Protein AF-A0A7K8YJK3-F1 (afdb_monomer_lite)

Secondary structure (DSSP, 8-state):
-----------------------------------PPP---PPP--TTS---HHHHHHHHHHHHHHHHHGGGSSS------------PPPPPP--------------------HHHHHHHHHHHHHHHHHHHHHHHHHHHHH--SHHHHHHHHHHHHHHHHHHHHHHHHHHHHHHHHHHHHHHHHHHHHHHHHHHHHHHHHHHHHHHHHHHHHHHTTSS------THHHHHHHHHHHHHHHHHHHHHHHHHHHHHHHHHHHHHHHHHHHHHHHHHHHHHHHHHHHHHHHHHHHHHHHHHHHHHHHHHHHHHHHHHHHHHHHHHHHHHHHHHHHHHHHHHHHHHHHHHHHHHHHHHHHHHHHHHHHHHHHHHHHHHHHHHHHHHHHHHHHHHHHHHHHHHHHHHHHHHHHHHHHHHHHHHHHHHHHHHHHHHHHHHHHHHHHHHHHHHHHHHHHHHHHHHTT--

Radius of gyration: 92.57 Å; chains: 1; bounding box: 189×71×300 Å

InterPro domains:
  IPR026183 Taxilin family [PF09728] (131-450)
  IPR026183 Taxilin family [PTHR16127] (32-462)

Foldseek 3Di:
DDDDDDDDDDDDDDDDDDDDDDDDDDDDDDDDDDDDDDDPDDPPPPPPPCPPPVVVVVVVVVVVCCVPVVVVPPDDDDDDDDDDDDDDDDDDDDDDDDDDDDDDDDDDDDDDDDPVVVVVVVVVVVVVVVVVVVVLVVVLVVDDDPVVSVVSVVVVVVVVVVVVVVVVVVVVVVVVVVVVVVVVVVVVVVVVVVVVVVVVVVVVVVVVVVVVVVVVVPDDDDDDDPVVVVVVVVVVVVVVVVVVVVVVVVVVVVVVVVVVVVVVVVVVVVVVVVVVVVVVVVVVVVVVVVVVVVVVVVVVVVVVVVVVVVVVVVVVVVVVVVVVVVVVVVVVVVVVVVVVVVVVVVVVVVVVVVVVVVVVVVVVVVVVVVVVVVVVVVVVVVVVVVVVVVVVVVVVVVVVVVVVVVVVVVVVVVVVVVVVVVVVVVVVVVVVVVVVVVVVVVVVVVVVVVVVVVVVVVVVVVD

Structure (mmCIF, N/CA/C/O backbone):
data_AF-A0A7K8YJK3-F1
#
_entry.id   AF-A0A7K8YJK3-F1
#
loop_
_atom_site.group_PDB
_atom_site.id
_atom_site.type_symbol
_atom_site.label_atom_id
_atom_site.label_alt_id
_atom_site.label_comp_id
_atom_site.label_asym_id
_atom_site.label_entity_id
_atom_site.label_seq_id
_atom_site.pdbx_PDB_ins_code
_atom_site.Cartn_x
_atom_site.Cartn_y
_atom_site.Cartn_z
_atom_site.occupancy
_atom_site.B_iso_or_equiv
_atom_site.auth_seq_id
_atom_site.auth_comp_id
_atom_site.auth_asym_id
_atom_site.auth_atom_id
_atom_site.pdbx_PDB_model_num
ATOM 1 N N . MET A 1 1 ? 12.533 23.533 48.005 1.00 43.47 1 MET A N 1
ATOM 2 C CA . MET A 1 1 ? 12.337 24.433 46.843 1.00 43.47 1 MET A CA 1
ATOM 3 C C . MET A 1 1 ? 10.980 24.064 46.246 1.00 43.47 1 MET A C 1
ATOM 5 O O . MET A 1 1 ? 10.831 22.905 45.908 1.00 43.47 1 MET A O 1
ATOM 9 N N . LYS A 1 2 ? 9.880 24.811 46.432 1.00 43.09 2 LYS A N 1
ATOM 10 C CA . LYS A 1 2 ? 9.502 26.156 45.923 1.00 43.09 2 LYS A CA 1
ATOM 11 C C . LYS A 1 2 ? 9.303 26.233 44.395 1.00 43.09 2 LYS A C 1
ATOM 13 O O . LYS A 1 2 ? 10.265 26.503 43.688 1.00 43.09 2 LYS A O 1
ATOM 18 N N . ASN A 1 3 ? 8.054 26.013 43.956 1.00 42.06 3 ASN A N 1
ATOM 19 C CA . ASN A 1 3 ? 7.187 26.856 43.088 1.00 42.06 3 ASN A CA 1
ATOM 20 C C . ASN A 1 3 ? 6.111 25.945 42.435 1.00 42.06 3 ASN A C 1
ATOM 22 O O . ASN A 1 3 ? 6.454 24.865 41.975 1.00 42.06 3 ASN A O 1
ATOM 26 N N . GLN A 1 4 ? 4.792 26.169 42.596 1.00 44.69 4 GLN A N 1
ATOM 27 C CA . GLN A 1 4 ? 3.936 27.229 41.995 1.00 44.69 4 GLN A CA 1
ATOM 28 C C . GLN A 1 4 ? 4.001 27.201 40.457 1.00 44.69 4 GLN A C 1
ATOM 30 O O . GLN A 1 4 ? 5.101 27.291 39.931 1.00 44.69 4 GLN A O 1
ATOM 35 N N . GLY A 1 5 ? 2.942 27.120 39.645 1.00 39.22 5 GLY A N 1
ATOM 36 C CA . GLY A 1 5 ? 1.465 27.105 39.737 1.00 39.22 5 GLY A CA 1
ATOM 37 C C . GLY A 1 5 ? 0.960 26.554 38.372 1.00 39.22 5 GLY A C 1
ATOM 38 O O . GLY A 1 5 ? 1.772 25.990 37.649 1.00 39.22 5 GLY A O 1
ATOM 39 N N . VAL A 1 6 ? -0.281 26.649 37.881 1.00 48.50 6 VAL A N 1
ATOM 40 C CA . VAL A 1 6 ? -1.381 27.619 38.038 1.00 48.50 6 VAL A CA 1
ATOM 41 C C . VAL A 1 6 ? -2.685 26.942 37.540 1.00 48.50 6 VAL A C 1
ATOM 43 O O . VAL A 1 6 ? -2.663 26.308 36.488 1.00 48.50 6 VAL A O 1
ATOM 46 N N . GLU A 1 7 ? -3.817 27.095 38.242 1.00 45.69 7 GLU A N 1
ATOM 47 C CA . GLU A 1 7 ? -5.170 26.864 37.678 1.00 45.69 7 GLU A CA 1
ATOM 48 C C . GLU A 1 7 ? -5.630 28.086 36.860 1.00 45.69 7 GLU A C 1
ATOM 50 O O . GLU A 1 7 ? -5.232 29.213 37.165 1.00 45.69 7 GLU A O 1
ATOM 55 N N . PRO A 1 8 ? -6.609 27.921 35.956 1.00 58.34 8 PRO A N 1
ATOM 56 C CA . PRO A 1 8 ? -7.752 28.831 36.046 1.00 58.34 8 PRO A CA 1
ATOM 57 C C . PRO A 1 8 ? -9.120 28.136 36.032 1.00 58.34 8 PRO A C 1
ATOM 59 O O . PRO A 1 8 ? -9.303 27.022 35.546 1.00 58.34 8 PRO A O 1
ATOM 62 N N . LYS A 1 9 ? -10.100 28.856 36.582 1.00 45.69 9 LYS A N 1
ATOM 63 C CA . LYS A 1 9 ? -11.448 28.401 36.933 1.00 45.69 9 LYS A CA 1
ATOM 64 C C . LYS A 1 9 ? -12.504 29.312 36.291 1.00 45.69 9 LYS A C 1
ATOM 66 O O . LYS A 1 9 ? -12.259 30.502 36.129 1.00 45.69 9 LYS A O 1
ATOM 71 N N . ALA A 1 10 ? -13.708 28.756 36.124 1.00 37.84 10 ALA A N 1
ATOM 72 C CA . ALA A 1 10 ? -15.010 29.418 35.930 1.00 37.84 10 ALA A CA 1
ATOM 73 C C . ALA A 1 10 ? -15.491 29.745 34.496 1.00 37.84 10 ALA A C 1
ATOM 75 O O . ALA A 1 10 ? -14.761 30.222 33.636 1.00 37.84 10 ALA A O 1
ATOM 76 N N . ALA A 1 11 ? -16.791 29.481 34.302 1.00 39.19 11 ALA A N 1
ATOM 77 C CA . ALA A 1 11 ? -17.613 29.774 33.122 1.00 39.19 11 ALA A CA 1
ATOM 78 C C . ALA A 1 11 ? -18.330 31.145 33.257 1.00 39.19 11 ALA A C 1
ATOM 80 O O . ALA A 1 11 ? -18.098 31.849 34.244 1.00 39.19 11 ALA A O 1
ATOM 81 N N . PRO A 1 12 ? -19.256 31.515 32.342 1.00 55.16 12 PRO A N 1
ATOM 82 C CA . PRO A 1 12 ? -20.661 31.172 32.612 1.00 55.16 12 PRO A CA 1
ATOM 83 C C . PRO A 1 12 ? -21.550 30.839 31.385 1.00 55.16 12 PRO A C 1
ATOM 85 O O . PRO A 1 12 ? -21.145 30.879 30.230 1.00 55.16 12 PRO A O 1
ATOM 88 N N . ARG A 1 13 ? -22.799 30.482 31.716 1.00 37.53 13 ARG A N 1
ATOM 89 C CA . ARG A 1 13 ? -23.933 30.034 30.882 1.00 37.53 13 ARG A CA 1
ATOM 90 C C . ARG A 1 13 ? -24.371 30.984 29.752 1.00 37.53 13 ARG A C 1
ATOM 92 O O . ARG A 1 13 ? -24.358 32.197 29.929 1.00 37.53 13 ARG A O 1
ATOM 99 N N . ALA A 1 14 ? -25.049 30.402 28.759 1.00 36.88 14 ALA A N 1
ATOM 100 C CA . ALA A 1 14 ? -26.249 30.985 28.143 1.00 36.88 14 ALA A CA 1
ATOM 101 C C . ALA A 1 14 ? -27.366 29.920 28.060 1.00 36.88 14 ALA A C 1
ATOM 103 O O . ALA A 1 14 ? -27.079 28.738 27.882 1.00 36.88 14 ALA A O 1
ATOM 104 N N . SER A 1 15 ? -28.627 30.331 28.229 1.00 38.59 15 SER A N 1
ATOM 105 C CA . SER A 1 15 ? -29.809 29.450 28.272 1.00 38.59 15 SER A CA 1
ATOM 106 C C . SER A 1 15 ? -30.722 29.683 27.064 1.00 38.59 15 SER A C 1
ATOM 108 O O . SER A 1 15 ? -30.891 30.827 26.655 1.00 38.59 15 SER A O 1
ATOM 110 N N . GLY A 1 16 ? -31.403 28.641 26.575 1.00 35.47 16 GLY A N 1
ATOM 111 C CA . GLY A 1 16 ? -32.472 28.770 25.574 1.00 35.47 16 GLY A CA 1
ATOM 112 C C . GLY A 1 16 ? -33.320 27.498 25.461 1.00 35.47 16 GLY A C 1
ATOM 113 O O . GLY A 1 16 ? -32.818 26.464 25.039 1.00 35.47 16 GLY A O 1
ATOM 114 N N . ALA A 1 17 ? -34.592 27.562 25.867 1.00 36.94 17 ALA A N 1
ATOM 115 C CA . ALA A 1 17 ? -35.564 26.463 25.754 1.00 36.94 17 ALA A CA 1
ATOM 116 C C . ALA A 1 17 ? -36.291 26.512 24.393 1.00 36.94 17 ALA A C 1
ATOM 118 O O . ALA A 1 17 ? -36.492 27.597 23.852 1.00 36.94 17 ALA A O 1
ATOM 119 N N . SER A 1 18 ? -36.761 25.397 23.822 1.00 36.44 18 SER A N 1
ATOM 120 C CA . SER A 1 18 ? -38.128 24.849 24.013 1.00 36.44 18 SER A CA 1
ATOM 121 C C . SER A 1 18 ? -38.253 23.555 23.170 1.00 36.44 18 SER A C 1
ATOM 123 O O . SER A 1 18 ? -37.693 23.529 22.083 1.00 36.44 18 SER A O 1
ATOM 125 N N . LYS A 1 19 ? -38.805 22.404 23.596 1.00 38.97 19 LYS A N 1
ATOM 126 C CA . LYS A 1 19 ? -40.131 22.034 24.163 1.00 38.97 19 LYS A CA 1
ATOM 127 C C . LYS A 1 19 ? -41.151 21.563 23.096 1.00 38.97 19 LYS A C 1
ATOM 129 O O . LYS A 1 19 ? -41.883 22.393 22.575 1.00 38.97 19 LYS A O 1
ATOM 134 N N . ALA A 1 20 ? -41.242 20.243 22.873 1.00 35.34 20 ALA A N 1
ATOM 135 C CA . ALA A 1 20 ? -42.405 19.443 22.410 1.00 35.34 20 ALA A CA 1
ATOM 136 C C . ALA A 1 20 ? -41.942 17.987 22.145 1.00 35.34 20 ALA A C 1
ATOM 138 O O . ALA A 1 20 ? -40.779 17.801 21.810 1.00 35.34 20 ALA A O 1
ATOM 139 N N . SER A 1 21 ? -42.746 16.922 22.230 1.00 36.78 21 SER A N 1
ATOM 140 C CA . SER A 1 21 ? -43.920 16.613 23.072 1.00 36.78 21 SER A CA 1
ATOM 141 C C . SER A 1 21 ? -44.100 15.083 23.088 1.00 36.78 21 SER A C 1
ATOM 143 O O . SER A 1 21 ? -43.799 14.432 22.092 1.00 36.78 21 SER A O 1
ATOM 145 N N . SER A 1 22 ? -44.588 14.504 24.187 1.00 38.91 22 SER A N 1
ATOM 146 C CA . SER A 1 22 ? -44.758 13.048 24.332 1.00 38.91 22 SER A CA 1
ATOM 147 C C . SER A 1 22 ? -45.799 12.444 23.379 1.00 38.91 22 SER A C 1
ATOM 149 O O . SER A 1 22 ? -46.801 13.086 23.075 1.00 38.91 22 SER A O 1
ATOM 151 N N . GLY A 1 23 ? -45.616 11.169 23.022 1.00 33.59 23 GLY A N 1
ATOM 152 C CA . GLY A 1 23 ? -46.615 10.355 22.322 1.00 33.59 23 GLY A CA 1
ATOM 153 C C . GLY A 1 23 ? -46.210 8.880 22.269 1.00 33.59 23 GLY A C 1
ATOM 154 O O . GLY A 1 23 ? -45.542 8.463 21.332 1.00 33.59 23 GLY A O 1
ATOM 155 N N . MET A 1 24 ? -46.590 8.100 23.286 1.00 40.69 24 MET A N 1
ATOM 156 C CA . MET A 1 24 ? -46.543 6.632 23.229 1.00 40.69 24 MET A CA 1
ATOM 157 C C . MET A 1 24 ? -47.867 6.106 22.671 1.00 40.69 24 MET A C 1
ATOM 159 O O . MET A 1 24 ? -48.929 6.547 23.108 1.00 40.69 24 MET A O 1
ATOM 163 N N . GLY A 1 25 ? -47.793 5.126 21.775 1.00 34.12 25 GLY A N 1
ATOM 164 C CA . GLY A 1 25 ? -48.921 4.317 21.323 1.00 34.12 25 GLY A CA 1
ATOM 165 C C . GLY A 1 25 ? -48.410 2.933 20.934 1.00 34.12 25 GLY A C 1
ATOM 166 O O . GLY A 1 25 ? -47.519 2.829 20.095 1.00 34.12 25 GLY A O 1
ATOM 167 N N . LEU A 1 26 ? -48.929 1.898 21.591 1.00 41.91 26 LEU A N 1
ATOM 168 C CA . LEU A 1 26 ? -48.707 0.491 21.260 1.00 41.91 26 LEU A CA 1
ATOM 169 C C . LEU A 1 26 ? -49.964 -0.020 20.554 1.00 41.91 26 LEU A C 1
ATOM 171 O O . LEU A 1 26 ? -51.038 0.135 21.125 1.00 41.91 26 LEU A O 1
ATOM 175 N N . GLU A 1 27 ? -49.819 -0.681 19.408 1.00 36.28 27 GLU A N 1
ATOM 176 C CA . GLU A 1 27 ? -50.723 -1.752 18.964 1.00 36.28 27 GLU A CA 1
ATOM 177 C C . GLU A 1 27 ? -49.930 -2.799 18.167 1.00 36.28 27 GLU A C 1
ATOM 179 O O . GLU A 1 27 ? -48.909 -2.488 17.549 1.00 36.28 27 GLU A O 1
ATOM 184 N N . GLU A 1 28 ? -50.383 -4.050 18.244 1.00 41.62 28 GLU A N 1
ATOM 185 C CA . GLU A 1 28 ? -49.830 -5.200 17.525 1.00 41.62 28 GLU A CA 1
ATOM 186 C C . GLU A 1 28 ? -50.345 -5.260 16.078 1.00 41.62 28 GLU A C 1
ATOM 188 O O . GLU A 1 28 ? -51.453 -4.817 15.778 1.00 41.62 28 GLU A O 1
ATOM 193 N N . GLY A 1 29 ? -49.572 -5.882 15.185 1.00 33.66 29 GLY A N 1
ATOM 194 C CA . GLY A 1 29 ? -50.002 -6.180 13.819 1.00 33.66 29 GLY A CA 1
ATOM 195 C C . GLY A 1 29 ? -48.955 -6.983 13.049 1.00 33.66 29 GLY A C 1
ATOM 196 O O . GLY A 1 29 ? -47.933 -6.433 12.646 1.00 33.66 29 GLY A O 1
ATOM 197 N N . ASP A 1 30 ? -49.215 -8.278 12.859 1.00 37.88 30 ASP A N 1
ATOM 198 C CA . ASP A 1 30 ? -48.404 -9.184 12.029 1.00 37.88 30 ASP A CA 1
ATOM 199 C C . ASP A 1 30 ? -48.580 -8.886 10.510 1.00 37.88 30 ASP A C 1
ATOM 201 O O . ASP A 1 30 ? -49.463 -8.111 10.126 1.00 37.88 30 ASP A O 1
ATOM 205 N N . PRO A 1 31 ? -47.716 -9.418 9.620 1.00 47.94 31 PRO A N 1
ATOM 206 C CA . PRO A 1 31 ? -47.274 -8.682 8.435 1.00 47.94 31 PRO A CA 1
ATOM 207 C C . PRO A 1 31 ? -48.077 -8.942 7.150 1.00 47.94 31 PRO A C 1
ATOM 209 O O . PRO A 1 31 ? -48.564 -10.052 6.924 1.00 47.94 31 PRO A O 1
ATOM 212 N N . PRO A 1 32 ? -48.047 -7.984 6.205 1.00 44.47 32 PRO A N 1
ATOM 213 C CA . PRO A 1 32 ? -48.237 -8.247 4.788 1.00 44.47 32 PRO A CA 1
ATOM 214 C C . PRO A 1 32 ? -46.913 -8.173 4.003 1.00 44.47 32 PRO A C 1
ATOM 216 O O . PRO A 1 32 ? -46.228 -7.156 3.985 1.00 44.47 32 PRO A O 1
ATOM 219 N N . GLU A 1 33 ? -46.598 -9.295 3.359 1.00 37.22 33 GLU A N 1
ATOM 220 C CA . GLU A 1 33 ? -46.271 -9.433 1.929 1.00 37.22 33 GLU A CA 1
ATOM 221 C C . GLU A 1 33 ? -45.312 -8.432 1.238 1.00 37.22 33 GLU A C 1
ATOM 223 O O . GLU A 1 33 ? -45.481 -7.215 1.230 1.00 37.22 33 GLU A O 1
ATOM 228 N N . ALA A 1 34 ? -44.299 -8.988 0.564 1.00 48.19 34 ALA A N 1
ATOM 229 C CA . ALA A 1 34 ? -43.223 -8.238 -0.072 1.00 48.19 34 ALA A CA 1
ATOM 230 C C . ALA A 1 34 ? -43.683 -7.398 -1.281 1.00 48.19 34 ALA A C 1
ATOM 232 O O . ALA A 1 34 ? -44.173 -7.932 -2.274 1.00 48.19 34 ALA A O 1
ATOM 233 N N . ALA A 1 35 ? -43.381 -6.098 -1.248 1.00 37.47 35 ALA A N 1
ATOM 234 C CA . ALA A 1 35 ? -43.431 -5.207 -2.404 1.00 37.47 35 ALA A CA 1
ATOM 235 C C . ALA A 1 35 ? -42.074 -4.507 -2.580 1.00 37.47 35 ALA A C 1
ATOM 237 O O . ALA A 1 35 ? -41.607 -3.794 -1.691 1.00 37.47 35 ALA A O 1
ATOM 238 N N . ALA A 1 36 ? -41.426 -4.726 -3.726 1.00 45.97 36 ALA A N 1
ATOM 239 C CA . ALA A 1 36 ? -40.129 -4.132 -4.039 1.00 45.97 36 ALA A CA 1
ATOM 240 C C . ALA A 1 36 ? -40.265 -2.653 -4.473 1.00 45.97 36 ALA A C 1
ATOM 242 O O . ALA A 1 36 ? -41.105 -2.351 -5.324 1.00 45.97 36 ALA A O 1
ATOM 243 N N . PRO A 1 37 ? -39.428 -1.733 -3.956 1.00 42.47 37 PRO A N 1
ATOM 244 C CA . PRO A 1 37 ? -39.196 -0.423 -4.563 1.00 42.47 37 PRO A CA 1
ATOM 245 C C . PRO A 1 37 ? -38.182 -0.529 -5.731 1.00 42.47 37 PRO A C 1
ATOM 247 O O . PRO A 1 37 ? -37.515 -1.556 -5.875 1.00 42.47 37 PRO A O 1
ATOM 250 N N . PRO A 1 38 ? -38.113 0.477 -6.624 1.00 42.00 38 PRO A N 1
ATOM 251 C CA . PRO A 1 38 ? -37.876 0.241 -8.050 1.00 42.00 38 PRO A CA 1
ATOM 252 C C . PRO A 1 38 ? -36.416 0.001 -8.448 1.00 42.00 38 PRO A C 1
ATOM 254 O O . PRO A 1 38 ? -35.484 0.468 -7.794 1.00 42.00 38 PRO A O 1
ATOM 257 N N . GLU A 1 39 ? -36.241 -0.652 -9.602 1.00 37.72 39 GLU A N 1
ATOM 258 C CA . GLU A 1 39 ? -34.960 -0.783 -10.300 1.00 37.72 39 GLU A CA 1
ATOM 259 C C . GLU A 1 39 ? -34.328 0.594 -10.559 1.00 37.72 39 GLU A C 1
ATOM 261 O O . GLU A 1 39 ? -34.700 1.316 -11.487 1.00 37.72 39 GLU A O 1
ATOM 266 N N . ALA A 1 40 ? -33.304 0.935 -9.777 1.00 35.69 40 ALA A N 1
ATOM 267 C CA . ALA A 1 40 ? -32.286 1.863 -10.237 1.00 35.69 40 ALA A CA 1
ATOM 268 C C . ALA A 1 40 ? -31.510 1.157 -11.355 1.00 35.69 40 ALA A C 1
ATOM 270 O O . ALA A 1 40 ? -30.801 0.180 -11.109 1.00 35.69 40 ALA A O 1
ATOM 271 N N . THR A 1 41 ? -31.684 1.628 -12.588 1.00 36.31 41 THR A N 1
ATOM 272 C CA . THR A 1 41 ? -31.035 1.075 -13.778 1.00 36.31 41 THR A CA 1
ATOM 273 C C . THR A 1 41 ? -29.524 0.995 -13.590 1.00 36.31 41 THR A C 1
ATOM 275 O O . THR A 1 41 ? -28.838 2.020 -13.603 1.00 36.31 41 THR A O 1
ATOM 278 N N . LEU A 1 42 ? -29.004 -0.230 -13.487 1.00 38.19 42 LEU A N 1
ATOM 279 C CA . LEU A 1 42 ? -27.607 -0.509 -13.800 1.00 38.19 42 LEU A CA 1
ATOM 280 C C . LEU A 1 42 ? -27.324 0.021 -15.216 1.00 38.19 42 LEU A C 1
ATOM 282 O O . LEU A 1 42 ? -28.176 -0.160 -16.098 1.00 38.19 42 LEU A O 1
ATOM 286 N N . PRO A 1 43 ? -26.160 0.642 -15.478 1.00 39.91 43 PRO A N 1
ATOM 287 C CA . PRO A 1 43 ? -25.741 0.846 -16.852 1.00 39.91 43 PRO A CA 1
ATOM 288 C C . PRO A 1 43 ? -25.622 -0.541 -17.486 1.00 39.91 43 PRO A C 1
ATOM 290 O O . PRO A 1 43 ? -24.839 -1.378 -17.041 1.00 39.91 43 PRO A O 1
ATOM 293 N N . ARG A 1 44 ? -26.447 -0.808 -18.501 1.00 36.19 44 ARG A N 1
ATOM 294 C CA . ARG A 1 44 ? -26.204 -1.945 -19.381 1.00 36.19 44 ARG A CA 1
ATOM 295 C C . ARG A 1 44 ? -24.885 -1.667 -20.082 1.00 36.19 44 ARG A C 1
ATOM 297 O O . ARG A 1 44 ? -24.805 -0.691 -20.825 1.00 36.19 44 ARG A O 1
ATOM 304 N N . ASP A 1 45 ? -23.893 -2.520 -19.866 1.00 40.59 45 ASP A N 1
ATOM 305 C CA . ASP A 1 45 ? -22.744 -2.580 -20.757 1.00 40.59 45 ASP A CA 1
ATOM 306 C C . ASP A 1 45 ? -23.265 -2.890 -22.163 1.00 40.59 45 ASP A C 1
ATOM 308 O O . ASP A 1 45 ? -23.743 -3.994 -22.429 1.00 40.59 45 ASP A O 1
ATOM 312 N N . ASP A 1 46 ? -23.213 -1.903 -23.057 1.00 34.72 46 ASP A N 1
ATOM 313 C CA . ASP A 1 46 ? -23.353 -2.123 -24.491 1.00 34.72 46 ASP A CA 1
ATOM 314 C C . ASP A 1 46 ? -22.114 -2.906 -24.959 1.00 34.72 46 ASP A C 1
ATOM 316 O O . ASP A 1 46 ? -21.020 -2.329 -25.006 1.00 34.72 46 ASP A O 1
ATOM 320 N N . PRO A 1 47 ? -22.226 -4.182 -25.386 1.00 46.81 47 PRO A N 1
ATOM 321 C CA . PRO A 1 47 ? -21.093 -4.944 -25.906 1.00 46.81 47 PRO A CA 1
ATOM 322 C C . PRO A 1 47 ? -20.838 -4.540 -27.369 1.00 46.81 47 PRO A C 1
ATOM 324 O O . PRO A 1 47 ? -20.858 -5.366 -28.284 1.00 46.81 47 PRO A O 1
ATOM 327 N N . LYS A 1 48 ? -20.742 -3.227 -27.621 1.00 44.56 48 LYS A N 1
ATOM 328 C CA . LYS A 1 48 ? -20.821 -2.650 -28.967 1.00 44.56 48 LYS A CA 1
ATOM 329 C C . LYS A 1 48 ? -20.095 -1.317 -29.161 1.00 44.56 48 LYS A C 1
ATOM 331 O O . LYS A 1 48 ? -20.424 -0.580 -30.086 1.00 44.56 48 LYS A O 1
ATOM 336 N N . CYS A 1 49 ? -19.068 -1.035 -28.354 1.00 40.62 49 CYS A N 1
ATOM 337 C CA . CYS A 1 49 ? -18.086 0.011 -28.680 1.00 40.62 49 CYS A CA 1
ATOM 338 C C . CYS A 1 49 ? -16.622 -0.329 -28.323 1.00 40.62 49 CYS A C 1
ATOM 340 O O . CYS A 1 49 ? -15.790 0.559 -28.172 1.00 40.62 49 CYS A O 1
ATOM 342 N N . SER A 1 50 ? -16.270 -1.616 -28.267 1.00 44.44 50 SER A N 1
ATOM 343 C CA . SER A 1 50 ? -14.891 -2.071 -28.483 1.00 44.44 50 SER A CA 1
ATOM 344 C C . SER A 1 50 ? -14.844 -2.867 -29.786 1.00 44.44 50 SER A C 1
ATOM 346 O O . SER A 1 50 ? -14.795 -4.095 -29.782 1.00 44.44 50 SER A O 1
ATOM 348 N N . ARG A 1 51 ? -14.911 -2.160 -30.923 1.00 54.12 51 ARG A N 1
ATOM 349 C CA . ARG A 1 51 ? -14.462 -2.738 -32.196 1.00 54.12 51 ARG A CA 1
ATOM 350 C C . ARG A 1 51 ? -12.985 -3.053 -31.994 1.00 54.12 51 ARG A C 1
ATOM 352 O O . ARG A 1 51 ? -12.219 -2.130 -31.720 1.00 54.12 51 ARG A O 1
ATOM 359 N N . ASP A 1 52 ? -12.652 -4.339 -31.977 1.00 58.69 52 ASP A N 1
ATOM 360 C CA . ASP A 1 52 ? -11.398 -4.815 -31.408 1.00 58.69 52 ASP A CA 1
ATOM 361 C C . ASP A 1 52 ? -10.218 -4.222 -32.187 1.00 58.69 52 ASP A C 1
ATOM 363 O O . ASP A 1 52 ? -9.981 -4.536 -33.352 1.00 58.69 52 ASP A O 1
ATOM 367 N N . VAL A 1 53 ? -9.500 -3.304 -31.536 1.00 71.25 53 VAL A N 1
ATOM 368 C CA . VAL A 1 53 ? -8.361 -2.596 -32.131 1.00 71.25 53 VAL A CA 1
ATOM 369 C C . VAL A 1 53 ? -7.224 -3.578 -32.423 1.00 71.25 53 VAL A C 1
ATOM 371 O O . VAL A 1 53 ? -6.425 -3.321 -33.320 1.00 71.25 53 VAL A O 1
ATOM 374 N N . SER A 1 54 ? -7.176 -4.719 -31.725 1.00 74.44 54 SER A N 1
ATOM 375 C CA . SER A 1 54 ? -6.269 -5.814 -32.047 1.00 74.44 54 SER A CA 1
ATOM 376 C C . SER A 1 54 ? -6.710 -6.554 -33.311 1.00 74.44 54 SER A C 1
ATOM 378 O O . SER A 1 54 ? -5.866 -6.772 -34.171 1.00 74.44 54 SER A O 1
ATOM 380 N N . GLU A 1 55 ? -7.997 -6.883 -33.489 1.00 77.69 55 GLU A N 1
ATOM 381 C CA . GLU A 1 55 ? -8.478 -7.500 -34.742 1.00 77.69 55 GLU A CA 1
ATOM 382 C C . GLU A 1 55 ? -8.348 -6.554 -35.945 1.00 77.69 55 GLU A C 1
ATOM 384 O O . GLU A 1 55 ? -7.989 -6.995 -37.035 1.00 77.69 55 GLU A O 1
ATOM 389 N N . GLU A 1 56 ? -8.607 -5.253 -35.772 1.00 81.44 56 GLU A N 1
ATOM 390 C CA . GLU A 1 56 ? -8.439 -4.255 -36.836 1.00 81.44 56 GLU A CA 1
ATOM 391 C C . GLU A 1 56 ? -6.956 -4.105 -37.222 1.00 81.44 56 GLU A C 1
ATOM 393 O O . GLU A 1 56 ? -6.633 -4.048 -38.408 1.00 81.44 56 GLU A O 1
ATOM 398 N N . LEU A 1 57 ? -6.043 -4.110 -36.241 1.00 79.88 57 LEU A N 1
ATOM 399 C CA . LEU A 1 57 ? -4.599 -4.073 -36.485 1.00 79.88 57 LEU A CA 1
ATOM 400 C C . LEU A 1 57 ? -4.087 -5.382 -37.110 1.00 79.88 57 LEU A C 1
ATOM 402 O O . LEU A 1 57 ? -3.261 -5.335 -38.018 1.00 79.88 57 LEU A O 1
ATOM 406 N N . SER A 1 58 ? -4.598 -6.539 -36.680 1.00 78.56 58 SER A N 1
ATOM 407 C CA . SER A 1 58 ? -4.304 -7.837 -37.297 1.00 78.56 58 SER A CA 1
ATOM 408 C C . SER A 1 58 ? -4.787 -7.891 -38.746 1.00 78.56 58 SER A C 1
ATOM 410 O O . SER A 1 58 ? -4.019 -8.296 -39.612 1.00 78.56 58 SER A O 1
ATOM 412 N N . ARG A 1 59 ? -5.998 -7.398 -39.042 1.00 88.38 59 ARG A N 1
ATOM 413 C CA . ARG A 1 59 ? -6.511 -7.271 -40.417 1.00 88.38 59 ARG A CA 1
ATOM 414 C C . ARG A 1 59 ? -5.681 -6.311 -41.263 1.00 88.38 59 ARG A C 1
ATOM 416 O O . ARG A 1 59 ? -5.401 -6.623 -42.410 1.00 88.38 59 ARG A O 1
ATOM 423 N N . GLN A 1 60 ? -5.242 -5.178 -40.710 1.00 84.88 60 GLN A N 1
ATOM 424 C CA . GLN A 1 60 ? -4.343 -4.261 -41.423 1.00 84.88 60 GLN A CA 1
ATOM 425 C C . GLN A 1 60 ? -2.975 -4.892 -41.712 1.00 84.88 60 GLN A C 1
ATOM 427 O O . GLN A 1 60 ? -2.427 -4.680 -42.790 1.00 84.88 60 GLN A O 1
ATOM 432 N N . LEU A 1 61 ? -2.427 -5.688 -40.789 1.00 79.44 61 LEU A N 1
ATOM 433 C CA . LEU A 1 61 ? -1.199 -6.450 -41.028 1.00 79.44 61 LEU A CA 1
ATOM 434 C C . LEU A 1 61 ? -1.403 -7.549 -42.083 1.00 79.44 61 LEU A C 1
ATOM 436 O O . LEU A 1 61 ? -0.519 -7.758 -42.909 1.00 79.44 61 LEU A O 1
ATOM 440 N N . GLU A 1 62 ? -2.562 -8.207 -42.096 1.00 81.56 62 GLU A N 1
ATOM 441 C CA . GLU A 1 62 ? -2.912 -9.242 -43.074 1.00 81.56 62 GLU A CA 1
ATOM 442 C C . GLU A 1 62 ? -3.157 -8.661 -44.482 1.00 81.56 62 GLU A C 1
ATOM 444 O O . GLU A 1 62 ? -2.659 -9.221 -45.455 1.00 81.56 62 GLU A O 1
ATOM 449 N N . ASP A 1 63 ? -3.788 -7.486 -44.605 1.00 84.25 63 ASP A N 1
ATOM 450 C CA . ASP A 1 63 ? -3.906 -6.739 -45.872 1.00 84.25 63 ASP A CA 1
ATOM 451 C C . ASP A 1 63 ? -2.536 -6.267 -46.393 1.00 84.25 63 ASP A C 1
ATOM 453 O O . ASP A 1 63 ? -2.256 -6.368 -47.591 1.00 84.25 63 ASP A O 1
ATOM 457 N N . ILE A 1 64 ? -1.649 -5.782 -45.512 1.00 81.56 64 ILE A N 1
ATOM 458 C CA . ILE A 1 64 ? -0.277 -5.399 -45.887 1.00 81.56 64 ILE A CA 1
ATOM 459 C C . ILE A 1 64 ? 0.500 -6.630 -46.374 1.00 81.56 64 ILE A C 1
ATOM 461 O O . ILE A 1 64 ? 1.124 -6.575 -47.433 1.00 81.56 64 ILE A O 1
ATOM 465 N N . LEU A 1 65 ? 0.438 -7.753 -45.653 1.00 75.44 65 LEU A N 1
ATOM 466 C CA . LEU A 1 65 ? 1.090 -8.996 -46.071 1.00 75.44 65 LEU A CA 1
ATOM 467 C C . LEU A 1 65 ? 0.506 -9.526 -47.387 1.00 75.44 65 LEU A C 1
ATOM 469 O O . LEU A 1 65 ? 1.267 -9.873 -48.281 1.00 75.44 65 LEU A O 1
ATOM 473 N N . SER A 1 66 ? -0.816 -9.507 -47.563 1.00 79.25 66 SER A N 1
ATOM 474 C CA . SER A 1 66 ? -1.477 -9.890 -48.818 1.00 79.25 66 SER A CA 1
ATOM 475 C C . SER A 1 66 ? -0.998 -9.032 -49.999 1.00 79.25 66 SER A C 1
ATOM 477 O O . SER A 1 66 ? -0.600 -9.562 -51.036 1.00 79.25 6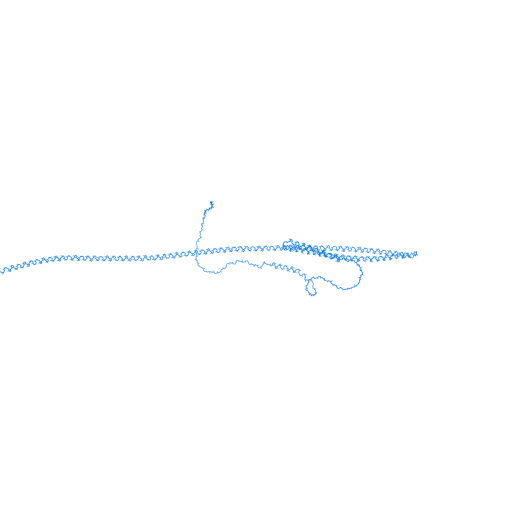6 SER A O 1
ATOM 479 N N . THR A 1 67 ? -0.912 -7.711 -49.809 1.00 79.25 67 THR A N 1
ATOM 480 C CA . THR A 1 67 ? -0.467 -6.758 -50.843 1.00 79.25 67 THR A CA 1
ATOM 481 C C . THR A 1 67 ? 0.990 -6.974 -51.277 1.00 79.25 67 THR A C 1
ATOM 483 O O . THR A 1 67 ? 1.312 -6.723 -52.432 1.00 79.25 67 THR A O 1
ATOM 486 N N . TYR A 1 68 ? 1.872 -7.449 -50.388 1.00 65.19 68 TYR A N 1
ATOM 487 C CA . TYR A 1 68 ? 3.302 -7.636 -50.689 1.00 65.19 68 TYR A CA 1
ATOM 488 C C . TYR A 1 68 ? 3.745 -9.099 -50.886 1.00 65.19 68 TYR A C 1
ATOM 490 O O . TYR A 1 68 ? 4.846 -9.328 -51.384 1.00 65.19 68 TYR A O 1
ATOM 498 N N . CYS A 1 69 ? 2.922 -10.095 -50.537 1.00 55.22 69 CYS A N 1
ATOM 499 C CA . CYS A 1 69 ? 3.240 -11.519 -50.726 1.00 55.22 69 CYS A CA 1
ATOM 500 C C . CYS A 1 69 ? 2.595 -12.150 -51.972 1.00 55.22 69 CYS A C 1
ATOM 502 O O . CYS A 1 69 ? 3.077 -13.189 -52.426 1.00 55.22 69 CYS A O 1
ATOM 504 N N . VAL A 1 70 ? 1.549 -11.549 -52.555 1.00 52.81 70 VAL A N 1
ATOM 505 C CA . VAL A 1 70 ? 0.915 -12.079 -53.782 1.00 52.81 70 VAL A CA 1
ATOM 506 C C . VAL A 1 70 ? 1.836 -11.951 -55.007 1.00 52.81 70 VAL A C 1
ATOM 508 O O . VAL A 1 70 ? 1.942 -12.900 -55.786 1.00 52.81 70 VAL A O 1
ATOM 511 N N . ASP A 1 71 ? 2.596 -10.857 -55.123 1.00 45.16 71 ASP A N 1
ATOM 512 C CA . ASP A 1 71 ? 3.505 -10.607 -56.258 1.00 45.16 71 ASP A CA 1
ATOM 513 C C . ASP A 1 71 ? 4.720 -11.558 -56.315 1.00 45.16 71 ASP A C 1
ATOM 515 O O . ASP A 1 71 ? 5.375 -11.670 -57.348 1.00 45.16 71 ASP A O 1
ATOM 519 N N . ALA A 1 72 ? 5.013 -12.299 -55.240 1.00 45.75 72 ALA A N 1
ATOM 520 C CA . ALA A 1 72 ? 6.104 -13.279 -55.208 1.00 45.75 72 ALA A CA 1
ATOM 521 C C . ALA A 1 72 ? 5.729 -14.656 -55.799 1.00 45.75 72 ALA A C 1
ATOM 523 O O . ALA A 1 72 ? 6.585 -15.535 -55.879 1.00 45.75 72 ALA A O 1
ATOM 524 N N . SER A 1 73 ? 4.461 -14.868 -56.182 1.00 43.94 73 SER A N 1
ATOM 525 C CA . SER A 1 73 ? 3.923 -16.197 -56.533 1.00 43.94 73 SER A CA 1
ATOM 526 C C . SER A 1 73 ? 3.457 -16.342 -57.992 1.00 43.94 73 SER A C 1
ATOM 528 O O . SER A 1 73 ? 2.825 -17.348 -58.321 1.00 43.94 73 SER A O 1
ATOM 530 N N . GLN A 1 74 ? 3.728 -15.367 -58.873 1.00 46.69 74 GLN A N 1
ATOM 531 C CA . GLN A 1 74 ? 3.237 -15.378 -60.264 1.00 46.69 74 GLN A CA 1
ATOM 532 C C . GLN A 1 74 ? 4.303 -15.093 -61.344 1.00 46.69 74 GLN A C 1
ATOM 534 O O . GLN A 1 74 ? 4.010 -14.483 -62.366 1.00 46.69 74 GLN A O 1
ATOM 539 N N . GLU A 1 75 ? 5.511 -15.641 -61.197 1.00 38.75 75 GLU A N 1
ATOM 540 C CA . GLU A 1 75 ? 6.368 -15.969 -62.349 1.00 38.75 75 GLU A CA 1
ATOM 541 C C . GLU A 1 75 ? 6.979 -17.370 -62.170 1.00 38.75 75 GLU A C 1
ATOM 543 O O . GLU A 1 75 ? 7.483 -17.695 -61.099 1.00 38.75 75 GLU A O 1
ATOM 548 N N . GLY A 1 76 ? 6.951 -18.202 -63.223 1.00 34.28 76 GLY A N 1
ATOM 549 C CA . GLY A 1 76 ? 7.720 -19.458 -63.270 1.00 34.28 76 GLY A CA 1
ATOM 550 C C . GLY A 1 76 ? 6.953 -20.776 -63.085 1.00 34.28 76 GLY A C 1
ATOM 551 O O . GLY A 1 76 ? 7.329 -21.600 -62.256 1.00 34.28 76 GLY A O 1
ATOM 552 N N . THR A 1 77 ? 5.938 -21.058 -63.909 1.00 36.38 77 THR A N 1
ATOM 553 C CA . THR A 1 77 ? 5.519 -22.455 -64.147 1.00 36.38 77 THR A CA 1
ATOM 554 C C . THR A 1 77 ? 6.536 -23.177 -65.039 1.00 36.38 77 THR A C 1
ATOM 556 O O . THR A 1 77 ? 6.652 -22.824 -66.214 1.00 36.38 77 THR A O 1
ATOM 559 N N . GLY A 1 78 ? 7.212 -24.209 -64.521 1.00 33.56 78 GLY A N 1
ATOM 560 C CA . GLY A 1 78 ? 8.035 -25.128 -65.321 1.00 33.56 78 GLY A CA 1
ATOM 561 C C . GLY A 1 78 ? 9.005 -25.995 -64.503 1.00 33.56 78 GLY A C 1
ATOM 562 O O . GLY A 1 78 ? 10.039 -25.490 -64.095 1.00 33.56 78 GLY A O 1
ATOM 563 N N . GLU A 1 79 ? 8.620 -27.263 -64.281 1.00 35.56 79 GLU A N 1
ATOM 564 C CA . GLU A 1 79 ? 9.422 -28.520 -64.326 1.00 35.56 79 GLU A CA 1
ATOM 565 C C . GLU A 1 79 ? 10.921 -28.512 -63.906 1.00 35.56 79 GLU A C 1
ATOM 567 O O . GLU A 1 79 ? 11.701 -27.687 -64.357 1.00 35.56 79 GLU A O 1
ATOM 572 N N . GLU A 1 80 ? 11.483 -29.480 -63.167 1.00 34.59 80 GLU A N 1
ATOM 573 C CA . GLU A 1 80 ? 10.997 -30.658 -62.418 1.00 34.59 80 GLU A CA 1
ATOM 574 C C . GLU A 1 80 ? 12.158 -31.135 -61.489 1.00 34.59 80 GLU A C 1
ATOM 576 O O . GLU A 1 80 ? 13.317 -30.822 -61.757 1.00 34.59 80 GLU A O 1
ATOM 581 N N . GLY A 1 81 ? 11.897 -31.950 -60.451 1.00 32.78 81 GLY A N 1
ATOM 582 C CA . GLY A 1 81 ? 12.909 -32.892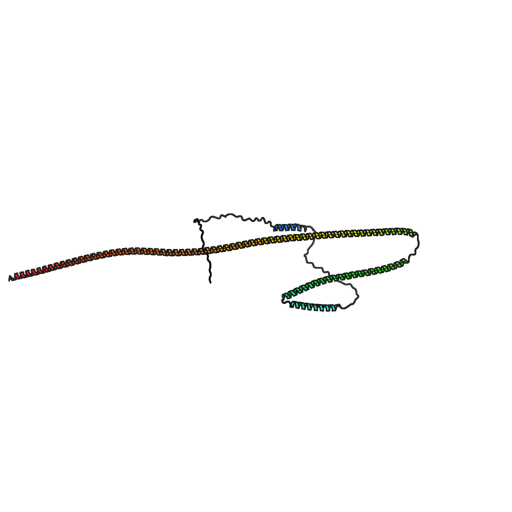 -59.916 1.00 32.78 81 GLY A CA 1
ATOM 583 C C . GLY A 1 81 ? 13.648 -32.599 -58.586 1.00 32.78 81 GLY A C 1
ATOM 584 O O . GLY A 1 81 ? 14.772 -32.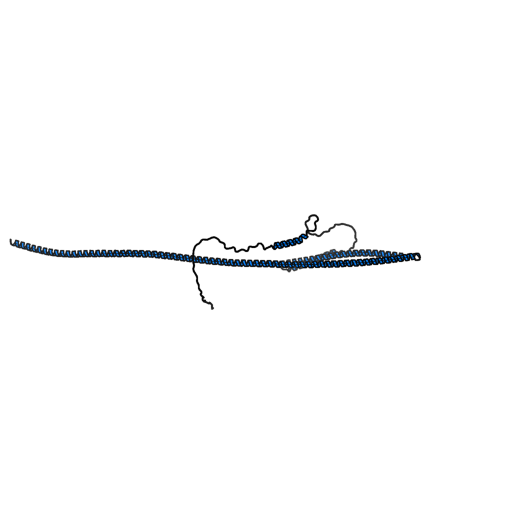117 -58.581 1.00 32.78 81 GLY A O 1
ATOM 585 N N . GLY A 1 82 ? 13.099 -33.114 -57.475 1.00 33.03 82 GLY A N 1
ATOM 586 C CA . GLY A 1 82 ? 13.804 -34.104 -56.626 1.00 33.03 82 GLY A CA 1
ATOM 587 C C . GLY A 1 82 ? 14.832 -33.692 -55.543 1.00 33.03 82 GLY A C 1
ATOM 588 O O . GLY A 1 82 ? 16.013 -33.573 -55.827 1.00 33.03 82 GLY A O 1
ATOM 589 N N . HIS A 1 83 ? 14.385 -33.743 -54.275 1.00 35.44 83 HIS A N 1
ATOM 590 C CA . HIS A 1 83 ? 15.105 -34.153 -53.038 1.00 35.44 83 HIS A CA 1
ATOM 591 C C . HIS A 1 83 ? 16.468 -33.541 -52.610 1.00 35.44 83 HIS A C 1
ATOM 593 O O . HIS A 1 83 ? 17.489 -33.729 -53.262 1.00 35.44 83 HIS A O 1
ATOM 599 N N . GLY A 1 84 ? 16.531 -33.075 -51.348 1.00 32.66 84 GLY A N 1
ATOM 600 C CA . GLY A 1 84 ? 17.765 -33.079 -50.535 1.00 32.66 84 GLY A CA 1
ATOM 601 C C . GLY A 1 84 ? 17.762 -32.121 -49.330 1.00 32.66 84 GLY A C 1
ATOM 602 O O . GLY A 1 84 ? 17.569 -30.924 -49.506 1.00 32.66 84 GLY A O 1
ATOM 603 N N . GLU A 1 85 ? 17.994 -32.634 -48.114 1.00 35.72 85 GLU A N 1
ATOM 604 C CA . GLU A 1 85 ? 18.235 -31.834 -46.891 1.00 35.72 85 GLU A CA 1
ATOM 605 C C . GLU A 1 85 ? 19.648 -31.191 -46.858 1.00 35.72 85 GLU A C 1
ATOM 607 O O . GLU A 1 85 ? 20.539 -31.637 -47.587 1.00 35.72 85 GLU A O 1
ATOM 612 N N . PRO A 1 86 ? 19.881 -30.155 -46.023 1.00 42.50 86 PRO A N 1
ATOM 613 C CA . PRO A 1 86 ? 21.099 -29.338 -46.059 1.00 42.50 86 PRO A CA 1
ATOM 614 C C . PRO A 1 86 ? 22.233 -29.828 -45.136 1.00 42.50 86 PRO A C 1
ATOM 616 O O . PRO A 1 86 ? 21.979 -30.323 -44.036 1.00 42.50 86 PRO A O 1
ATOM 619 N N . PRO A 1 87 ? 23.497 -29.568 -45.521 1.00 39.25 87 PRO A N 1
ATOM 620 C CA . PRO A 1 87 ? 24.565 -29.325 -44.547 1.00 39.25 87 PRO A CA 1
ATOM 621 C C . PRO A 1 87 ? 25.441 -28.084 -44.848 1.00 39.25 87 PRO A C 1
ATOM 623 O O . PRO A 1 87 ? 25.343 -27.446 -45.895 1.00 39.25 87 PRO A O 1
ATOM 626 N N . GLU A 1 88 ? 26.286 -27.746 -43.871 1.00 34.59 88 GLU A N 1
ATOM 627 C CA . GLU A 1 88 ? 27.172 -26.570 -43.790 1.00 34.59 88 GLU A CA 1
ATOM 628 C C . GLU A 1 88 ? 28.309 -26.519 -44.846 1.00 34.59 88 GLU A C 1
ATOM 630 O O . GLU A 1 88 ? 28.658 -27.544 -45.436 1.00 34.59 88 GLU A O 1
ATOM 635 N N . PRO A 1 89 ? 28.934 -25.341 -45.081 1.00 41.56 89 PRO A N 1
ATOM 636 C CA . PRO A 1 89 ? 30.014 -25.193 -46.061 1.00 41.56 89 PRO A CA 1
ATOM 637 C C . PRO A 1 89 ? 31.411 -25.555 -45.512 1.00 41.56 89 PRO A C 1
ATOM 639 O O . PRO A 1 89 ? 31.949 -24.849 -44.658 1.00 41.56 89 PRO A O 1
ATOM 642 N N . GLU A 1 90 ? 32.058 -26.571 -46.096 1.00 32.34 90 GLU A N 1
ATOM 643 C CA . GLU A 1 90 ? 33.514 -26.795 -45.988 1.00 32.34 90 GLU A CA 1
ATOM 644 C C . GLU A 1 90 ? 34.281 -26.333 -47.246 1.00 32.34 90 GLU A C 1
ATOM 646 O O . GLU A 1 90 ? 33.772 -26.355 -48.369 1.00 32.34 90 GLU A O 1
ATOM 651 N N . GLU A 1 91 ? 35.540 -25.919 -47.054 1.00 37.91 91 GLU A N 1
ATOM 652 C CA . GLU A 1 91 ? 36.467 -25.515 -48.121 1.00 37.91 91 GLU A CA 1
ATOM 653 C C . GLU A 1 91 ? 37.041 -26.725 -48.903 1.00 37.91 91 GLU A C 1
ATOM 655 O O . GLU A 1 91 ? 37.214 -27.809 -48.343 1.00 37.91 91 GLU A O 1
ATOM 660 N N . PRO A 1 92 ? 37.398 -26.574 -50.197 1.00 40.16 92 PRO A N 1
ATOM 661 C CA . PRO A 1 92 ? 37.760 -27.709 -51.046 1.00 40.16 92 PRO A CA 1
ATOM 662 C C . PRO A 1 92 ? 39.231 -28.160 -50.901 1.00 40.16 92 PRO A C 1
ATOM 664 O O . PRO A 1 92 ? 40.148 -27.340 -51.030 1.00 40.16 92 PRO A O 1
ATOM 667 N N . PRO A 1 93 ? 39.509 -29.473 -50.782 1.00 37.75 93 PRO A N 1
ATOM 668 C CA . PRO A 1 93 ? 40.850 -30.025 -50.939 1.00 37.75 93 PRO A CA 1
ATOM 669 C C . PRO A 1 93 ? 41.167 -30.316 -52.417 1.00 37.75 93 PRO A C 1
ATOM 671 O O . PRO A 1 93 ? 40.313 -30.765 -53.181 1.00 37.75 93 PRO A O 1
ATOM 674 N N . ARG A 1 94 ? 42.432 -30.147 -52.825 1.00 34.25 94 ARG A N 1
ATOM 675 C CA . ARG A 1 94 ? 42.916 -30.580 -54.149 1.00 34.25 94 ARG A CA 1
ATOM 676 C C . ARG A 1 94 ? 44.271 -31.281 -54.048 1.00 34.25 94 ARG A C 1
ATOM 678 O O . ARG A 1 94 ? 45.311 -30.669 -54.271 1.00 34.25 94 ARG A O 1
ATOM 685 N N . ASN A 1 95 ? 44.237 -32.579 -53.753 1.00 32.75 95 ASN A N 1
ATOM 686 C CA . ASN A 1 95 ? 45.382 -33.475 -53.928 1.00 32.75 95 ASN A CA 1
ATOM 687 C C . ASN A 1 95 ? 45.324 -34.137 -55.312 1.00 32.75 95 ASN A C 1
ATOM 689 O O . ASN A 1 95 ? 44.259 -34.567 -55.751 1.00 32.75 95 ASN A O 1
ATOM 693 N N . GLY A 1 96 ? 46.478 -34.252 -55.970 1.00 30.58 96 GLY A N 1
ATOM 694 C CA . GLY A 1 96 ? 46.677 -35.052 -57.179 1.00 30.58 96 GLY A CA 1
ATOM 695 C C . GLY A 1 96 ? 47.941 -35.918 -57.036 1.00 30.58 96 GLY A C 1
ATOM 696 O O . GLY A 1 96 ? 48.928 -35.400 -56.511 1.00 30.58 96 GLY A O 1
ATOM 697 N N . PRO A 1 97 ? 47.943 -37.195 -57.470 1.00 44.31 97 PRO A N 1
ATOM 698 C CA . PRO A 1 97 ? 49.156 -38.024 -57.576 1.00 44.31 97 PRO A CA 1
ATOM 699 C C . PRO A 1 97 ? 50.054 -37.521 -58.735 1.00 44.31 97 PRO A C 1
ATOM 701 O O . PRO A 1 97 ? 49.542 -36.941 -59.690 1.00 44.31 97 PRO A O 1
ATOM 704 N N . GLU A 1 98 ? 51.391 -37.517 -58.633 1.00 30.16 98 GLU A N 1
ATOM 705 C CA . GLU A 1 98 ? 52.318 -38.644 -58.927 1.00 30.16 98 GLU A CA 1
ATOM 706 C C . GLU A 1 98 ? 52.225 -39.166 -60.387 1.00 30.16 98 GLU A C 1
ATOM 708 O O . GLU A 1 98 ? 51.130 -39.390 -60.884 1.00 30.16 98 GLU A O 1
ATOM 713 N N . LEU A 1 99 ? 53.305 -39.398 -61.162 1.00 33.44 99 LEU A N 1
ATOM 714 C CA . LEU A 1 99 ? 54.725 -39.655 -60.838 1.00 33.44 99 LEU A CA 1
ATOM 715 C C . LEU A 1 99 ? 55.669 -39.438 -62.063 1.00 33.44 99 LEU A C 1
ATOM 717 O O . LEU A 1 99 ? 55.238 -39.569 -63.201 1.00 33.44 99 LEU A O 1
ATOM 721 N N . ASN A 1 100 ? 56.971 -39.257 -61.780 1.00 29.16 100 ASN A N 1
ATOM 722 C CA . ASN A 1 100 ? 58.181 -39.578 -62.580 1.00 29.16 100 ASN A CA 1
ATOM 723 C C . ASN A 1 100 ? 58.477 -38.990 -63.987 1.00 29.16 100 ASN A C 1
ATOM 725 O O . ASN A 1 100 ? 57.683 -39.046 -64.918 1.00 29.16 100 ASN A O 1
ATOM 729 N N . GLY A 1 101 ? 59.750 -38.593 -64.161 1.00 29.50 101 GLY A N 1
ATOM 730 C CA . GLY A 1 101 ? 60.401 -38.289 -65.445 1.00 29.50 101 GLY A CA 1
ATOM 731 C C . GLY A 1 101 ? 61.784 -37.634 -65.271 1.00 29.50 101 GLY A C 1
ATOM 732 O O . GLY A 1 101 ? 61.870 -36.440 -65.009 1.00 29.50 101 GLY A O 1
ATOM 733 N N . GLU A 1 102 ? 62.856 -38.424 -65.391 1.00 31.84 102 GLU A N 1
ATOM 734 C CA . GLU A 1 102 ? 64.288 -38.036 -65.378 1.00 31.84 102 GLU A CA 1
ATOM 735 C C . GLU A 1 102 ? 64.599 -36.876 -66.370 1.00 31.84 102 GLU A C 1
ATOM 737 O O . GLU A 1 102 ? 63.872 -36.705 -67.342 1.00 31.84 102 GLU A O 1
ATOM 742 N N . LYS A 1 103 ? 65.645 -36.033 -66.290 1.00 31.14 103 LYS A N 1
ATOM 743 C CA . LYS A 1 103 ? 67.008 -36.067 -65.693 1.00 31.14 103 LYS A CA 1
ATOM 744 C C . LYS A 1 103 ? 67.547 -34.599 -65.673 1.00 31.14 103 LYS A C 1
ATOM 746 O O . LYS A 1 103 ? 66.869 -33.719 -66.190 1.00 31.14 103 LYS A O 1
ATOM 751 N N . GLU A 1 104 ? 68.713 -34.167 -65.169 1.00 29.52 104 GLU A N 1
ATOM 752 C CA . GLU A 1 104 ? 69.924 -34.787 -64.590 1.00 29.52 104 GLU A CA 1
ATOM 753 C C . GLU A 1 104 ? 70.538 -33.834 -63.507 1.00 29.52 104 GLU A C 1
ATOM 755 O O . GLU A 1 104 ? 69.870 -33.499 -62.534 1.00 29.52 104 GLU A O 1
ATOM 760 N N . SER A 1 105 ? 71.800 -33.384 -63.639 1.00 32.75 105 SER A N 1
ATOM 761 C CA . SER A 1 105 ? 72.510 -32.416 -62.771 1.00 32.75 105 SER A CA 1
ATOM 762 C C . SER A 1 105 ? 73.672 -31.763 -63.566 1.00 32.75 105 SER A C 1
ATOM 764 O O . SER A 1 105 ? 74.025 -32.300 -64.619 1.00 32.75 105 SER A O 1
ATOM 766 N N . PRO A 1 106 ? 74.290 -30.641 -63.122 1.00 43.25 106 PRO A N 1
ATOM 767 C CA . PRO A 1 106 ? 75.377 -30.774 -62.144 1.00 43.25 106 PRO A CA 1
ATOM 768 C C . PRO A 1 106 ? 75.495 -29.654 -61.085 1.00 43.25 106 PRO A C 1
ATOM 770 O O . PRO A 1 106 ? 75.509 -28.466 -61.384 1.00 43.25 106 PRO A O 1
ATOM 773 N N . ARG A 1 107 ? 75.715 -30.099 -59.841 1.00 35.09 107 ARG A N 1
ATOM 774 C CA . ARG A 1 107 ? 76.628 -29.551 -58.810 1.00 35.09 107 ARG A CA 1
ATOM 775 C C . ARG A 1 107 ? 77.069 -28.074 -58.907 1.00 35.09 107 ARG A C 1
ATOM 777 O O . ARG A 1 107 ? 77.961 -27.739 -59.682 1.00 35.09 107 ARG A O 1
ATOM 784 N N . GLY A 1 108 ? 76.669 -27.297 -57.901 1.00 28.94 108 GLY A N 1
ATOM 785 C CA . GLY A 1 108 ? 77.561 -26.353 -57.217 1.00 28.94 108 GLY A CA 1
ATOM 786 C C . GLY A 1 108 ? 77.738 -26.804 -55.757 1.00 28.94 108 GLY A C 1
ATOM 787 O O . GLY A 1 108 ? 76.725 -27.099 -55.119 1.00 28.94 108 GLY A O 1
ATOM 788 N N . PRO A 1 109 ? 78.964 -26.948 -55.220 1.00 43.03 109 PRO A N 1
ATOM 789 C CA . PRO A 1 109 ? 79.164 -27.057 -53.775 1.00 43.03 109 PRO A CA 1
ATOM 790 C C . PRO A 1 109 ? 78.990 -25.672 -53.131 1.00 43.03 109 PRO A C 1
ATOM 792 O O . PRO A 1 109 ? 79.240 -24.692 -53.817 1.00 43.03 109 PRO A O 1
ATOM 795 N N . GLU A 1 110 ? 78.595 -25.600 -51.854 1.00 33.19 110 GLU A N 1
ATOM 796 C CA . GLU A 1 110 ? 79.203 -24.755 -50.798 1.00 33.19 110 GLU A CA 1
ATOM 797 C C . GLU A 1 110 ? 78.517 -25.015 -49.432 1.00 33.19 110 GLU A C 1
ATOM 799 O O . GLU A 1 110 ? 77.298 -25.046 -49.296 1.00 33.19 110 GLU A O 1
ATOM 804 N N . GLU A 1 111 ? 79.356 -25.267 -48.427 1.00 37.12 111 GLU A N 1
ATOM 805 C CA . GLU A 1 111 ? 79.213 -24.918 -47.002 1.00 37.12 111 GLU A CA 1
ATOM 806 C C . GLU A 1 111 ? 77.904 -25.199 -46.222 1.00 37.12 111 GLU A C 1
ATOM 808 O O . GLU A 1 111 ? 77.126 -24.319 -45.864 1.00 37.12 111 GLU A O 1
ATOM 813 N N . GLY A 1 112 ? 77.776 -26.430 -45.718 1.00 38.66 112 GLY A N 1
ATOM 814 C CA . GLY A 1 112 ? 78.331 -26.783 -44.393 1.00 38.66 112 GLY A CA 1
ATOM 815 C C . GLY A 1 112 ? 77.991 -25.974 -43.116 1.00 38.66 112 GLY A C 1
ATOM 816 O O . GLY A 1 112 ? 78.440 -26.392 -42.053 1.00 38.66 112 GLY A O 1
ATOM 817 N N . GLY A 1 113 ? 77.230 -24.873 -43.152 1.00 42.16 113 GLY A N 1
ATOM 818 C CA . GLY A 1 113 ? 77.093 -23.946 -42.009 1.00 42.16 113 GLY A CA 1
ATOM 819 C C . GLY A 1 113 ? 75.808 -24.043 -41.166 1.00 42.16 113 GLY A C 1
ATOM 820 O O . GLY A 1 113 ? 75.808 -23.697 -39.982 1.00 42.16 113 GLY A O 1
ATOM 821 N N . GLU A 1 114 ? 74.688 -24.505 -41.731 1.00 45.38 114 GLU A N 1
ATOM 822 C CA . GLU A 1 114 ? 73.363 -24.291 -41.112 1.00 45.38 114 GLU A CA 1
ATOM 823 C C . GLU A 1 114 ? 73.085 -25.116 -39.842 1.00 45.38 114 GLU A C 1
ATOM 825 O O . GLU A 1 114 ? 72.345 -24.674 -38.955 1.00 45.38 114 GLU A O 1
ATOM 830 N N . ARG A 1 115 ? 73.658 -26.324 -39.720 1.00 51.47 115 ARG A N 1
ATOM 831 C CA . ARG A 1 115 ? 73.312 -27.252 -38.622 1.00 51.47 115 ARG A CA 1
ATOM 832 C C . ARG A 1 115 ? 73.764 -26.764 -37.242 1.00 51.47 115 ARG A C 1
ATOM 834 O O . ARG A 1 115 ? 73.071 -27.050 -36.263 1.00 51.47 115 ARG A O 1
ATOM 841 N N . ASP A 1 116 ? 74.860 -26.011 -37.150 1.00 51.25 116 ASP A N 1
ATOM 842 C CA . ASP A 1 116 ? 75.352 -25.489 -35.866 1.00 51.25 116 ASP A CA 1
ATOM 843 C C . ASP A 1 116 ? 74.731 -24.142 -35.480 1.00 51.25 116 ASP A C 1
ATOM 845 O O . ASP A 1 116 ? 74.447 -23.919 -34.298 1.00 51.25 116 ASP A O 1
ATOM 849 N N . GLN A 1 117 ? 74.394 -23.281 -36.449 1.00 54.50 117 GLN A N 1
ATOM 850 C CA . GLN A 1 117 ? 73.659 -22.043 -36.157 1.00 54.50 117 GLN A CA 1
ATOM 851 C C . GLN A 1 117 ? 72.275 -22.339 -35.555 1.00 54.50 117 GLN A C 1
ATOM 853 O O . GLN A 1 117 ? 71.881 -21.716 -34.564 1.00 54.50 117 GLN A O 1
ATOM 858 N N . LYS A 1 118 ? 71.574 -23.356 -36.079 1.00 55.75 118 LYS A N 1
ATOM 859 C CA . LYS A 1 118 ? 70.251 -23.780 -35.591 1.00 55.75 118 LYS A CA 1
ATOM 860 C C . LYS A 1 118 ? 70.293 -24.243 -34.124 1.00 55.75 118 LYS A C 1
ATOM 862 O O . LYS A 1 118 ? 69.505 -23.767 -33.305 1.00 55.75 118 LYS A O 1
ATOM 867 N N . LYS A 1 119 ? 71.290 -25.061 -33.753 1.00 56.62 119 LYS A N 1
ATOM 868 C CA . LYS A 1 119 ? 71.529 -25.495 -32.359 1.00 56.62 119 LYS A CA 1
ATOM 869 C C . LYS A 1 119 ? 71.901 -24.337 -31.427 1.00 56.62 119 LYS A C 1
ATOM 871 O O . LYS A 1 119 ? 71.444 -24.288 -30.282 1.00 56.62 119 LYS A O 1
ATOM 876 N N . ALA A 1 120 ? 72.719 -23.390 -31.890 1.00 62.41 120 ALA A N 1
ATOM 877 C CA . ALA A 1 120 ? 73.088 -22.214 -31.100 1.00 62.41 120 ALA A CA 1
ATOM 878 C C . ALA A 1 120 ? 71.879 -21.298 -30.823 1.00 62.41 120 ALA A C 1
ATOM 880 O O . ALA A 1 120 ? 71.763 -20.733 -29.730 1.00 62.41 120 ALA A O 1
ATOM 881 N N . GLN A 1 121 ? 70.957 -21.180 -31.784 1.00 58.38 121 GLN A N 1
ATOM 882 C CA . GLN A 1 121 ? 69.746 -20.369 -31.667 1.00 58.38 121 GLN A CA 1
ATOM 883 C C . GLN A 1 121 ? 68.734 -20.968 -30.674 1.00 58.38 121 GLN A C 1
ATOM 885 O O . GLN A 1 121 ? 68.217 -20.240 -29.824 1.00 58.38 121 GLN A O 1
ATOM 890 N N . GLU A 1 122 ? 68.503 -22.285 -30.700 1.00 59.84 122 GLU A N 1
ATOM 891 C CA . GLU A 1 122 ? 67.658 -22.978 -29.710 1.00 59.84 122 GLU A CA 1
ATOM 892 C C . GLU A 1 122 ? 68.204 -22.826 -28.283 1.00 59.84 122 GLU A C 1
ATOM 894 O O . GLU A 1 122 ? 67.466 -22.470 -27.360 1.00 59.84 122 GLU A O 1
ATOM 899 N N . LYS A 1 123 ? 69.523 -22.977 -28.103 1.00 64.38 123 LYS A N 1
ATOM 900 C CA . LYS A 1 123 ? 70.186 -22.830 -26.795 1.00 64.38 123 LYS A CA 1
ATOM 901 C C . LYS A 1 123 ? 70.110 -21.398 -26.238 1.00 64.38 123 LYS A C 1
ATOM 903 O O . LYS A 1 123 ? 70.172 -21.213 -25.021 1.00 64.38 123 LYS A O 1
ATOM 908 N N . ARG A 1 124 ? 69.950 -20.383 -27.103 1.00 65.12 124 ARG A N 1
ATOM 909 C CA . ARG A 1 124 ? 69.648 -18.992 -26.709 1.00 65.12 124 ARG A CA 1
ATOM 910 C C . ARG A 1 124 ? 68.173 -18.808 -26.336 1.00 65.12 124 ARG A C 1
ATOM 912 O O . ARG A 1 124 ? 67.913 -18.224 -25.288 1.00 65.12 124 ARG A O 1
ATOM 919 N N . LYS A 1 125 ? 67.231 -19.352 -27.119 1.00 64.81 125 LYS A N 1
ATOM 920 C CA . LYS A 1 125 ? 65.782 -19.299 -26.822 1.00 64.81 125 LYS A CA 1
ATOM 921 C C . LYS A 1 125 ? 65.447 -19.951 -25.474 1.00 64.81 125 LYS A C 1
ATOM 923 O O . LYS A 1 125 ? 64.798 -19.323 -24.644 1.00 64.81 125 LYS A O 1
ATOM 928 N N . ALA A 1 126 ? 65.988 -21.140 -25.198 1.00 67.69 126 ALA A N 1
ATOM 929 C CA . ALA A 1 126 ? 65.806 -21.827 -23.915 1.00 67.69 126 ALA A CA 1
ATOM 930 C C . ALA A 1 126 ? 66.333 -21.013 -22.710 1.00 67.69 126 ALA A C 1
ATOM 932 O O . ALA A 1 126 ? 65.710 -20.989 -21.650 1.00 67.69 126 ALA A O 1
ATOM 933 N N . LYS A 1 127 ? 67.453 -20.289 -22.875 1.00 73.19 127 LYS A N 1
ATOM 934 C CA . LYS A 1 127 ? 67.985 -19.374 -21.846 1.00 73.19 127 LYS A CA 1
ATOM 935 C C . LYS A 1 127 ? 67.176 -18.079 -21.683 1.00 73.19 127 LYS A C 1
ATOM 937 O O . LYS A 1 127 ? 67.260 -17.480 -20.615 1.00 73.19 127 LYS A O 1
ATOM 942 N N . GLY A 1 128 ? 66.443 -17.638 -22.707 1.00 72.50 128 GLY A N 1
ATOM 943 C CA . GLY A 1 128 ? 65.498 -16.517 -22.617 1.00 72.50 128 GLY A CA 1
ATOM 944 C C . GLY A 1 128 ? 64.280 -16.896 -21.778 1.00 72.50 128 GLY A C 1
ATOM 945 O O . GLY A 1 128 ? 64.062 -16.313 -20.718 1.00 72.50 128 GLY A O 1
ATOM 946 N N . LEU A 1 129 ? 63.603 -17.979 -22.173 1.00 74.25 129 LEU A N 1
ATOM 947 C CA . LEU A 1 129 ? 62.431 -18.523 -21.477 1.00 74.25 129 LEU A CA 1
ATOM 948 C C . LEU A 1 129 ? 62.700 -18.780 -19.983 1.00 74.25 129 LEU A C 1
ATOM 950 O O . LEU A 1 129 ? 61.896 -18.405 -19.136 1.00 74.25 129 LEU A O 1
ATOM 954 N N . GLY A 1 130 ? 63.862 -19.340 -19.621 1.00 76.62 130 GLY A N 1
ATOM 955 C CA . GLY A 1 130 ? 64.225 -19.549 -18.211 1.00 76.62 130 GLY A CA 1
ATOM 956 C C . GLY A 1 130 ? 64.336 -18.257 -17.383 1.00 76.62 130 GLY A C 1
ATOM 957 O O . GLY A 1 130 ? 64.042 -18.267 -16.187 1.00 76.62 130 GLY A O 1
ATOM 958 N N . LYS A 1 131 ? 64.715 -17.127 -17.995 1.00 81.62 131 LYS A N 1
ATOM 959 C CA . LYS A 1 131 ? 64.726 -15.816 -17.322 1.00 81.62 131 LYS A CA 1
ATOM 960 C C . LYS A 1 131 ? 63.318 -15.246 -17.180 1.00 81.62 131 LYS A C 1
ATOM 962 O O . LYS A 1 131 ? 62.984 -14.749 -16.111 1.00 81.62 131 LYS A O 1
ATOM 967 N N . GLU A 1 132 ? 62.497 -15.357 -18.219 1.00 78.44 132 GLU A N 1
ATOM 968 C CA . GLU A 1 132 ? 61.099 -14.902 -18.214 1.00 78.44 132 GLU A CA 1
ATOM 969 C C . GLU A 1 132 ? 60.249 -15.670 -17.194 1.00 78.44 132 GLU A C 1
ATOM 971 O O . GLU A 1 132 ? 59.518 -15.051 -16.426 1.00 78.44 132 GLU A O 1
ATOM 976 N N . ILE A 1 133 ? 60.420 -16.993 -17.094 1.00 81.19 133 ILE A N 1
ATOM 977 C CA . ILE A 1 133 ? 59.772 -17.830 -16.069 1.00 81.19 133 ILE A CA 1
ATOM 978 C C . ILE A 1 133 ? 60.195 -17.390 -14.660 1.00 81.19 133 ILE A C 1
ATOM 980 O O . ILE A 1 133 ? 59.357 -17.291 -13.765 1.00 81.19 133 ILE A O 1
ATOM 984 N N . THR A 1 134 ? 61.482 -17.084 -14.461 1.00 83.56 134 THR A N 1
ATOM 985 C CA . THR A 1 134 ? 62.006 -16.610 -13.168 1.00 83.56 134 THR A CA 1
ATOM 986 C C . THR A 1 134 ? 61.423 -15.243 -12.793 1.00 83.56 134 THR A C 1
ATOM 988 O O . THR A 1 134 ? 61.016 -15.039 -11.650 1.00 83.56 134 THR A O 1
ATOM 991 N N . LEU A 1 135 ? 61.338 -14.324 -13.760 1.00 83.69 135 LEU A N 1
ATOM 992 C CA . LEU A 1 135 ? 60.761 -12.991 -13.584 1.00 83.69 135 LEU A CA 1
ATOM 993 C C . LEU A 1 135 ? 59.256 -13.064 -13.283 1.00 83.69 135 LEU A C 1
ATOM 995 O O . LEU A 1 135 ? 58.793 -12.431 -12.337 1.00 83.69 135 LEU A O 1
ATOM 999 N N . LEU A 1 136 ? 58.510 -13.893 -14.021 1.00 82.56 136 LEU A N 1
ATOM 1000 C CA . LEU A 1 136 ? 57.088 -14.143 -13.779 1.00 82.56 136 LEU A CA 1
ATOM 1001 C C . LEU A 1 136 ? 56.858 -14.713 -12.372 1.00 82.56 136 LEU A C 1
ATOM 1003 O O . LEU A 1 136 ? 55.983 -14.236 -11.652 1.00 82.56 136 LEU A O 1
ATOM 1007 N N . MET A 1 137 ? 57.681 -15.676 -11.944 1.00 83.75 137 MET A N 1
ATOM 1008 C CA . MET A 1 137 ? 57.616 -16.242 -10.594 1.00 83.75 137 MET A CA 1
ATOM 1009 C C . MET A 1 137 ? 57.901 -15.187 -9.511 1.00 83.75 137 MET A C 1
ATOM 1011 O O . MET A 1 137 ? 57.224 -15.165 -8.485 1.00 83.75 137 MET A O 1
ATOM 1015 N N . GLN A 1 138 ? 58.853 -14.271 -9.736 1.00 84.12 138 GLN A N 1
ATOM 1016 C CA . GLN A 1 138 ? 59.084 -13.135 -8.833 1.00 84.12 138 GLN A CA 1
ATOM 1017 C C . GLN A 1 138 ? 57.865 -12.205 -8.754 1.00 84.12 138 GLN A C 1
ATOM 1019 O O . GLN A 1 138 ? 57.443 -11.875 -7.648 1.00 84.12 138 GLN A O 1
ATOM 1024 N N . THR A 1 139 ? 57.251 -11.837 -9.883 1.00 81.38 139 THR A N 1
ATOM 1025 C CA . THR A 1 139 ? 56.036 -11.002 -9.892 1.00 81.38 139 THR A CA 1
ATOM 1026 C C . THR A 1 139 ? 54.877 -11.676 -9.148 1.00 81.38 139 THR A C 1
ATOM 1028 O O . THR A 1 139 ? 54.225 -11.044 -8.318 1.00 81.38 139 THR A O 1
ATOM 1031 N N . LEU A 1 140 ? 54.656 -12.978 -9.350 1.00 83.75 140 LEU A N 1
ATOM 1032 C CA . LEU A 1 140 ? 53.611 -13.729 -8.640 1.00 83.75 140 LEU A CA 1
ATOM 1033 C C . LEU A 1 140 ? 53.908 -13.908 -7.140 1.00 83.75 140 LEU A C 1
ATOM 1035 O O . LEU A 1 140 ? 52.983 -14.065 -6.342 1.00 83.75 140 LEU A O 1
ATOM 1039 N N . ASN A 1 141 ? 55.175 -13.844 -6.726 1.00 85.62 141 ASN A N 1
ATOM 1040 C CA . ASN A 1 141 ? 55.558 -13.840 -5.313 1.00 85.62 141 ASN A CA 1
ATOM 1041 C C . ASN A 1 141 ? 55.365 -12.476 -4.629 1.00 85.62 141 ASN A C 1
ATOM 1043 O O . ASN A 1 141 ? 55.219 -12.451 -3.412 1.00 85.62 141 ASN A O 1
ATOM 1047 N N . THR A 1 142 ? 55.308 -11.365 -5.377 1.00 81.94 142 THR A N 1
ATOM 1048 C CA . THR A 1 142 ? 54.993 -10.032 -4.812 1.00 81.94 142 THR A CA 1
ATOM 1049 C C . THR A 1 142 ? 53.505 -9.791 -4.551 1.00 81.94 142 THR A C 1
ATOM 1051 O O . THR A 1 142 ? 53.158 -8.833 -3.868 1.00 81.94 142 THR A O 1
ATOM 1054 N N . LEU A 1 143 ? 52.628 -10.660 -5.058 1.00 85.06 143 LEU A N 1
ATOM 1055 C CA . LEU A 1 143 ? 51.190 -10.625 -4.792 1.00 85.06 143 LEU A CA 1
ATOM 1056 C C . LEU A 1 143 ? 50.894 -11.439 -3.524 1.00 85.06 143 LEU A C 1
ATOM 1058 O O . LEU A 1 143 ? 51.448 -12.529 -3.340 1.00 85.06 143 LEU A O 1
ATOM 1062 N N . SER A 1 144 ? 50.053 -10.918 -2.632 1.00 76.00 144 SER A N 1
ATOM 1063 C CA . SER A 1 144 ? 49.813 -11.509 -1.308 1.00 76.00 144 SER A CA 1
ATOM 1064 C C . SER A 1 144 ? 48.630 -12.476 -1.293 1.00 76.00 144 SER A C 1
ATOM 1066 O O . SER A 1 144 ? 48.682 -13.468 -0.566 1.00 76.00 144 SER A O 1
ATOM 1068 N N . THR A 1 145 ? 47.600 -12.254 -2.115 1.00 84.31 145 THR A N 1
ATOM 1069 C CA . THR A 1 145 ? 46.438 -13.154 -2.205 1.00 84.31 145 THR A CA 1
ATOM 1070 C C . THR A 1 145 ? 46.565 -14.171 -3.348 1.00 84.31 145 THR A C 1
ATOM 1072 O O . THR A 1 145 ? 47.298 -13.978 -4.321 1.00 84.31 145 THR A O 1
ATOM 1075 N N . SER A 1 146 ? 45.847 -15.292 -3.245 1.00 79.69 146 SER A N 1
ATOM 1076 C CA . SER A 1 146 ? 45.730 -16.284 -4.326 1.00 79.69 146 SER A CA 1
ATOM 1077 C C . SER A 1 146 ? 44.941 -15.751 -5.528 1.00 79.69 146 SER A C 1
ATOM 1079 O O . SER A 1 146 ? 45.243 -16.105 -6.667 1.00 79.69 146 SER A O 1
ATOM 1081 N N . GLU A 1 147 ? 43.964 -14.879 -5.278 1.00 82.69 147 GLU A N 1
ATOM 1082 C CA . GLU A 1 147 ? 43.084 -14.288 -6.288 1.00 82.69 147 GLU A CA 1
ATOM 1083 C C . GLU A 1 147 ? 43.832 -13.288 -7.185 1.00 82.69 147 GLU A C 1
ATOM 1085 O O . GLU A 1 147 ? 43.760 -13.385 -8.410 1.00 82.69 147 GLU A O 1
ATOM 1090 N N . GLU A 1 148 ? 44.669 -12.416 -6.610 1.00 83.69 148 GLU A N 1
ATOM 1091 C CA . GLU A 1 148 ? 45.535 -11.508 -7.379 1.00 83.69 148 GLU A CA 1
ATOM 1092 C C . GLU A 1 148 ? 46.533 -12.268 -8.266 1.00 83.69 148 GLU A C 1
ATOM 1094 O O . GLU A 1 148 ? 46.772 -11.875 -9.410 1.00 83.69 148 GLU A O 1
ATOM 1099 N N . LYS A 1 149 ? 47.101 -13.382 -7.776 1.00 85.00 149 LYS A N 1
ATOM 1100 C CA . LYS A 1 149 ? 48.014 -14.236 -8.565 1.00 85.00 149 LYS A CA 1
ATOM 1101 C C . LYS A 1 149 ? 47.309 -14.860 -9.760 1.00 85.00 149 LYS A C 1
ATOM 1103 O O . LYS A 1 149 ? 47.885 -14.905 -10.847 1.00 85.00 149 LYS A O 1
ATOM 1108 N N . LEU A 1 150 ? 46.071 -15.316 -9.568 1.00 84.38 150 LEU A N 1
ATOM 1109 C CA . LEU A 1 150 ? 45.250 -15.862 -10.643 1.00 84.38 150 LEU A CA 1
ATOM 1110 C C . LEU A 1 150 ? 44.909 -14.776 -11.673 1.00 84.38 150 LEU A C 1
ATOM 1112 O O . LEU A 1 150 ? 45.133 -14.982 -12.863 1.00 84.38 150 LEU A O 1
ATOM 1116 N N . ALA A 1 151 ? 44.480 -13.591 -11.228 1.00 85.12 151 ALA A N 1
ATOM 1117 C CA . ALA A 1 151 ? 44.191 -12.458 -12.106 1.00 85.12 151 ALA A CA 1
ATOM 1118 C C . ALA A 1 151 ? 45.423 -12.014 -12.922 1.00 85.12 151 ALA A C 1
ATOM 1120 O O . ALA A 1 151 ? 45.323 -11.783 -14.131 1.00 85.12 151 ALA A O 1
ATOM 1121 N N . ALA A 1 152 ? 46.605 -11.957 -12.298 1.00 85.44 152 ALA A N 1
ATOM 1122 C CA . ALA A 1 152 ? 47.861 -11.630 -12.974 1.00 85.44 152 ALA A CA 1
ATOM 1123 C C . ALA A 1 152 ? 48.273 -12.692 -14.013 1.00 85.44 152 ALA A C 1
ATOM 1125 O O . ALA A 1 152 ? 48.721 -12.333 -15.105 1.00 85.44 152 ALA A O 1
ATOM 1126 N N . LEU A 1 153 ? 48.080 -13.983 -13.714 1.00 86.19 153 LEU A N 1
ATOM 1127 C CA . LEU A 1 153 ? 48.291 -15.078 -14.668 1.00 86.19 153 LEU A CA 1
ATOM 1128 C C . LEU A 1 153 ? 47.313 -15.011 -15.847 1.00 86.19 153 LEU A C 1
ATOM 1130 O O . LEU A 1 153 ? 47.749 -15.089 -16.995 1.00 86.19 153 LEU A O 1
ATOM 1134 N N . CYS A 1 154 ? 46.018 -14.808 -15.592 1.00 86.19 154 CYS A N 1
ATOM 1135 C CA . CYS A 1 154 ? 45.005 -14.651 -16.638 1.00 86.19 154 CYS A CA 1
ATOM 1136 C C . CYS A 1 154 ? 45.319 -13.460 -17.554 1.00 86.19 154 CYS A C 1
ATOM 1138 O O . CYS A 1 154 ? 45.265 -13.598 -18.777 1.00 86.19 154 CYS A O 1
ATOM 1140 N N . LYS A 1 155 ? 45.734 -12.319 -16.985 1.00 88.94 155 LYS A N 1
ATOM 1141 C CA . LYS A 1 155 ? 46.172 -11.149 -17.757 1.00 88.94 155 LYS A CA 1
ATOM 1142 C C . LYS A 1 155 ? 47.402 -11.458 -18.619 1.00 88.94 155 LYS A C 1
ATOM 1144 O O . LYS A 1 155 ? 47.391 -11.165 -19.811 1.00 88.94 155 LYS A O 1
ATOM 1149 N N . LYS A 1 156 ? 48.433 -12.102 -18.058 1.00 88.19 156 LYS A N 1
ATOM 1150 C CA . LYS A 1 156 ? 49.638 -12.489 -18.814 1.00 88.19 156 LYS A CA 1
ATOM 1151 C C . LYS A 1 156 ? 49.352 -13.498 -19.926 1.00 88.19 156 LYS A C 1
ATOM 1153 O O . LYS A 1 156 ? 49.959 -13.416 -20.989 1.00 88.19 156 LYS A O 1
ATOM 1158 N N . TYR A 1 157 ? 48.413 -14.415 -19.710 1.00 86.94 157 TYR A N 1
ATOM 1159 C CA . TYR A 1 157 ? 47.975 -15.365 -20.730 1.00 86.94 157 TYR A CA 1
ATOM 1160 C C . TYR A 1 157 ? 47.201 -14.678 -21.870 1.00 86.94 157 TYR A C 1
ATOM 1162 O O . TYR A 1 157 ? 47.424 -14.997 -23.037 1.00 86.94 157 TYR A O 1
ATOM 1170 N N . ALA A 1 158 ? 46.354 -13.692 -21.554 1.00 87.19 158 ALA A N 1
ATOM 1171 C CA . ALA A 1 158 ? 45.660 -12.880 -22.554 1.00 87.19 158 ALA A CA 1
ATOM 1172 C C . ALA A 1 158 ? 46.637 -12.047 -23.409 1.00 87.19 158 ALA A C 1
ATOM 1174 O O . ALA A 1 158 ? 46.553 -12.093 -24.637 1.00 87.19 158 ALA A O 1
ATOM 1175 N N . GLU A 1 159 ? 47.603 -11.369 -22.777 1.00 88.44 159 GLU A N 1
ATOM 1176 C CA . GLU A 1 159 ? 48.673 -10.622 -23.463 1.00 88.44 159 GLU A CA 1
ATOM 1177 C C . GLU A 1 159 ? 49.466 -11.530 -24.428 1.00 88.44 159 GLU A C 1
ATOM 1179 O O . GLU A 1 159 ? 49.664 -11.182 -25.593 1.00 88.44 159 GLU A O 1
ATOM 1184 N N . LEU A 1 160 ? 49.847 -12.736 -23.985 1.00 89.25 160 LEU A N 1
ATOM 1185 C CA . LEU A 1 160 ? 50.584 -13.706 -24.806 1.00 89.25 160 LEU A CA 1
ATOM 1186 C C . LEU A 1 160 ? 49.759 -14.236 -25.996 1.00 89.25 160 LEU A C 1
ATOM 1188 O O . LEU A 1 160 ? 50.293 -14.422 -27.092 1.00 89.25 160 LEU A O 1
ATOM 1192 N N . LEU A 1 161 ? 48.454 -14.470 -25.812 1.00 88.62 161 LEU A N 1
ATOM 1193 C CA . LEU A 1 161 ? 47.553 -14.869 -26.900 1.00 88.62 161 LEU A CA 1
ATOM 1194 C C . LEU A 1 161 ? 47.382 -13.762 -27.949 1.00 88.62 161 LEU A C 1
ATOM 1196 O O . LEU A 1 161 ? 47.275 -14.058 -29.144 1.00 88.62 161 LEU A O 1
ATOM 1200 N N . GLU A 1 162 ? 47.357 -12.499 -27.529 1.00 90.75 162 GLU A N 1
ATOM 1201 C CA . GLU A 1 162 ? 47.293 -11.355 -28.437 1.00 90.75 162 GLU A CA 1
ATOM 1202 C C . GLU A 1 162 ? 48.603 -11.176 -29.221 1.00 90.75 162 GLU A C 1
ATOM 1204 O O . GLU A 1 162 ? 48.572 -11.054 -30.450 1.00 90.75 162 GLU A O 1
ATOM 1209 N N . GLU A 1 163 ? 49.756 -11.277 -28.556 1.00 88.50 163 GLU A N 1
ATOM 1210 C CA . GLU A 1 163 ? 51.072 -11.247 -29.207 1.00 88.50 163 GLU A CA 1
ATOM 1211 C C . GLU A 1 163 ? 51.246 -12.404 -30.208 1.00 88.50 163 GLU A C 1
ATOM 1213 O O . GLU A 1 163 ? 51.731 -12.196 -31.327 1.00 88.50 163 GLU A O 1
ATOM 1218 N N . HIS A 1 164 ? 50.764 -13.607 -29.873 1.00 89.50 164 HIS A N 1
ATOM 1219 C CA . HIS A 1 164 ? 50.750 -14.748 -30.789 1.00 89.50 164 HIS A CA 1
ATOM 1220 C C . HIS A 1 164 ? 49.857 -14.494 -32.015 1.00 89.50 164 HIS A C 1
ATOM 1222 O O . HIS A 1 164 ? 50.286 -14.719 -33.150 1.00 89.50 164 HIS A O 1
ATOM 1228 N N . ARG A 1 165 ? 48.636 -13.967 -31.826 1.00 92.00 165 ARG A N 1
ATOM 1229 C CA . ARG A 1 165 ? 47.729 -13.595 -32.933 1.00 92.00 165 ARG A CA 1
ATOM 1230 C C . ARG A 1 165 ? 48.348 -12.532 -33.843 1.00 92.00 165 ARG A C 1
ATOM 1232 O O . ARG A 1 165 ? 48.246 -12.641 -35.065 1.00 92.00 165 ARG A O 1
ATOM 1239 N N . ASN A 1 166 ? 49.010 -11.527 -33.275 1.00 90.25 166 ASN A N 1
ATOM 1240 C CA . ASN A 1 166 ? 49.662 -10.467 -34.043 1.00 90.25 166 ASN A CA 1
ATOM 1241 C C . ASN A 1 166 ? 50.894 -10.989 -34.802 1.00 90.25 166 ASN A C 1
ATOM 1243 O O . ASN A 1 166 ? 51.015 -10.752 -36.005 1.00 90.25 166 ASN A O 1
ATOM 1247 N N . SER A 1 167 ? 51.722 -11.820 -34.166 1.00 88.88 167 SER A N 1
ATOM 1248 C CA . SER A 1 167 ? 52.837 -12.525 -34.819 1.00 88.88 167 SER A CA 1
ATOM 1249 C C . SER A 1 167 ? 52.367 -13.425 -35.971 1.00 88.88 167 SER A C 1
ATOM 1251 O O . SER A 1 167 ? 52.980 -13.449 -37.039 1.00 88.88 167 SER A O 1
ATOM 1253 N N . GLN A 1 168 ? 51.238 -14.122 -35.805 1.00 89.69 168 GLN A N 1
ATOM 1254 C CA . GLN A 1 168 ? 50.650 -14.972 -36.844 1.00 89.69 168 GLN A CA 1
ATOM 1255 C C . GLN A 1 168 ? 50.135 -14.155 -38.045 1.00 89.69 168 GLN A C 1
ATOM 1257 O O . GLN A 1 168 ? 50.329 -14.569 -39.191 1.00 89.69 168 GLN A O 1
ATOM 1262 N N . LYS A 1 169 ? 49.535 -12.975 -37.815 1.00 92.75 169 LYS A N 1
ATOM 1263 C CA . LYS A 1 169 ? 49.179 -12.022 -38.887 1.00 92.75 169 LYS A CA 1
ATOM 1264 C C . LYS A 1 169 ? 50.430 -11.540 -39.632 1.00 92.75 169 LYS A C 1
ATOM 1266 O O . LYS A 1 169 ? 50.459 -11.595 -40.861 1.00 92.75 169 LYS A O 1
ATOM 1271 N N . GLN A 1 170 ? 51.474 -11.135 -38.903 1.00 91.50 170 GLN A N 1
ATOM 1272 C CA . GLN A 1 170 ? 52.750 -10.680 -39.471 1.00 91.50 170 GLN A CA 1
ATOM 1273 C C . GLN A 1 170 ? 53.389 -11.761 -40.361 1.00 91.50 170 GLN A C 1
ATOM 1275 O O . GLN A 1 170 ? 53.824 -11.474 -41.476 1.00 91.50 170 GLN A O 1
ATOM 1280 N N . MET A 1 171 ? 53.387 -13.016 -39.899 1.00 91.19 171 MET A N 1
ATOM 1281 C CA . MET A 1 171 ? 53.913 -14.164 -40.640 1.00 91.19 171 MET A CA 1
ATOM 1282 C C . MET A 1 171 ? 53.149 -14.398 -41.952 1.00 91.19 171 MET A C 1
ATOM 1284 O O . MET A 1 171 ? 53.782 -14.498 -43.002 1.00 91.19 171 MET A O 1
ATOM 1288 N N . LYS A 1 172 ? 51.806 -14.363 -41.936 1.00 93.75 172 LYS A N 1
ATOM 1289 C CA . LYS A 1 172 ? 50.983 -14.470 -43.159 1.00 93.75 172 LYS A CA 1
ATOM 1290 C C . LYS A 1 172 ? 51.272 -13.347 -44.170 1.00 93.75 172 LYS A C 1
ATOM 1292 O O . LYS A 1 172 ? 51.286 -13.601 -45.373 1.00 93.75 172 LYS A O 1
ATOM 1297 N N . ILE A 1 173 ? 51.521 -12.118 -43.708 1.00 93.00 173 ILE A N 1
ATOM 1298 C CA . ILE A 1 173 ? 51.881 -10.981 -44.579 1.00 93.00 173 ILE A CA 1
ATOM 1299 C C . ILE A 1 173 ? 53.258 -11.201 -45.222 1.00 93.00 173 ILE A C 1
ATOM 1301 O O . ILE A 1 173 ? 53.405 -11.045 -46.435 1.00 93.00 173 ILE A O 1
ATOM 1305 N N . LEU A 1 174 ? 54.258 -11.603 -44.432 1.00 91.62 174 LEU A N 1
ATOM 1306 C CA . LEU A 1 174 ? 55.607 -11.879 -44.936 1.00 91.62 174 LEU A CA 1
ATOM 1307 C C . LEU A 1 174 ? 55.629 -13.062 -45.912 1.00 91.62 174 LEU A C 1
ATOM 1309 O O . LEU A 1 174 ? 56.306 -12.982 -46.934 1.00 91.62 174 LEU A O 1
ATOM 1313 N N . GLN A 1 175 ? 54.839 -14.108 -45.657 1.00 92.12 175 GLN A N 1
ATOM 1314 C CA . GLN A 1 175 ? 54.694 -15.255 -46.554 1.00 92.12 175 GLN A CA 1
ATOM 1315 C C . GLN A 1 175 ? 54.111 -14.841 -47.916 1.00 92.12 175 GLN A C 1
ATOM 1317 O O . GLN A 1 175 ? 54.671 -15.202 -48.948 1.00 92.12 175 GLN A O 1
ATOM 1322 N N . LYS A 1 176 ? 53.059 -14.005 -47.942 1.00 93.31 176 LYS A N 1
ATOM 1323 C CA . LYS A 1 176 ? 52.524 -13.439 -49.198 1.00 93.31 176 LYS A CA 1
ATOM 1324 C C . LYS A 1 176 ? 53.576 -12.621 -49.955 1.00 93.31 176 LYS A C 1
ATOM 1326 O O . LYS A 1 176 ? 53.727 -12.794 -51.163 1.00 93.31 176 LYS A O 1
ATOM 1331 N N . LYS A 1 177 ? 54.338 -11.776 -49.250 1.00 92.88 177 LYS A N 1
ATOM 1332 C CA . LYS A 1 177 ? 55.408 -10.963 -49.853 1.00 92.88 177 LYS A CA 1
ATOM 1333 C C . LYS A 1 177 ? 56.554 -11.820 -50.410 1.00 92.88 177 LYS A C 1
ATOM 1335 O O . LYS A 1 177 ? 57.091 -11.504 -51.466 1.00 92.88 177 LYS A O 1
ATOM 1340 N N . GLN A 1 178 ? 56.901 -12.920 -49.741 1.00 91.06 178 GLN A N 1
ATOM 1341 C CA . GLN A 1 178 ? 57.876 -13.891 -50.243 1.00 91.06 178 GLN A CA 1
ATOM 1342 C C . GLN A 1 178 ? 57.398 -14.535 -51.553 1.00 91.06 178 GLN A C 1
ATOM 1344 O O . GLN A 1 178 ? 58.171 -14.609 -52.505 1.00 91.06 178 GLN A O 1
ATOM 1349 N N . THR A 1 179 ? 56.129 -14.953 -51.633 1.00 91.50 179 THR A N 1
ATOM 1350 C CA . THR A 1 179 ? 55.551 -15.527 -52.860 1.00 91.50 179 THR A CA 1
ATOM 1351 C C . THR A 1 179 ? 55.579 -14.536 -54.027 1.00 91.50 179 THR A C 1
ATOM 1353 O O . THR A 1 179 ? 55.968 -14.917 -55.128 1.00 91.50 179 THR A O 1
ATOM 1356 N N . GLN A 1 180 ? 55.244 -13.263 -53.784 1.00 92.25 180 GLN A N 1
ATOM 1357 C CA . GLN A 1 180 ? 55.316 -12.202 -54.799 1.00 92.25 180 GLN A CA 1
ATOM 1358 C C . GLN A 1 180 ? 56.744 -12.001 -55.329 1.00 92.25 180 GLN A C 1
ATOM 1360 O O . GLN A 1 180 ? 56.953 -12.020 -56.537 1.00 92.25 180 GLN A O 1
ATOM 1365 N N . LEU A 1 181 ? 57.742 -11.900 -54.443 1.00 91.12 181 LEU A N 1
ATOM 1366 C CA . LEU A 1 181 ? 59.145 -11.726 -54.846 1.00 91.12 181 LEU A CA 1
ATOM 1367 C C . LEU A 1 181 ? 59.688 -12.912 -55.662 1.00 91.12 181 LEU A C 1
ATOM 1369 O O . LEU A 1 181 ? 60.509 -12.716 -56.557 1.00 91.12 181 LEU A O 1
ATOM 1373 N N . VAL A 1 182 ? 59.234 -14.141 -55.387 1.00 93.56 182 VAL A N 1
ATOM 1374 C CA . VAL A 1 182 ? 59.587 -15.316 -56.206 1.00 93.56 182 VAL A CA 1
ATOM 1375 C C . VAL A 1 182 ? 58.991 -15.196 -57.612 1.00 93.56 182 VAL A C 1
ATOM 1377 O O . VAL A 1 182 ? 59.719 -15.371 -58.588 1.00 93.56 182 VAL A O 1
ATOM 1380 N N . GLN A 1 183 ? 57.713 -14.817 -57.723 1.00 93.88 183 GLN A N 1
ATOM 1381 C CA . GLN A 1 183 ? 57.037 -14.611 -59.011 1.00 93.88 183 GLN A CA 1
ATOM 1382 C C . GLN A 1 183 ? 57.688 -13.491 -59.840 1.00 93.88 183 GLN A C 1
ATOM 1384 O O . GLN A 1 183 ? 57.922 -13.674 -61.033 1.00 93.88 183 GLN A O 1
ATOM 1389 N N . GLU A 1 184 ? 58.046 -12.363 -59.218 1.00 91.25 184 GLU A N 1
ATOM 1390 C CA . GLU A 1 184 ? 58.784 -11.273 -59.876 1.00 91.25 184 GLU A CA 1
ATOM 1391 C C . GLU A 1 184 ? 60.160 -11.736 -60.375 1.00 91.25 184 GLU A C 1
ATOM 1393 O O . GLU A 1 184 ? 60.534 -11.459 -61.518 1.00 91.25 184 GLU A O 1
ATOM 1398 N N . LYS A 1 185 ? 60.902 -12.490 -59.553 1.00 93.50 185 LYS A N 1
ATOM 1399 C CA . LYS A 1 185 ? 62.219 -13.031 -59.915 1.00 93.50 185 LYS A CA 1
ATOM 1400 C C . LYS A 1 185 ? 62.128 -13.997 -61.103 1.00 93.50 185 LYS A C 1
ATOM 1402 O O . LYS A 1 185 ? 62.951 -13.909 -62.011 1.00 93.50 185 LYS A O 1
ATOM 1407 N N . ASP A 1 186 ? 61.135 -14.887 -61.124 1.00 92.31 186 ASP A N 1
ATOM 1408 C CA . ASP A 1 186 ? 60.911 -15.821 -62.240 1.00 92.31 186 ASP A CA 1
ATOM 1409 C C . ASP A 1 186 ? 60.465 -15.087 -63.520 1.00 92.31 186 ASP A C 1
ATOM 1411 O O . ASP A 1 186 ? 60.945 -15.391 -64.616 1.00 92.31 186 ASP A O 1
ATOM 1415 N N . HIS A 1 187 ? 59.611 -14.065 -63.393 1.00 91.00 187 HIS A N 1
ATOM 1416 C CA . HIS A 1 187 ? 59.192 -13.225 -64.517 1.00 91.00 187 HIS A CA 1
ATOM 1417 C C . HIS A 1 187 ? 60.383 -12.495 -65.159 1.00 91.00 187 HIS A C 1
ATOM 1419 O O . HIS A 1 187 ? 60.608 -12.637 -66.365 1.00 91.00 187 HIS A O 1
ATOM 1425 N N . LEU A 1 188 ? 61.195 -11.795 -64.356 1.00 90.75 188 LEU A N 1
ATOM 1426 C CA . LEU A 1 188 ? 62.402 -11.092 -64.811 1.00 90.75 188 LEU A CA 1
ATOM 1427 C C . LEU A 1 188 ? 63.433 -12.046 -65.431 1.00 90.75 188 LEU A C 1
ATOM 1429 O O . LEU A 1 188 ? 64.062 -11.710 -66.437 1.00 90.75 188 LEU A O 1
ATOM 1433 N N . GLN A 1 189 ? 63.578 -13.253 -64.879 1.00 92.31 189 GLN A N 1
ATOM 1434 C CA . GLN A 1 189 ? 64.436 -14.290 -65.450 1.00 92.31 189 GLN A CA 1
ATOM 1435 C C . GLN A 1 189 ? 63.944 -14.718 -66.846 1.00 92.31 189 GLN A C 1
ATOM 1437 O O . GLN A 1 189 ? 64.758 -14.852 -67.761 1.00 92.31 189 GLN A O 1
ATOM 1442 N N . SER A 1 190 ? 62.626 -14.846 -67.047 1.00 90.50 190 SER A N 1
ATOM 1443 C CA . SER A 1 190 ? 62.044 -15.155 -68.362 1.00 90.50 190 SER A CA 1
ATOM 1444 C C . SER A 1 190 ? 62.262 -14.034 -69.392 1.00 90.50 190 SER A C 1
ATOM 1446 O O . SER A 1 190 ? 62.611 -14.315 -70.541 1.00 90.50 190 SER A O 1
ATOM 1448 N N . GLU A 1 191 ? 62.130 -12.766 -68.985 1.00 90.44 191 GLU A N 1
ATOM 1449 C CA . GLU A 1 191 ? 62.386 -11.604 -69.848 1.00 90.44 191 GLU A CA 1
ATOM 1450 C C . GLU A 1 191 ? 63.861 -11.522 -70.254 1.00 90.44 191 GLU A C 1
ATOM 1452 O O . GLU A 1 191 ? 64.179 -11.301 -71.425 1.00 90.44 191 GLU A O 1
ATOM 1457 N N . HIS A 1 192 ? 64.779 -11.806 -69.326 1.00 90.12 192 HIS A N 1
ATOM 1458 C CA . HIS A 1 192 ? 66.207 -11.872 -69.627 1.00 90.12 192 HIS A CA 1
ATOM 1459 C C . HIS A 1 192 ? 66.529 -12.953 -70.677 1.00 90.12 192 HIS A C 1
ATOM 1461 O O . HIS A 1 192 ? 67.258 -12.686 -71.636 1.00 90.12 192 HIS A O 1
ATOM 1467 N N . SER A 1 193 ? 65.933 -14.148 -70.568 1.00 91.06 193 SER A N 1
ATOM 1468 C CA . SER A 1 193 ? 66.085 -15.206 -71.579 1.00 91.06 193 SER A CA 1
ATOM 1469 C C . SER A 1 193 ? 65.543 -14.798 -72.958 1.00 91.06 193 SER A C 1
ATOM 1471 O O . SER A 1 193 ? 66.195 -15.065 -73.972 1.00 91.06 193 SER A O 1
ATOM 1473 N N . LYS A 1 194 ? 64.397 -14.102 -73.023 1.00 92.25 194 LYS A N 1
ATOM 1474 C CA . LYS A 1 194 ? 63.848 -13.560 -74.284 1.00 92.25 194 LYS A CA 1
ATOM 1475 C C . LYS A 1 194 ? 64.777 -12.510 -74.902 1.00 92.25 194 LYS A C 1
ATOM 1477 O O . LYS A 1 194 ? 65.033 -12.554 -76.107 1.00 92.25 194 LYS A O 1
ATOM 1482 N N . ALA A 1 195 ? 65.322 -11.604 -74.088 1.00 83.88 195 ALA A N 1
ATOM 1483 C CA . ALA A 1 195 ? 66.235 -10.554 -74.537 1.00 83.88 195 ALA A CA 1
ATOM 1484 C C . ALA A 1 195 ? 67.535 -11.122 -75.139 1.00 83.88 195 ALA A C 1
ATOM 1486 O O . ALA A 1 195 ? 67.998 -10.639 -76.176 1.00 83.88 195 ALA A O 1
ATOM 1487 N N . ILE A 1 196 ? 68.091 -12.191 -74.552 1.00 89.19 196 ILE A N 1
ATOM 1488 C CA . ILE A 1 196 ? 69.258 -12.900 -75.106 1.00 89.19 196 ILE A CA 1
ATOM 1489 C C . ILE A 1 196 ? 68.940 -13.471 -76.498 1.00 89.19 196 ILE A C 1
ATOM 1491 O O . ILE A 1 196 ? 69.692 -13.228 -77.445 1.00 89.19 196 ILE A O 1
ATOM 1495 N N . LEU A 1 197 ? 67.805 -14.164 -76.654 1.00 86.94 197 LEU A N 1
ATOM 1496 C CA . LEU A 1 197 ? 67.381 -14.735 -77.941 1.00 86.94 197 LEU A CA 1
ATOM 1497 C C . LEU A 1 197 ? 67.174 -13.661 -79.023 1.00 86.94 197 LEU A C 1
ATOM 1499 O O 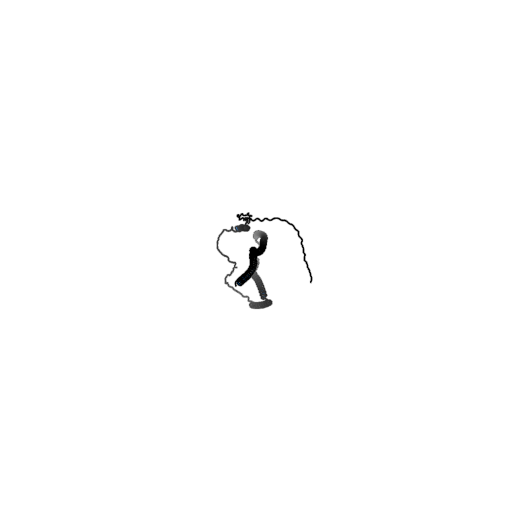. LEU A 1 197 ? 67.552 -13.866 -80.179 1.00 86.94 197 LEU A O 1
ATOM 1503 N N . ALA A 1 198 ? 66.609 -12.506 -78.658 1.00 84.38 198 ALA A N 1
ATOM 1504 C CA . ALA A 1 198 ? 66.464 -11.369 -79.564 1.00 84.38 198 ALA A CA 1
ATOM 1505 C C . ALA A 1 198 ? 67.830 -10.817 -80.013 1.00 84.38 198 ALA A C 1
ATOM 1507 O O . ALA A 1 198 ? 68.033 -10.573 -81.206 1.00 84.38 198 ALA A O 1
ATOM 1508 N N . ARG A 1 199 ? 68.798 -10.699 -79.091 1.00 84.50 199 ARG A N 1
ATOM 1509 C CA . ARG A 1 199 ? 70.160 -10.240 -79.409 1.00 84.50 199 ARG A CA 1
ATOM 1510 C C . ARG A 1 199 ? 70.860 -11.169 -80.402 1.00 84.50 199 ARG A C 1
ATOM 1512 O O . ARG A 1 199 ? 71.400 -10.692 -81.397 1.00 84.50 199 ARG A O 1
ATOM 1519 N N . SER A 1 200 ? 70.794 -12.485 -80.187 1.00 85.75 200 SER A N 1
ATOM 1520 C CA . SER A 1 200 ? 71.409 -13.469 -81.091 1.00 85.75 200 SER A CA 1
ATOM 1521 C C . SER A 1 200 ? 70.812 -13.440 -82.505 1.00 85.75 200 SER A C 1
ATOM 1523 O O . SER A 1 200 ? 71.554 -13.572 -83.479 1.00 85.75 200 SER A O 1
ATOM 1525 N N . LYS A 1 201 ? 69.498 -13.206 -82.646 1.00 85.56 201 LYS A N 1
ATOM 1526 C CA . LYS A 1 201 ? 68.857 -13.024 -83.964 1.00 85.56 201 LYS A CA 1
ATOM 1527 C C . LYS A 1 201 ? 69.370 -11.773 -84.688 1.00 85.56 201 LYS A C 1
ATOM 1529 O O . LYS A 1 201 ? 69.685 -11.844 -85.876 1.00 85.56 201 LYS A O 1
ATOM 1534 N N . LEU A 1 202 ? 69.505 -10.650 -83.979 1.00 81.00 202 LEU A N 1
ATOM 1535 C CA . LEU A 1 202 ? 70.014 -9.396 -84.550 1.00 81.00 202 LEU A CA 1
ATOM 1536 C C . LEU A 1 202 ? 71.501 -9.487 -84.942 1.00 81.00 202 LEU A C 1
ATOM 1538 O O . LEU A 1 202 ? 71.878 -8.995 -86.004 1.00 81.00 202 LEU A O 1
ATOM 1542 N N . GLU A 1 203 ? 72.339 -10.175 -84.156 1.00 80.75 203 GLU A N 1
ATOM 1543 C CA . GLU A 1 203 ? 73.745 -10.423 -84.523 1.00 80.75 203 GLU A CA 1
ATOM 1544 C C . GLU A 1 203 ? 73.882 -11.260 -85.812 1.00 80.75 203 GLU A C 1
ATOM 1546 O O . GLU A 1 203 ? 74.808 -11.022 -86.593 1.00 80.75 203 GLU A O 1
ATOM 1551 N N . SER A 1 204 ? 72.959 -12.195 -86.078 1.00 77.62 204 SER A N 1
ATOM 1552 C CA . SER A 1 204 ? 72.922 -12.955 -87.339 1.00 77.62 204 SER A CA 1
ATOM 1553 C C . SER A 1 204 ? 72.570 -12.062 -88.533 1.00 77.62 204 SER A C 1
ATOM 1555 O O . SER A 1 204 ? 73.322 -12.011 -89.510 1.00 77.62 204 SER A O 1
ATOM 1557 N N . LEU A 1 205 ? 71.481 -11.293 -88.423 1.00 81.44 205 LEU A N 1
ATOM 1558 C CA . LEU A 1 205 ? 71.007 -10.382 -89.473 1.00 81.44 205 LEU A CA 1
ATOM 1559 C C . LEU A 1 205 ? 72.058 -9.322 -89.842 1.00 81.44 205 LEU A C 1
ATOM 1561 O O . LEU A 1 205 ? 72.312 -9.085 -91.022 1.00 81.44 205 LEU A O 1
ATOM 1565 N N . CYS A 1 206 ? 72.745 -8.738 -88.854 1.00 72.06 206 CYS A N 1
ATOM 1566 C CA . CYS A 1 206 ? 73.837 -7.792 -89.105 1.00 72.06 206 CYS A CA 1
ATOM 1567 C C . CYS A 1 206 ? 75.014 -8.421 -89.874 1.00 72.06 206 CYS A C 1
ATOM 1569 O O . CYS A 1 206 ? 75.623 -7.758 -90.717 1.00 72.06 206 CYS A O 1
ATOM 1571 N N . ARG A 1 207 ? 75.330 -9.703 -89.631 1.00 77.88 207 ARG A N 1
ATOM 1572 C CA . ARG A 1 207 ? 76.383 -10.427 -90.366 1.00 77.88 207 ARG A CA 1
ATOM 1573 C C . ARG A 1 207 ? 75.964 -10.762 -91.799 1.00 77.88 207 ARG A C 1
ATOM 1575 O O . ARG A 1 207 ? 76.811 -10.715 -92.689 1.00 77.88 207 ARG A O 1
ATOM 1582 N N . GLU A 1 208 ? 74.692 -11.063 -92.052 1.00 75.88 208 GLU A N 1
ATOM 1583 C CA . GLU A 1 208 ? 74.171 -11.294 -93.410 1.00 75.88 208 GLU A CA 1
ATOM 1584 C C . GLU A 1 208 ? 74.081 -10.009 -94.234 1.00 75.88 208 GLU A C 1
ATOM 1586 O O . GLU A 1 208 ? 74.544 -9.981 -95.378 1.00 75.88 208 GLU A O 1
ATOM 1591 N N . LEU A 1 209 ? 73.600 -8.913 -93.641 1.00 70.50 209 LEU A N 1
ATOM 1592 C CA . LEU A 1 209 ? 73.516 -7.614 -94.311 1.00 70.50 209 LEU A CA 1
ATOM 1593 C C . LEU A 1 209 ? 74.904 -7.121 -94.767 1.00 70.50 209 LEU A C 1
ATOM 1595 O O . LEU A 1 209 ? 75.057 -6.610 -95.879 1.00 70.50 209 LEU A O 1
ATOM 1599 N N . GLN A 1 210 ? 75.945 -7.361 -93.959 1.00 59.25 210 GLN A N 1
ATOM 1600 C CA . GLN A 1 210 ? 77.340 -7.074 -94.320 1.00 59.25 210 GLN A CA 1
ATOM 1601 C C . GLN A 1 210 ? 77.916 -7.990 -95.416 1.00 59.25 210 GLN A C 1
ATOM 1603 O O . GLN A 1 210 ? 78.873 -7.586 -96.081 1.00 59.25 210 GLN A O 1
ATOM 1608 N N . ARG A 1 211 ? 77.360 -9.191 -95.648 1.00 67.06 211 ARG A N 1
ATOM 1609 C CA . ARG A 1 211 ? 77.721 -10.021 -96.815 1.00 67.06 211 ARG A CA 1
ATOM 1610 C C . ARG A 1 211 ? 77.086 -9.462 -98.086 1.00 67.06 211 ARG A C 1
ATOM 1612 O O . ARG A 1 211 ? 77.813 -9.186 -99.038 1.00 67.06 211 ARG A O 1
ATOM 1619 N N . HIS A 1 212 ? 75.776 -9.202 -98.081 1.00 62.94 212 HIS A N 1
ATOM 1620 C CA . HIS A 1 212 ? 75.075 -8.668 -99.257 1.00 62.94 212 HIS A CA 1
ATOM 1621 C C . HIS A 1 212 ? 75.643 -7.325 -99.739 1.00 62.94 212 HIS A C 1
ATOM 1623 O O . HIS A 1 212 ? 75.801 -7.126 -100.943 1.00 62.94 212 HIS A O 1
ATOM 1629 N N . ASN A 1 213 ? 76.040 -6.436 -98.821 1.00 50.75 213 ASN A N 1
ATOM 1630 C CA . ASN A 1 213 ? 76.641 -5.146 -99.184 1.00 50.75 213 ASN A CA 1
ATOM 1631 C C . ASN A 1 213 ? 78.017 -5.273 -99.878 1.00 50.75 213 ASN A C 1
ATOM 1633 O O . ASN A 1 213 ? 78.426 -4.371 -100.607 1.00 50.75 213 ASN A O 1
ATOM 1637 N N . ARG A 1 214 ? 78.734 -6.393 -99.689 1.00 58.59 214 ARG A N 1
ATOM 1638 C CA . ARG A 1 214 ? 79.992 -6.683 -100.404 1.00 58.59 214 ARG A CA 1
ATOM 1639 C C . ARG A 1 214 ? 79.736 -7.255 -101.799 1.00 58.59 214 ARG A C 1
ATOM 1641 O O . ARG A 1 214 ? 80.469 -6.920 -102.722 1.00 58.59 214 ARG A O 1
ATOM 1648 N N . THR A 1 215 ? 78.680 -8.051 -101.971 1.00 54.78 215 THR A N 1
ATOM 1649 C CA . THR A 1 215 ? 78.277 -8.606 -103.276 1.00 54.78 215 THR A CA 1
ATOM 1650 C C . THR A 1 215 ? 77.730 -7.528 -104.220 1.00 54.78 215 THR A C 1
ATOM 1652 O O . THR A 1 215 ? 78.093 -7.498 -105.392 1.00 54.78 215 THR A O 1
ATOM 1655 N N . LEU A 1 216 ? 76.924 -6.590 -103.707 1.00 50.09 216 LEU A N 1
ATOM 1656 C CA . LEU A 1 216 ? 76.299 -5.515 -104.497 1.00 50.09 216 LEU A CA 1
ATOM 1657 C C . LEU A 1 216 ? 77.277 -4.469 -105.066 1.00 50.09 216 LEU A C 1
ATOM 1659 O O . LEU A 1 216 ? 76.896 -3.700 -105.941 1.00 50.09 216 LEU A O 1
ATOM 1663 N N . LYS A 1 217 ? 78.535 -4.433 -104.607 1.00 47.97 217 LYS A N 1
ATOM 1664 C CA . LYS A 1 217 ? 79.560 -3.491 -105.099 1.00 47.97 217 LYS A CA 1
ATOM 1665 C C . LYS A 1 217 ? 80.391 -4.00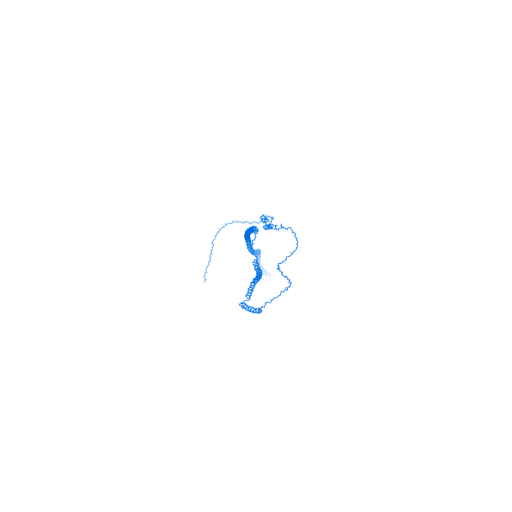2 -106.283 1.00 47.97 217 LYS A C 1
ATOM 1667 O O . LYS A 1 217 ? 81.202 -3.244 -106.802 1.00 47.97 217 LYS A O 1
ATOM 1672 N N . ALA A 1 218 ? 80.220 -5.263 -106.689 1.00 48.75 218 ALA A N 1
ATOM 1673 C CA . ALA A 1 218 ? 81.055 -5.915 -107.705 1.00 48.75 218 ALA A CA 1
ATOM 1674 C C . ALA A 1 218 ? 80.393 -6.041 -109.093 1.00 48.75 218 ALA A C 1
ATOM 1676 O O . ALA A 1 218 ? 81.036 -6.504 -110.032 1.00 48.75 218 ALA A O 1
ATOM 1677 N N . VAL A 1 219 ? 79.122 -5.649 -109.234 1.00 45.56 219 VAL A N 1
ATOM 1678 C CA . VAL A 1 219 ? 78.335 -5.815 -110.465 1.00 45.56 219 VAL A CA 1
ATOM 1679 C C . VAL A 1 219 ? 77.595 -4.513 -110.771 1.00 45.56 219 VAL A C 1
ATOM 1681 O O . VAL A 1 219 ? 76.502 -4.318 -110.254 1.00 45.56 219 VAL A O 1
ATOM 1684 N N . CYS A 1 220 ? 78.224 -3.621 -111.551 1.00 39.19 220 CYS A N 1
ATOM 1685 C CA . CYS A 1 220 ? 77.587 -2.644 -112.462 1.00 39.19 220 CYS A CA 1
ATOM 1686 C C . CYS A 1 220 ? 78.611 -1.651 -113.062 1.00 39.19 220 CYS A C 1
ATOM 1688 O O . CYS A 1 220 ? 78.832 -0.574 -112.503 1.00 39.19 220 CYS A O 1
ATOM 1690 N N . PRO A 1 221 ? 79.200 -1.951 -114.232 1.00 44.09 221 PRO A N 1
ATOM 1691 C CA . PRO A 1 221 ? 79.619 -0.942 -115.197 1.00 44.09 221 PRO A CA 1
ATOM 1692 C C . PRO A 1 221 ? 78.422 -0.538 -116.077 1.00 44.09 221 PRO A C 1
ATOM 1694 O O . PRO A 1 221 ? 77.770 -1.383 -116.683 1.00 44.09 221 PRO A O 1
ATOM 1697 N N . VAL A 1 222 ? 78.158 0.764 -116.146 1.00 42.75 222 VAL A N 1
ATOM 1698 C CA . VAL A 1 222 ? 77.300 1.458 -117.134 1.00 42.75 222 VAL A CA 1
ATOM 1699 C C . VAL A 1 222 ? 78.081 1.442 -118.477 1.00 42.75 222 VAL A C 1
ATOM 1701 O O . VAL A 1 222 ? 79.307 1.580 -118.381 1.00 42.75 222 VAL A O 1
ATOM 1704 N N . PRO A 1 223 ? 77.490 1.248 -119.693 1.00 54.50 223 PRO A N 1
ATOM 1705 C CA . PRO A 1 223 ? 76.539 2.225 -120.250 1.00 54.50 223 PRO A CA 1
ATOM 1706 C C . PRO A 1 223 ? 75.478 1.804 -121.310 1.00 54.50 223 PRO A C 1
ATOM 1708 O O . PRO A 1 223 ? 75.537 0.754 -121.939 1.00 54.50 223 PRO A O 1
ATOM 1711 N N . ASP A 1 224 ? 74.541 2.742 -121.505 1.00 37.06 224 ASP A N 1
ATOM 1712 C CA . ASP A 1 224 ? 73.822 3.151 -122.728 1.00 37.06 224 ASP A CA 1
ATOM 1713 C C . ASP A 1 224 ? 73.033 2.142 -123.593 1.00 37.06 224 ASP A C 1
ATOM 1715 O O . ASP A 1 224 ? 73.562 1.449 -124.461 1.00 37.06 224 ASP A O 1
ATOM 1719 N N . CYS A 1 225 ? 71.698 2.222 -123.485 1.00 38.88 225 CYS A N 1
ATOM 1720 C CA . CYS A 1 225 ? 70.729 1.801 -124.508 1.00 38.88 225 CYS A CA 1
ATOM 1721 C C . CYS A 1 225 ? 69.532 2.783 -124.537 1.00 38.88 225 CYS A C 1
ATOM 1723 O O . CYS A 1 225 ? 68.840 2.894 -123.523 1.00 38.88 225 CYS A O 1
ATOM 1725 N N . PRO A 1 226 ? 69.229 3.471 -125.662 1.00 48.56 226 PRO A N 1
ATOM 1726 C CA . PRO A 1 226 ? 68.162 4.487 -125.713 1.00 48.56 226 PRO A CA 1
ATOM 1727 C C . PRO A 1 226 ? 66.733 3.962 -125.486 1.00 48.56 226 PRO A C 1
ATOM 1729 O O . PRO A 1 226 ? 65.847 4.733 -125.127 1.00 48.56 226 PRO A O 1
ATOM 1732 N N . SER A 1 227 ? 66.500 2.655 -125.637 1.00 49.44 227 SER A N 1
ATOM 1733 C CA . SER A 1 227 ? 65.219 1.998 -125.327 1.00 49.44 227 SER A CA 1
ATOM 1734 C C . SER A 1 227 ? 64.863 2.025 -123.833 1.00 49.44 227 SER A C 1
ATOM 1736 O O . SER A 1 227 ? 63.686 1.997 -123.479 1.00 49.44 227 SER A O 1
ATOM 1738 N N . LEU A 1 228 ? 65.855 2.164 -122.946 1.00 49.06 228 LEU A N 1
ATOM 1739 C CA . LEU A 1 228 ? 65.630 2.295 -121.503 1.00 49.06 228 LEU A CA 1
ATOM 1740 C C . LEU A 1 228 ? 65.060 3.661 -121.098 1.00 49.06 228 LEU A C 1
ATOM 1742 O O . LEU A 1 228 ? 64.692 3.825 -119.937 1.00 49.06 228 LEU A O 1
ATOM 1746 N N . GLN A 1 229 ? 64.983 4.644 -122.003 1.00 49.12 229 GLN A N 1
ATOM 1747 C CA . GLN A 1 229 ? 64.454 5.967 -121.666 1.00 49.12 229 GLN A CA 1
ATOM 1748 C C . GLN A 1 229 ? 62.925 6.038 -121.778 1.00 49.12 229 GLN A C 1
ATOM 1750 O O . GLN A 1 229 ? 62.300 6.671 -120.932 1.00 49.12 229 GLN A O 1
ATOM 1755 N N . GLU A 1 230 ? 62.303 5.329 -122.723 1.00 51.84 230 GLU A N 1
ATOM 1756 C CA . GLU A 1 230 ? 60.839 5.179 -122.753 1.00 51.84 230 GLU A CA 1
ATOM 1757 C C . GLU A 1 230 ? 60.362 4.235 -121.643 1.00 51.84 230 GLU A C 1
ATOM 1759 O O . GLU A 1 230 ? 59.468 4.601 -120.881 1.00 51.84 230 GLU A O 1
ATOM 1764 N N . GLU A 1 231 ? 61.037 3.097 -121.432 1.00 53.50 231 GLU A N 1
ATOM 1765 C CA . GLU A 1 231 ? 60.816 2.263 -120.240 1.00 53.50 231 GLU A CA 1
ATOM 1766 C C . GLU A 1 231 ? 61.147 2.996 -118.932 1.00 53.50 231 GLU A C 1
ATOM 1768 O O . GLU A 1 231 ? 60.605 2.658 -117.883 1.00 53.50 231 GLU A O 1
ATOM 1773 N N . GLY A 1 232 ? 62.053 3.974 -118.965 1.00 58.06 232 GLY A N 1
ATOM 1774 C CA . GLY A 1 232 ? 62.447 4.794 -117.822 1.00 58.06 232 GLY A CA 1
ATOM 1775 C C . GLY A 1 232 ? 61.413 5.865 -117.490 1.00 58.06 232 GLY A C 1
ATOM 1776 O O . GLY A 1 232 ? 61.112 6.068 -116.320 1.00 58.06 232 GLY A O 1
ATOM 1777 N N . VAL A 1 233 ? 60.809 6.500 -118.499 1.00 63.59 233 VAL A N 1
ATOM 1778 C CA . VAL A 1 233 ? 59.679 7.431 -118.331 1.00 63.59 233 VAL A CA 1
ATOM 1779 C C . VAL A 1 233 ? 58.408 6.679 -117.937 1.00 63.59 233 VAL A C 1
ATOM 1781 O O . VAL A 1 233 ? 57.676 7.145 -117.066 1.00 63.59 233 VAL A O 1
ATOM 1784 N N . GLN A 1 234 ? 58.164 5.502 -118.514 1.00 65.75 234 GLN A N 1
ATOM 1785 C CA . GLN A 1 234 ? 57.041 4.648 -118.134 1.00 65.75 234 GLN A CA 1
ATOM 1786 C C . GLN A 1 234 ? 57.218 4.109 -116.705 1.00 65.75 234 GLN A C 1
ATOM 1788 O O . GLN A 1 234 ? 56.313 4.267 -115.888 1.00 65.75 234 GLN A O 1
ATOM 1793 N N . ARG A 1 235 ? 58.412 3.618 -116.333 1.00 67.69 235 ARG A N 1
ATOM 1794 C CA . ARG A 1 235 ? 58.723 3.282 -114.932 1.00 67.69 235 ARG A CA 1
ATOM 1795 C C . ARG A 1 235 ? 58.663 4.489 -114.004 1.00 67.69 235 ARG A C 1
ATOM 1797 O O . ARG A 1 235 ? 58.209 4.319 -112.883 1.00 67.69 235 ARG A O 1
ATOM 1804 N N . ALA A 1 236 ? 59.064 5.686 -114.432 1.00 69.81 236 ALA A N 1
ATOM 1805 C CA . ALA A 1 236 ? 58.949 6.890 -113.609 1.00 69.81 236 ALA A CA 1
ATOM 1806 C C . ALA A 1 236 ? 57.482 7.267 -113.357 1.00 69.81 236 ALA A C 1
ATOM 1808 O O . ALA A 1 236 ? 57.144 7.614 -112.230 1.00 69.81 236 ALA A O 1
ATOM 1809 N N . ARG A 1 237 ? 56.599 7.135 -114.358 1.00 74.88 237 ARG A N 1
ATOM 1810 C CA . ARG A 1 237 ? 55.145 7.308 -114.1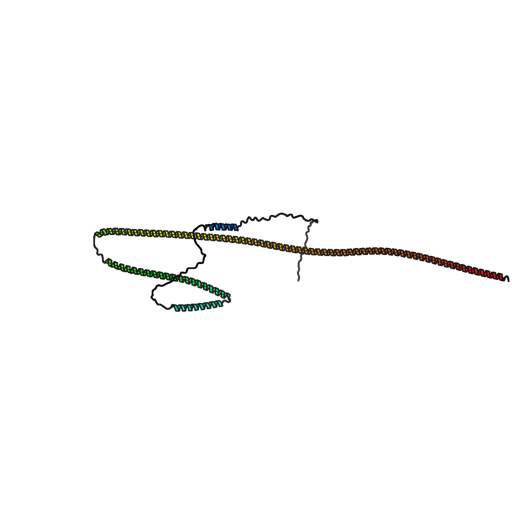87 1.00 74.88 237 ARG A CA 1
ATOM 1811 C C . ARG A 1 237 ? 54.558 6.257 -113.253 1.00 74.88 237 ARG A C 1
ATOM 1813 O O . ARG A 1 237 ? 53.853 6.617 -112.323 1.00 74.88 237 ARG A O 1
ATOM 1820 N N . GLU A 1 238 ? 54.908 4.987 -113.435 1.00 77.19 238 GLU A N 1
ATOM 1821 C CA . GLU A 1 238 ? 54.459 3.903 -112.554 1.00 77.19 238 GLU A CA 1
ATOM 1822 C C . GLU A 1 238 ? 55.028 4.025 -111.129 1.00 77.19 238 GLU A C 1
ATOM 1824 O O . GLU A 1 238 ? 54.367 3.648 -110.168 1.00 77.19 238 GLU A O 1
ATOM 1829 N N . GLU A 1 239 ? 56.246 4.546 -110.954 1.00 75.38 239 GLU A N 1
ATOM 1830 C CA . GLU A 1 239 ? 56.840 4.850 -109.644 1.00 75.38 239 GLU A CA 1
ATOM 1831 C C . GLU A 1 239 ? 56.189 6.092 -109.009 1.00 75.38 239 GLU A C 1
ATOM 1833 O O . GLU A 1 239 ? 56.036 6.153 -107.789 1.00 75.38 239 GLU A O 1
ATOM 1838 N N . GLU A 1 240 ? 55.761 7.071 -109.809 1.00 76.69 240 GLU A N 1
ATOM 1839 C CA . GLU A 1 240 ? 54.995 8.234 -109.352 1.00 76.69 240 GLU A CA 1
ATOM 1840 C C . GLU A 1 240 ? 53.559 7.852 -108.958 1.00 76.69 240 GLU A C 1
ATOM 1842 O O . GLU A 1 240 ? 53.074 8.306 -107.922 1.00 76.69 240 GLU A O 1
ATOM 1847 N N . GLU A 1 241 ? 52.893 6.978 -109.717 1.00 80.75 241 GLU A N 1
ATOM 1848 C CA . GLU A 1 241 ? 51.599 6.393 -109.350 1.00 80.75 241 GLU A CA 1
ATOM 1849 C C . GLU A 1 241 ? 51.727 5.555 -108.079 1.00 80.75 241 GLU A C 1
ATOM 1851 O O . GLU A 1 241 ? 51.006 5.825 -107.123 1.00 80.75 241 GLU A O 1
ATOM 1856 N N . LYS A 1 242 ? 52.733 4.677 -107.968 1.00 84.81 242 LYS A N 1
ATOM 1857 C CA . LYS A 1 242 ? 53.025 3.951 -106.716 1.00 84.81 242 LYS A CA 1
ATOM 1858 C C . LYS A 1 242 ? 53.328 4.899 -105.550 1.00 84.81 242 LYS A C 1
ATOM 1860 O O . LYS A 1 242 ? 52.890 4.640 -104.433 1.00 84.81 242 LYS A O 1
ATOM 1865 N N . ARG A 1 243 ? 54.016 6.033 -105.765 1.00 85.12 243 ARG A N 1
ATOM 1866 C CA . ARG A 1 243 ? 54.177 7.076 -104.726 1.00 85.12 243 ARG A CA 1
ATOM 1867 C C . ARG A 1 243 ? 52.842 7.705 -104.331 1.00 85.12 243 ARG A C 1
ATOM 1869 O O . ARG A 1 243 ? 52.625 7.919 -103.139 1.00 85.12 243 ARG A O 1
ATOM 1876 N N . LYS A 1 244 ? 51.959 8.005 -105.287 1.00 86.50 244 LYS A N 1
ATOM 1877 C CA . LYS A 1 244 ? 50.619 8.564 -105.028 1.00 86.50 244 LYS A CA 1
ATOM 1878 C C . LYS A 1 244 ? 49.726 7.562 -104.301 1.00 86.50 244 LYS A C 1
ATOM 1880 O O . LYS A 1 244 ? 49.098 7.944 -103.322 1.00 86.50 244 LYS A O 1
ATOM 1885 N N . GLU A 1 245 ? 49.731 6.295 -104.703 1.00 86.25 245 GLU A N 1
ATOM 1886 C CA . GLU A 1 245 ? 49.030 5.195 -104.034 1.00 86.25 245 GLU A CA 1
ATOM 1887 C C . GLU A 1 245 ? 49.535 4.988 -102.607 1.00 86.25 245 GLU A C 1
ATOM 1889 O O . GLU A 1 245 ? 48.731 4.969 -101.682 1.00 86.25 245 GLU A O 1
ATOM 1894 N N . VAL A 1 246 ? 50.854 4.919 -102.392 1.00 87.19 246 VAL A N 1
ATOM 1895 C CA . VAL A 1 246 ? 51.443 4.790 -101.049 1.00 87.19 246 VAL A CA 1
ATOM 1896 C C . VAL A 1 246 ? 51.110 6.008 -100.182 1.00 87.19 246 VAL A C 1
ATOM 1898 O O . VAL A 1 246 ? 50.730 5.844 -99.026 1.00 87.19 246 VAL A O 1
ATOM 1901 N N . THR A 1 247 ? 51.184 7.225 -100.729 1.00 87.69 247 THR A N 1
ATOM 1902 C CA . THR A 1 247 ? 50.818 8.457 -100.002 1.00 87.69 247 THR A CA 1
ATOM 1903 C C . THR A 1 247 ? 49.326 8.486 -99.664 1.00 87.69 247 THR A C 1
ATOM 1905 O O . THR A 1 247 ? 48.962 8.814 -98.539 1.00 87.69 247 THR A O 1
ATOM 1908 N N . SER A 1 248 ? 48.465 8.087 -100.604 1.00 92.56 248 SER A N 1
ATOM 1909 C CA . SER A 1 248 ? 47.018 7.960 -100.407 1.00 92.56 248 SER A CA 1
ATOM 1910 C C . SER A 1 248 ? 46.693 6.904 -99.350 1.00 92.56 248 SER A C 1
ATOM 1912 O O . SER A 1 248 ? 45.955 7.184 -98.414 1.00 92.56 248 SER A O 1
ATOM 1914 N N . HIS A 1 249 ? 47.322 5.728 -99.414 1.00 92.56 249 HIS A N 1
ATOM 1915 C CA . HIS A 1 249 ? 47.183 4.666 -98.421 1.00 92.56 249 HIS A CA 1
ATOM 1916 C C . HIS A 1 249 ? 47.634 5.127 -97.029 1.00 92.56 249 HIS A C 1
ATOM 1918 O O . HIS A 1 249 ? 46.942 4.864 -96.047 1.00 92.56 249 HIS A O 1
ATOM 1924 N N . PHE A 1 250 ? 48.759 5.844 -96.918 1.00 91.94 250 PHE A N 1
ATOM 1925 C CA . PHE A 1 250 ? 49.180 6.453 -95.653 1.00 91.94 250 PHE A CA 1
ATOM 1926 C C . PHE A 1 250 ? 48.175 7.495 -95.156 1.00 91.94 250 PHE A C 1
ATOM 1928 O O . PHE A 1 250 ? 47.861 7.485 -93.970 1.00 91.94 250 PHE A O 1
ATOM 1935 N N . GLN A 1 251 ? 47.632 8.348 -96.029 1.00 93.88 251 GLN A N 1
ATOM 1936 C CA . GLN A 1 251 ? 46.631 9.347 -95.649 1.00 93.88 251 GLN A CA 1
ATOM 1937 C C . GLN A 1 251 ? 45.316 8.699 -95.192 1.00 93.88 251 GLN A C 1
ATOM 1939 O O . GLN A 1 251 ? 44.773 9.105 -94.171 1.00 93.88 251 GLN A O 1
ATOM 1944 N N . VAL A 1 252 ? 44.831 7.671 -95.897 1.00 94.62 252 VAL A N 1
ATOM 1945 C CA . VAL A 1 252 ? 43.654 6.877 -95.504 1.00 94.62 252 VAL A CA 1
ATOM 1946 C C . VAL A 1 252 ? 43.907 6.189 -94.166 1.00 94.62 252 VAL A C 1
ATOM 1948 O O . VAL A 1 252 ? 43.130 6.381 -93.242 1.00 94.62 252 VAL A O 1
ATOM 1951 N N . THR A 1 253 ? 45.043 5.504 -94.004 1.00 92.25 253 THR A N 1
ATOM 1952 C CA . THR A 1 253 ? 45.401 4.836 -92.738 1.00 92.25 253 THR A CA 1
ATOM 1953 C C . THR A 1 253 ? 45.499 5.833 -91.576 1.00 92.25 253 THR A C 1
ATOM 1955 O O . THR A 1 253 ? 45.080 5.532 -90.462 1.00 92.25 253 THR A O 1
ATOM 1958 N N . LEU A 1 254 ? 46.037 7.033 -91.812 1.00 93.12 254 LEU A N 1
ATOM 1959 C CA . LEU A 1 254 ? 46.142 8.087 -90.801 1.00 93.12 254 LEU A CA 1
ATOM 1960 C C . LEU A 1 254 ? 44.756 8.640 -90.433 1.00 93.12 254 LEU A C 1
ATOM 1962 O O . LEU A 1 254 ? 44.469 8.787 -89.245 1.00 93.12 254 LEU A O 1
ATOM 1966 N N . ASN A 1 255 ? 43.883 8.864 -91.419 1.00 94.50 255 ASN A N 1
ATOM 1967 C CA . ASN A 1 255 ? 42.488 9.254 -91.199 1.00 94.50 255 ASN A CA 1
ATOM 1968 C C . ASN A 1 255 ? 41.707 8.161 -90.439 1.00 94.50 255 ASN A C 1
ATOM 1970 O O . ASN A 1 255 ? 40.956 8.478 -89.521 1.00 94.50 255 ASN A O 1
ATOM 1974 N N . ASP A 1 256 ? 41.918 6.881 -90.757 1.00 95.19 256 ASP A N 1
ATOM 1975 C CA . ASP A 1 256 ? 41.291 5.749 -90.063 1.00 95.19 256 ASP A CA 1
ATOM 1976 C C . ASP A 1 256 ? 41.771 5.645 -88.607 1.00 95.19 256 ASP A C 1
ATOM 1978 O O . ASP A 1 256 ? 40.969 5.402 -87.707 1.00 95.19 256 ASP A O 1
ATOM 1982 N N . ILE A 1 257 ? 43.062 5.885 -88.343 1.00 94.25 257 ILE A N 1
ATOM 1983 C CA . ILE A 1 257 ? 43.613 5.955 -86.979 1.00 94.25 257 ILE A CA 1
ATOM 1984 C C . ILE A 1 257 ? 43.024 7.149 -86.212 1.00 94.25 257 ILE A C 1
ATOM 1986 O O . ILE A 1 257 ? 42.678 7.000 -85.038 1.00 94.25 257 ILE A O 1
ATOM 1990 N N . GLN A 1 258 ? 42.871 8.314 -86.851 1.00 93.44 258 GLN A N 1
ATOM 1991 C CA . GLN A 1 258 ? 42.204 9.476 -86.251 1.00 93.44 258 GLN A CA 1
ATOM 1992 C C . GLN A 1 258 ? 40.749 9.153 -85.900 1.00 93.44 258 GLN A C 1
ATOM 1994 O O . GLN A 1 258 ? 40.360 9.316 -84.745 1.00 93.44 258 GLN A O 1
ATOM 1999 N N . LEU A 1 259 ? 39.985 8.588 -86.837 1.00 95.69 259 LEU A N 1
ATOM 2000 C CA . LEU A 1 259 ? 38.598 8.180 -86.621 1.00 95.69 259 LEU A CA 1
ATOM 2001 C C . LEU A 1 259 ? 38.476 7.114 -85.518 1.00 95.69 259 LEU A C 1
ATOM 2003 O O . LEU A 1 259 ? 37.571 7.182 -84.687 1.00 95.69 259 LEU A O 1
ATOM 2007 N N . GLN A 1 260 ? 39.392 6.143 -85.450 1.00 94.38 260 GLN A N 1
ATOM 2008 C CA . GLN A 1 260 ? 39.428 5.168 -84.355 1.00 94.38 260 GLN A CA 1
ATOM 2009 C C . GLN A 1 260 ? 39.738 5.823 -83.004 1.00 94.38 260 GLN A C 1
ATOM 2011 O O . GLN A 1 260 ? 39.124 5.452 -82.001 1.00 94.38 260 GLN A O 1
ATOM 2016 N N . MET A 1 261 ? 40.646 6.803 -82.962 1.00 93.06 261 MET A N 1
ATOM 2017 C CA . MET A 1 261 ? 40.971 7.554 -81.747 1.00 93.06 261 MET A CA 1
ATOM 2018 C C . MET A 1 261 ? 39.793 8.421 -81.284 1.00 93.06 261 MET A C 1
ATOM 2020 O O . MET A 1 261 ? 39.482 8.432 -80.093 1.00 93.06 261 MET A O 1
ATOM 2024 N N . GLU A 1 262 ? 39.096 9.084 -82.208 1.00 94.69 262 GLU A N 1
ATOM 2025 C CA . GLU A 1 262 ? 37.874 9.851 -81.947 1.00 94.69 262 GLU A CA 1
ATOM 2026 C C . GLU A 1 262 ? 36.757 8.947 -81.422 1.00 94.69 262 GLU A C 1
ATOM 2028 O O . GLU A 1 262 ? 36.263 9.169 -80.318 1.00 94.69 262 GLU A O 1
ATOM 2033 N N . GLN A 1 263 ? 36.437 7.851 -82.119 1.00 95.12 263 GLN A N 1
ATOM 2034 C CA . GLN A 1 263 ? 35.445 6.879 -81.650 1.00 95.12 263 GLN A CA 1
ATOM 2035 C C . GLN A 1 263 ? 35.827 6.245 -80.303 1.00 95.12 263 GLN A C 1
ATOM 2037 O O . GLN A 1 263 ? 34.956 5.951 -79.483 1.00 95.12 263 GLN A O 1
ATOM 2042 N N . HIS A 1 264 ? 37.114 5.985 -80.049 1.00 95.75 264 HIS A N 1
ATOM 2043 C CA . HIS A 1 264 ? 37.568 5.510 -78.743 1.00 95.75 264 HIS A CA 1
ATOM 2044 C C . HIS A 1 264 ? 37.339 6.578 -77.668 1.00 95.75 264 HIS A C 1
ATOM 2046 O O . HIS A 1 264 ? 36.815 6.255 -76.605 1.00 95.75 264 HIS A O 1
ATOM 2052 N N . ASN A 1 265 ? 37.662 7.843 -77.947 1.00 94.81 265 ASN A N 1
ATOM 2053 C CA . ASN A 1 265 ? 37.430 8.954 -77.029 1.00 94.81 265 ASN A CA 1
ATOM 2054 C C . ASN A 1 265 ? 35.929 9.167 -76.754 1.00 94.81 265 ASN A C 1
ATOM 2056 O O . ASN A 1 265 ? 35.541 9.328 -75.601 1.00 94.81 265 ASN A O 1
ATOM 2060 N N . GLU A 1 266 ? 35.065 9.061 -77.768 1.00 96.00 266 GLU A N 1
ATOM 2061 C CA . GLU A 1 266 ? 33.605 9.095 -77.606 1.00 96.00 266 GLU A CA 1
ATOM 2062 C C . GLU A 1 266 ? 33.082 7.947 -76.736 1.00 96.00 266 GLU A C 1
ATOM 2064 O O . GLU A 1 266 ? 32.331 8.191 -75.791 1.00 96.00 266 GLU A O 1
ATOM 2069 N N . ARG A 1 267 ? 33.484 6.695 -77.012 1.00 96.12 267 ARG A N 1
ATOM 2070 C CA . ARG A 1 267 ? 33.116 5.532 -76.179 1.00 96.12 267 ARG A CA 1
ATOM 2071 C C . ARG A 1 267 ? 33.602 5.716 -74.741 1.00 96.12 267 ARG A C 1
ATOM 2073 O O . ARG A 1 267 ? 32.863 5.452 -73.801 1.00 96.12 267 ARG A O 1
ATOM 2080 N N . ASN A 1 268 ? 34.824 6.210 -74.565 1.00 96.62 268 ASN A N 1
ATOM 2081 C CA . ASN A 1 268 ? 35.424 6.463 -73.259 1.00 96.62 268 ASN A CA 1
ATOM 2082 C C . ASN A 1 268 ? 34.727 7.624 -72.515 1.00 96.62 268 ASN A C 1
ATOM 2084 O O . ASN A 1 268 ? 34.598 7.577 -71.295 1.00 96.62 268 ASN A O 1
ATOM 2088 N N . SER A 1 269 ? 34.228 8.632 -73.236 1.00 96.56 269 SER A N 1
ATOM 2089 C CA . SER A 1 269 ? 33.401 9.718 -72.696 1.00 96.56 269 SER A CA 1
ATOM 2090 C C . SER A 1 269 ? 32.022 9.214 -72.250 1.00 96.56 269 SER A C 1
ATOM 2092 O O . SER A 1 269 ? 31.632 9.452 -71.108 1.00 96.56 269 SER A O 1
ATOM 2094 N N . LYS A 1 270 ? 31.337 8.418 -73.087 1.00 97.31 270 LYS A N 1
ATOM 2095 C CA . LYS A 1 270 ? 30.062 7.755 -72.745 1.00 97.31 270 LYS A CA 1
ATOM 2096 C C . LYS A 1 270 ? 30.197 6.880 -71.498 1.00 97.31 270 LYS A C 1
ATOM 2098 O O . LYS A 1 270 ? 29.437 7.057 -70.556 1.00 97.31 270 LYS A O 1
ATOM 2103 N N . LEU A 1 271 ? 31.242 6.052 -71.421 1.00 97.31 271 LEU A N 1
ATOM 2104 C CA . LEU A 1 271 ? 31.530 5.247 -70.228 1.00 97.31 271 LEU A CA 1
ATOM 2105 C C . LEU A 1 271 ? 31.764 6.103 -68.971 1.00 97.31 271 LEU A C 1
ATOM 2107 O O . LEU A 1 271 ? 31.357 5.697 -67.884 1.00 97.31 271 LEU A O 1
ATOM 2111 N N . ARG A 1 272 ? 32.390 7.288 -69.069 1.00 97.12 272 ARG A N 1
ATOM 2112 C CA . ARG A 1 272 ? 32.494 8.206 -67.916 1.00 97.12 272 ARG A CA 1
ATOM 2113 C C . ARG A 1 272 ? 31.134 8.767 -67.508 1.00 97.12 272 ARG A C 1
ATOM 2115 O O . ARG A 1 272 ? 30.862 8.828 -66.312 1.00 97.12 272 ARG A O 1
ATOM 2122 N N . GLN A 1 273 ? 30.297 9.150 -68.471 1.00 97.75 273 GLN A N 1
ATOM 2123 C CA . GLN A 1 273 ? 28.943 9.633 -68.198 1.00 97.75 273 GLN A CA 1
ATOM 2124 C C . GLN A 1 273 ? 28.089 8.543 -67.534 1.00 97.75 273 GLN A C 1
ATOM 2126 O O . GLN A 1 273 ? 27.507 8.794 -66.486 1.00 97.75 273 GLN A O 1
ATOM 2131 N N . GLU A 1 274 ? 28.078 7.323 -68.071 1.00 97.19 274 GLU A N 1
ATOM 2132 C CA . GLU A 1 274 ? 27.341 6.182 -67.509 1.00 97.19 274 GLU A CA 1
ATOM 2133 C C . GLU A 1 274 ? 27.799 5.848 -66.079 1.00 97.19 274 GLU A C 1
ATOM 2135 O O . GLU A 1 274 ? 26.966 5.628 -65.201 1.00 97.19 274 GLU A O 1
ATOM 2140 N N . ASN A 1 275 ? 29.110 5.886 -65.803 1.00 97.19 275 ASN A N 1
ATOM 2141 C CA . ASN A 1 275 ? 29.633 5.722 -64.441 1.00 97.19 275 ASN A CA 1
ATOM 2142 C C . ASN A 1 275 ? 29.203 6.863 -63.500 1.00 97.19 275 ASN A C 1
ATOM 2144 O O . ASN A 1 275 ? 28.915 6.611 -62.331 1.00 97.19 275 ASN A O 1
ATOM 2148 N N . MET A 1 276 ? 29.137 8.105 -63.989 1.00 97.44 276 MET A N 1
ATOM 2149 C CA . MET A 1 276 ? 28.666 9.255 -63.209 1.00 97.44 276 MET A CA 1
ATOM 2150 C C . MET A 1 276 ? 27.164 9.152 -62.907 1.00 97.44 276 MET A C 1
ATOM 2152 O O . MET A 1 276 ? 26.757 9.328 -61.760 1.00 97.44 276 MET A O 1
ATOM 2156 N N . GLU A 1 277 ? 26.347 8.781 -63.895 1.00 97.81 277 GLU A N 1
ATOM 2157 C CA . GLU A 1 277 ? 24.918 8.516 -63.709 1.00 97.81 277 GLU A CA 1
ATOM 2158 C C . GLU A 1 277 ? 24.669 7.349 -62.745 1.00 97.81 277 GLU A C 1
ATOM 2160 O O . GLU A 1 277 ? 23.765 7.421 -61.912 1.00 97.81 277 GLU A O 1
ATOM 2165 N N . LEU A 1 278 ? 25.472 6.283 -62.815 1.00 98.06 278 LEU A N 1
ATOM 2166 C CA . LEU A 1 278 ? 25.391 5.161 -61.881 1.00 98.06 278 LEU A CA 1
ATOM 2167 C C . LEU A 1 278 ? 25.765 5.588 -60.454 1.00 98.06 278 LEU A C 1
ATOM 2169 O O . LEU A 1 278 ? 25.055 5.236 -59.512 1.00 98.06 278 LEU A O 1
ATOM 2173 N N . ALA A 1 279 ? 26.820 6.390 -60.288 1.00 98.06 279 ALA A N 1
ATOM 2174 C CA . ALA A 1 279 ? 27.207 6.948 -58.994 1.00 98.06 279 ALA A CA 1
ATOM 2175 C C . ALA A 1 279 ? 26.110 7.857 -58.406 1.00 98.06 279 ALA A C 1
ATOM 2177 O O . ALA A 1 279 ? 25.808 7.763 -57.217 1.00 98.06 279 ALA A O 1
ATOM 2178 N N . GLU A 1 280 ? 25.450 8.680 -59.227 1.00 98.25 280 GLU A N 1
ATOM 2179 C CA . GLU A 1 280 ? 24.291 9.465 -58.792 1.00 98.25 280 GLU A CA 1
ATOM 2180 C C . GLU A 1 280 ? 23.093 8.599 -58.390 1.00 98.25 280 GLU A C 1
ATOM 2182 O O . GLU A 1 280 ? 22.427 8.906 -57.400 1.00 98.25 280 GLU A O 1
ATOM 2187 N N . ARG A 1 281 ? 22.793 7.530 -59.141 1.00 98.06 281 ARG A N 1
ATOM 2188 C CA . ARG A 1 281 ? 21.704 6.594 -58.807 1.00 98.06 281 ARG A CA 1
ATOM 2189 C C . ARG A 1 281 ? 21.983 5.881 -57.484 1.00 98.06 281 ARG A C 1
ATOM 2191 O O . ARG A 1 281 ? 21.087 5.804 -56.649 1.00 98.06 281 ARG A O 1
ATOM 2198 N N . LEU A 1 282 ? 23.223 5.439 -57.258 1.00 98.19 282 LEU A N 1
ATOM 2199 C CA . LEU A 1 282 ? 23.659 4.857 -55.984 1.00 98.19 282 LEU A CA 1
ATOM 2200 C C . LEU A 1 282 ? 23.566 5.869 -54.833 1.00 98.19 282 LEU A C 1
ATOM 2202 O O . LEU A 1 282 ? 23.042 5.529 -53.777 1.00 98.19 282 LEU A O 1
ATOM 2206 N N . LYS A 1 283 ? 23.993 7.122 -55.040 1.00 98.44 283 LYS A N 1
ATOM 2207 C CA . LYS A 1 283 ? 23.873 8.188 -54.031 1.00 98.44 283 LYS A CA 1
ATOM 2208 C C . LYS A 1 283 ? 22.413 8.451 -53.647 1.00 98.44 283 LYS A C 1
ATOM 2210 O O . LYS A 1 283 ? 22.093 8.441 -52.466 1.00 98.44 283 LYS A O 1
ATOM 2215 N N . LYS A 1 284 ? 21.523 8.599 -54.635 1.00 98.31 284 LYS A N 1
ATOM 2216 C CA . LYS A 1 284 ? 20.074 8.778 -54.419 1.00 98.31 284 LYS A CA 1
ATOM 2217 C C . LYS A 1 284 ? 19.445 7.580 -53.698 1.00 98.31 284 LYS A C 1
ATOM 2219 O O . LYS A 1 284 ? 18.536 7.764 -52.896 1.00 98.31 284 LYS A O 1
ATOM 2224 N N . LEU A 1 285 ? 19.924 6.361 -53.963 1.00 98.00 285 LEU A N 1
ATOM 2225 C CA . LEU A 1 285 ? 19.471 5.159 -53.262 1.00 98.00 285 LEU A CA 1
ATOM 2226 C C . LEU A 1 285 ? 19.902 5.168 -51.787 1.00 98.00 285 LEU A C 1
ATOM 2228 O O . LEU A 1 285 ? 19.076 4.884 -50.925 1.00 98.00 285 LEU A O 1
ATOM 2232 N N . ILE A 1 286 ? 21.152 5.542 -51.491 1.00 98.12 286 ILE A N 1
ATOM 2233 C CA . ILE A 1 286 ? 21.658 5.694 -50.115 1.00 98.12 286 ILE A CA 1
ATOM 2234 C C . ILE A 1 286 ? 20.839 6.749 -49.357 1.00 98.12 286 ILE A C 1
ATOM 2236 O O . ILE A 1 286 ? 20.282 6.432 -48.312 1.00 98.12 286 ILE A O 1
ATOM 2240 N N . GLU A 1 287 ? 20.653 7.940 -49.935 1.00 98.38 287 GLU A N 1
ATOM 2241 C CA . GLU A 1 287 ? 19.842 9.025 -49.350 1.00 98.38 287 GLU A CA 1
ATOM 2242 C C . GLU A 1 287 ? 18.390 8.580 -49.057 1.00 98.38 287 GLU A C 1
ATOM 2244 O O . GLU A 1 287 ? 17.794 8.977 -48.054 1.00 98.38 287 GLU A O 1
ATOM 2249 N N . GLN A 1 288 ? 17.806 7.716 -49.899 1.00 98.19 288 GLN A N 1
ATOM 2250 C CA . GLN A 1 288 ? 16.486 7.123 -49.645 1.00 98.19 288 GLN A CA 1
ATOM 2251 C C . GLN A 1 288 ? 16.486 6.100 -48.501 1.00 98.19 288 GLN A C 1
ATOM 2253 O O . GLN A 1 288 ? 15.487 6.008 -47.785 1.00 98.19 288 GLN A O 1
ATOM 2258 N N . TYR A 1 289 ? 17.553 5.316 -48.330 1.00 98.50 289 TYR A N 1
ATOM 2259 C CA . TYR A 1 289 ? 17.674 4.386 -47.204 1.00 98.50 289 TYR A CA 1
ATOM 2260 C C . TYR A 1 289 ? 17.896 5.125 -45.884 1.00 98.50 289 TYR A C 1
ATOM 2262 O O . TYR A 1 289 ? 17.186 4.826 -44.929 1.00 98.50 289 TYR A O 1
ATOM 2270 N N . GLU A 1 290 ? 18.763 6.138 -45.855 1.00 98.25 290 GLU A N 1
ATOM 2271 C CA . GLU A 1 290 ? 18.978 7.007 -44.687 1.00 98.25 290 GLU A CA 1
ATOM 2272 C C . GLU A 1 290 ? 17.659 7.668 -44.240 1.00 98.25 290 GLU A C 1
ATOM 2274 O O . GLU A 1 290 ? 17.289 7.613 -43.066 1.00 98.25 290 GLU A O 1
ATOM 2279 N N . LEU A 1 291 ? 16.870 8.202 -45.182 1.00 98.56 291 LEU A N 1
ATOM 2280 C CA . LEU A 1 291 ? 15.564 8.800 -44.877 1.00 98.56 291 LEU A CA 1
ATOM 2281 C C . LEU A 1 291 ? 14.527 7.773 -44.375 1.00 98.56 291 LEU A C 1
ATOM 2283 O O . LEU A 1 291 ? 13.686 8.103 -43.532 1.00 98.56 291 LEU A O 1
ATOM 2287 N N . ARG A 1 292 ? 14.562 6.532 -44.882 1.00 98.19 292 ARG A N 1
ATOM 2288 C CA . ARG A 1 292 ? 13.709 5.433 -44.394 1.00 98.19 292 ARG A CA 1
ATOM 2289 C C . ARG A 1 292 ? 14.107 5.001 -42.987 1.00 98.19 292 ARG A C 1
ATOM 2291 O O . ARG A 1 292 ? 13.220 4.812 -42.160 1.00 98.19 292 ARG A O 1
ATOM 2298 N N . GLU A 1 293 ? 15.402 4.881 -42.715 1.00 98.19 293 GLU A N 1
ATOM 2299 C CA . GLU A 1 293 ? 15.941 4.558 -41.393 1.00 98.19 293 GLU A CA 1
ATOM 2300 C C . GLU A 1 293 ? 15.539 5.635 -40.380 1.00 98.19 293 GLU A C 1
ATOM 2302 O O . GLU A 1 293 ? 14.898 5.314 -39.384 1.00 98.19 293 GLU A O 1
ATOM 2307 N N . GLU A 1 294 ? 15.733 6.920 -40.701 1.00 98.38 294 GLU A N 1
ATOM 2308 C CA . GLU A 1 294 ? 15.230 8.042 -39.896 1.00 98.38 294 GLU A CA 1
ATOM 2309 C C . GLU A 1 294 ? 13.716 7.982 -39.627 1.00 98.38 294 GLU A C 1
ATOM 2311 O O . GLU A 1 294 ? 13.254 8.383 -38.553 1.00 98.38 294 GLU A O 1
ATOM 2316 N N . HIS A 1 295 ? 12.914 7.567 -40.612 1.00 98.31 295 HIS A N 1
ATOM 2317 C CA . HIS A 1 295 ? 11.466 7.443 -40.449 1.00 98.31 295 HIS A CA 1
ATOM 2318 C C . HIS A 1 295 ? 11.106 6.289 -39.507 1.00 98.31 295 HIS A C 1
ATOM 2320 O O . HIS A 1 295 ? 10.301 6.481 -38.595 1.00 98.31 295 HIS A O 1
ATOM 2326 N N . ILE A 1 296 ? 11.743 5.129 -39.681 1.00 98.38 296 ILE A N 1
ATOM 2327 C CA . ILE A 1 296 ? 11.612 3.962 -38.800 1.00 98.38 296 ILE A CA 1
ATOM 2328 C C . ILE A 1 296 ? 11.988 4.343 -37.362 1.00 98.38 296 ILE A C 1
ATOM 2330 O O . ILE A 1 296 ? 11.222 4.079 -36.438 1.00 98.38 296 ILE A O 1
ATOM 2334 N N . ASP A 1 297 ? 13.086 5.071 -37.177 1.00 98.44 297 ASP A N 1
ATOM 2335 C CA . ASP A 1 297 ? 13.550 5.588 -35.888 1.00 98.44 297 ASP A CA 1
ATOM 2336 C C . ASP A 1 297 ? 12.516 6.497 -35.199 1.00 98.44 297 ASP A C 1
ATOM 2338 O O . ASP A 1 297 ? 12.274 6.403 -33.991 1.00 98.44 297 ASP A O 1
ATOM 2342 N N . LYS A 1 298 ? 11.868 7.382 -35.970 1.00 98.56 298 LYS A N 1
ATOM 2343 C CA . LYS A 1 298 ? 10.793 8.265 -35.484 1.00 98.56 298 LYS A CA 1
ATOM 2344 C C . LYS A 1 298 ? 9.544 7.461 -35.106 1.00 98.56 298 LYS A C 1
ATOM 2346 O O . LYS A 1 298 ? 8.914 7.774 -34.095 1.00 98.56 298 LYS A O 1
ATOM 2351 N N . VAL A 1 299 ? 9.209 6.412 -35.863 1.00 98.50 299 VAL A N 1
ATOM 2352 C CA . VAL A 1 299 ? 8.101 5.493 -35.550 1.00 98.50 299 VAL A CA 1
ATOM 2353 C C . VAL A 1 299 ? 8.392 4.686 -34.282 1.00 98.50 299 VAL A C 1
ATOM 2355 O O . VAL A 1 299 ? 7.523 4.623 -33.414 1.00 98.50 299 VAL A O 1
ATOM 2358 N N . PHE A 1 300 ? 9.605 4.148 -34.113 1.00 98.56 300 PHE A N 1
ATOM 2359 C CA . PHE A 1 300 ? 10.014 3.455 -32.885 1.00 98.56 300 PHE A CA 1
ATOM 2360 C C . PHE A 1 300 ? 9.910 4.368 -31.662 1.00 98.56 300 PHE A C 1
ATOM 2362 O O . PHE A 1 300 ? 9.225 4.013 -30.706 1.00 98.56 300 PHE A O 1
ATOM 2369 N N . LYS A 1 301 ? 10.477 5.581 -31.721 1.00 98.62 301 LYS A N 1
ATOM 2370 C CA . LYS A 1 301 ? 10.379 6.578 -30.636 1.00 98.62 301 LYS A CA 1
ATOM 2371 C C . LYS A 1 301 ? 8.925 6.946 -30.320 1.00 98.62 301 LYS A C 1
ATOM 2373 O O . LYS A 1 301 ? 8.560 7.072 -29.154 1.00 98.62 301 LYS A O 1
ATOM 2378 N N . HIS A 1 302 ? 8.066 7.077 -31.334 1.00 98.44 302 HIS A N 1
ATOM 2379 C CA . HIS A 1 302 ? 6.636 7.311 -31.123 1.00 98.44 302 HIS A CA 1
ATOM 2380 C C . HIS A 1 302 ? 5.946 6.125 -30.428 1.00 98.44 302 HIS A C 1
ATOM 2382 O O . HIS A 1 302 ? 5.154 6.340 -29.512 1.00 98.44 302 HIS A O 1
ATOM 2388 N N . LYS A 1 303 ? 6.261 4.884 -30.820 1.00 98.38 303 LYS A N 1
ATOM 2389 C CA . LYS A 1 303 ? 5.709 3.671 -30.197 1.00 98.38 303 LYS A CA 1
ATOM 2390 C C . LYS A 1 303 ? 6.206 3.455 -28.773 1.00 98.38 303 LYS A C 1
ATOM 2392 O O . LYS A 1 303 ? 5.405 3.099 -27.916 1.00 98.38 303 LYS A O 1
ATOM 2397 N N . GLU A 1 304 ? 7.470 3.746 -28.497 1.00 98.56 304 GLU A N 1
ATOM 2398 C CA . GLU A 1 304 ? 8.034 3.695 -27.149 1.00 98.56 304 GLU A CA 1
ATOM 2399 C C . GLU A 1 304 ? 7.368 4.725 -26.222 1.00 98.56 304 GLU A C 1
ATOM 2401 O O . GLU A 1 304 ? 6.902 4.369 -25.141 1.00 98.56 304 GLU A O 1
ATOM 2406 N N . LEU A 1 305 ? 7.202 5.977 -26.669 1.00 98.62 305 LEU A N 1
ATOM 2407 C CA . LEU A 1 305 ? 6.458 6.997 -25.916 1.00 98.62 305 LEU A CA 1
ATOM 2408 C C . LEU A 1 305 ? 4.971 6.636 -25.743 1.00 98.62 305 LEU A C 1
ATOM 2410 O O . LEU A 1 305 ? 4.385 6.914 -24.696 1.00 98.62 305 LEU A O 1
ATOM 2414 N N . GLN A 1 306 ? 4.351 6.001 -26.746 1.00 98.25 306 GLN A N 1
ATOM 2415 C CA . GLN A 1 306 ? 2.979 5.494 -26.649 1.00 98.25 306 GLN A CA 1
ATOM 2416 C C . GLN A 1 306 ? 2.870 4.391 -25.582 1.00 98.25 306 GLN A C 1
ATOM 2418 O O . GLN A 1 306 ? 1.928 4.419 -24.791 1.00 98.25 306 GLN A O 1
ATOM 2423 N N . GLN A 1 307 ? 3.833 3.465 -25.526 1.00 98.50 307 GLN A N 1
ATOM 2424 C CA . GLN A 1 307 ? 3.895 2.409 -24.514 1.00 98.50 307 GLN A CA 1
ATOM 2425 C C . GLN A 1 307 ? 4.091 2.997 -23.111 1.00 98.50 307 GLN A C 1
ATOM 2427 O O . GLN A 1 307 ? 3.281 2.732 -22.228 1.00 98.50 307 GLN A O 1
ATOM 2432 N N . GLN A 1 308 ? 5.071 3.891 -22.929 1.00 98.62 308 GLN A N 1
ATOM 2433 C CA . GLN A 1 308 ? 5.319 4.576 -21.652 1.00 98.62 308 GLN A CA 1
ATOM 2434 C C . GLN A 1 308 ? 4.075 5.324 -21.137 1.00 98.62 308 GLN A C 1
ATOM 2436 O O . GLN A 1 308 ? 3.796 5.312 -19.939 1.00 98.62 308 GLN A O 1
ATOM 2441 N N . LEU A 1 309 ? 3.286 5.941 -22.027 1.00 98.56 309 LEU A N 1
ATOM 2442 C CA . LEU A 1 309 ? 2.023 6.593 -21.660 1.00 98.56 309 LEU A CA 1
ATOM 2443 C C . LEU A 1 309 ? 0.945 5.595 -21.204 1.00 98.56 309 LEU A C 1
ATOM 2445 O O . LEU A 1 309 ? 0.154 5.920 -20.317 1.00 98.56 309 LEU A O 1
ATOM 2449 N N . VAL A 1 310 ? 0.875 4.410 -21.815 1.00 98.44 310 VAL A N 1
ATOM 2450 C CA . VAL A 1 310 ? -0.053 3.342 -21.404 1.00 98.44 310 VAL A CA 1
ATOM 2451 C C . VAL A 1 310 ? 0.372 2.760 -20.057 1.00 98.44 310 VAL A C 1
ATOM 2453 O O . VAL A 1 310 ? -0.466 2.657 -19.162 1.00 98.44 310 VAL A O 1
ATOM 2456 N N . ASP A 1 311 ? 1.663 2.482 -19.872 1.00 98.50 311 ASP A N 1
ATOM 2457 C CA . ASP A 1 311 ? 2.213 1.950 -18.621 1.00 98.50 311 ASP A CA 1
ATOM 2458 C C . ASP A 1 311 ? 2.016 2.932 -17.457 1.00 98.50 311 ASP A C 1
ATOM 2460 O O . ASP A 1 311 ? 1.555 2.537 -16.387 1.00 98.50 311 ASP A O 1
ATOM 2464 N N . ALA A 1 312 ? 2.261 4.229 -17.675 1.00 98.56 312 ALA A N 1
ATOM 2465 C CA . ALA A 1 312 ? 2.020 5.268 -16.672 1.00 98.56 312 ALA A CA 1
ATOM 2466 C C . ALA A 1 312 ? 0.531 5.391 -16.294 1.00 98.56 312 ALA A C 1
ATOM 2468 O O . ALA A 1 312 ? 0.199 5.548 -15.119 1.00 98.56 312 ALA A O 1
ATOM 2469 N N . LYS A 1 313 ? -0.389 5.276 -17.265 1.00 98.44 313 LYS A N 1
ATOM 2470 C CA . LYS A 1 313 ? -1.839 5.254 -16.994 1.00 98.44 313 LYS A CA 1
ATOM 2471 C C . LYS A 1 313 ? -2.267 4.002 -16.230 1.00 98.44 313 LYS A C 1
ATOM 2473 O O . LYS A 1 313 ? -3.130 4.094 -15.359 1.00 98.44 313 LYS A O 1
ATOM 2478 N N . LEU A 1 314 ? -1.673 2.848 -16.539 1.00 98.50 314 LEU A N 1
ATOM 2479 C CA . LEU A 1 314 ? -1.926 1.599 -15.826 1.00 98.50 314 LEU A CA 1
ATOM 2480 C C . LEU A 1 314 ? -1.445 1.690 -14.372 1.00 98.50 314 LEU A C 1
ATOM 2482 O O . LEU A 1 314 ? -2.209 1.362 -13.468 1.00 98.50 314 LEU A O 1
ATOM 2486 N N . GLN A 1 315 ? -0.231 2.201 -14.144 1.00 98.50 315 GLN A N 1
ATOM 2487 C CA . GLN A 1 315 ? 0.310 2.453 -12.804 1.00 98.50 315 GLN A CA 1
ATOM 2488 C C . GLN A 1 315 ? -0.586 3.416 -12.014 1.00 98.50 315 GLN A C 1
ATOM 2490 O O . GLN A 1 315 ? -1.007 3.083 -10.910 1.00 98.50 315 GLN A O 1
ATOM 2495 N N . GLN A 1 316 ? -0.986 4.546 -12.609 1.00 98.44 316 GLN A N 1
ATOM 2496 C CA . GLN A 1 316 ? -1.904 5.500 -11.977 1.00 98.44 316 GLN A CA 1
ATOM 2497 C C . GLN A 1 316 ? -3.247 4.853 -11.587 1.00 98.44 316 GLN A C 1
ATOM 2499 O O . GLN A 1 316 ? -3.771 5.106 -10.502 1.00 98.44 316 GLN A O 1
ATOM 2504 N N . ALA A 1 317 ? -3.819 4.008 -12.450 1.00 98.19 317 ALA A N 1
ATOM 2505 C CA . ALA A 1 317 ? -5.063 3.297 -12.155 1.00 98.19 317 ALA A CA 1
ATOM 2506 C C . ALA A 1 317 ? -4.894 2.266 -11.022 1.00 98.19 317 ALA A C 1
ATOM 2508 O O . ALA A 1 317 ? -5.759 2.168 -10.150 1.00 98.19 317 ALA A O 1
ATOM 2509 N N . GLN A 1 318 ? -3.774 1.535 -11.004 1.00 98.44 318 GLN A N 1
ATOM 2510 C CA . GLN A 1 318 ? -3.430 0.582 -9.942 1.00 98.44 318 GLN A CA 1
ATOM 2511 C C . GLN A 1 318 ? -3.214 1.279 -8.591 1.00 98.44 318 GLN A C 1
ATOM 2513 O O . GLN A 1 318 ? -3.695 0.790 -7.570 1.00 98.44 318 GLN A O 1
ATOM 2518 N N . GLU A 1 319 ? -2.548 2.436 -8.574 1.00 98.31 319 GLU A N 1
ATOM 2519 C CA . GLU A 1 319 ? -2.354 3.243 -7.365 1.00 98.31 319 GLU A CA 1
ATOM 2520 C C . GLU A 1 319 ? -3.684 3.779 -6.823 1.00 98.31 319 GLU A C 1
ATOM 2522 O O . GLU A 1 319 ? -3.976 3.587 -5.643 1.00 98.31 319 GLU A O 1
ATOM 2527 N N . MET A 1 320 ? -4.544 4.355 -7.674 1.00 98.19 320 MET A N 1
ATOM 2528 C CA . MET A 1 320 ? -5.875 4.822 -7.252 1.00 98.19 320 MET A CA 1
ATOM 2529 C C . MET A 1 320 ? -6.759 3.692 -6.706 1.00 98.19 320 MET A C 1
ATOM 2531 O O . MET A 1 320 ? -7.485 3.908 -5.731 1.00 98.19 320 MET A O 1
ATOM 2535 N N . LEU A 1 321 ? -6.699 2.496 -7.310 1.00 98.12 321 LEU A N 1
ATOM 2536 C CA . LEU A 1 321 ? -7.408 1.313 -6.817 1.00 98.12 321 LEU A CA 1
ATOM 2537 C C . LEU A 1 321 ? -6.887 0.910 -5.434 1.00 98.12 321 LEU A C 1
ATOM 2539 O O . LEU A 1 321 ? -7.672 0.807 -4.494 1.00 98.12 321 LEU A O 1
ATOM 2543 N N . LYS A 1 322 ? -5.565 0.771 -5.286 1.00 98.44 322 LYS A N 1
ATOM 2544 C CA . LYS A 1 322 ? -4.924 0.413 -4.017 1.00 98.44 322 LYS A CA 1
ATOM 2545 C C . LYS A 1 322 ? -5.235 1.424 -2.912 1.00 98.44 322 LYS A C 1
ATOM 2547 O O . LYS A 1 322 ? -5.568 1.033 -1.797 1.00 98.44 322 LYS A O 1
ATOM 2552 N N . GLU A 1 323 ? -5.183 2.725 -3.195 1.00 98.31 323 GLU A N 1
ATOM 2553 C CA . GLU A 1 323 ? -5.580 3.740 -2.217 1.00 98.31 323 GLU A CA 1
ATOM 2554 C C . GLU A 1 323 ? -7.053 3.617 -1.804 1.00 98.31 323 GLU A C 1
ATOM 2556 O O . GLU A 1 323 ? -7.383 3.855 -0.640 1.00 98.31 323 GLU A O 1
ATOM 2561 N N . ALA A 1 324 ? -7.948 3.285 -2.741 1.00 98.12 324 ALA A N 1
ATOM 2562 C CA . ALA A 1 324 ? -9.366 3.089 -2.455 1.00 98.12 324 ALA A CA 1
ATOM 2563 C C . ALA A 1 324 ? -9.605 1.837 -1.600 1.00 98.12 324 ALA A C 1
ATOM 2565 O O . ALA A 1 324 ? -10.359 1.906 -0.629 1.00 98.12 324 ALA A O 1
ATOM 2566 N N . GLU A 1 325 ? -8.912 0.736 -1.894 1.00 97.94 325 GLU A N 1
ATOM 2567 C CA . GLU A 1 325 ? -8.904 -0.481 -1.076 1.00 97.94 325 GLU A CA 1
ATOM 2568 C C . GLU A 1 325 ? -8.377 -0.201 0.337 1.00 97.94 325 GLU A C 1
ATOM 2570 O O . GLU A 1 325 ? -9.020 -0.569 1.320 1.00 97.94 325 GLU A O 1
ATOM 2575 N N . GLU A 1 326 ? -7.258 0.517 0.470 1.00 98.38 326 GLU A N 1
ATOM 2576 C CA . GLU A 1 326 ? -6.719 0.894 1.777 1.00 98.38 326 GLU A CA 1
ATOM 2577 C C . GLU A 1 326 ? -7.641 1.868 2.537 1.00 98.38 326 GLU A C 1
ATOM 2579 O O . GLU A 1 326 ? -7.725 1.799 3.765 1.00 98.38 326 GLU A O 1
ATOM 2584 N N . ARG A 1 327 ? -8.325 2.800 1.856 1.00 98.25 327 ARG A N 1
ATOM 2585 C CA . ARG A 1 327 ? -9.329 3.690 2.475 1.00 98.25 327 ARG A CA 1
ATOM 2586 C C . ARG A 1 327 ? -10.519 2.884 3.002 1.00 98.25 327 ARG A C 1
ATOM 2588 O O . ARG A 1 327 ? -10.810 2.963 4.194 1.00 98.25 327 ARG A O 1
ATOM 2595 N N . HIS A 1 328 ? -11.108 2.029 2.169 1.00 98.44 328 HIS A N 1
ATOM 2596 C CA . HIS A 1 328 ? -12.207 1.144 2.557 1.00 98.44 328 HIS A CA 1
ATOM 2597 C C . HIS A 1 328 ? -11.807 0.194 3.702 1.00 98.44 328 HIS A C 1
ATOM 2599 O O . HIS A 1 328 ? -12.564 0.026 4.656 1.00 98.44 328 HIS A O 1
ATOM 2605 N N . GLN A 1 329 ? -10.600 -0.378 3.677 1.00 98.44 329 GLN A N 1
ATOM 2606 C CA . GLN A 1 329 ? -10.126 -1.252 4.753 1.00 98.44 329 GLN A CA 1
ATOM 2607 C C . GLN A 1 329 ? -9.963 -0.490 6.084 1.00 98.44 329 GLN A C 1
ATOM 2609 O O . GLN A 1 329 ? -10.369 -1.007 7.124 1.00 98.44 329 GLN A O 1
ATOM 2614 N N . ARG A 1 330 ? -9.471 0.761 6.070 1.00 98.31 330 ARG A N 1
ATOM 2615 C CA . ARG A 1 330 ? -9.422 1.623 7.272 1.00 98.31 330 ARG A CA 1
ATOM 2616 C C . ARG A 1 330 ? -10.818 1.947 7.814 1.00 98.31 330 ARG A C 1
ATOM 2618 O O . ARG A 1 330 ? -11.014 1.888 9.026 1.00 98.31 330 ARG A O 1
ATOM 2625 N N . GLU A 1 331 ? -11.775 2.269 6.944 1.00 97.94 331 GLU A N 1
ATOM 2626 C CA . GLU A 1 331 ? -13.169 2.554 7.322 1.00 97.94 331 GLU A CA 1
ATOM 2627 C C . GLU A 1 331 ? -13.857 1.320 7.921 1.00 97.94 331 GLU A C 1
ATOM 2629 O O . GLU A 1 331 ? -14.459 1.397 8.991 1.00 97.94 331 GLU A O 1
ATOM 2634 N N . LYS A 1 332 ? -13.689 0.154 7.290 1.00 98.50 332 LYS A N 1
ATOM 2635 C CA . LYS A 1 332 ? -14.168 -1.139 7.791 1.00 98.50 332 LYS A CA 1
ATOM 2636 C C . LYS A 1 332 ? -13.591 -1.470 9.169 1.00 98.50 332 LYS A C 1
ATOM 2638 O O . LYS A 1 332 ? -14.340 -1.862 10.062 1.00 98.50 332 LYS A O 1
ATOM 2643 N N . ASP A 1 333 ? -12.284 -1.289 9.364 1.00 98.38 333 ASP A N 1
ATOM 2644 C CA . ASP A 1 333 ? -11.628 -1.540 10.653 1.00 98.38 333 ASP A CA 1
ATOM 2645 C C . ASP A 1 333 ? -12.029 -0.523 11.731 1.00 98.38 333 ASP A C 1
ATOM 2647 O O . ASP A 1 333 ? -12.004 -0.851 12.918 1.00 98.38 333 ASP A O 1
ATOM 2651 N N . PHE A 1 334 ? -12.396 0.703 11.347 1.00 98.50 334 PHE A N 1
ATOM 2652 C CA . PHE A 1 334 ? -12.963 1.700 12.253 1.00 98.50 334 PHE A CA 1
ATOM 2653 C C . PHE A 1 334 ? -14.380 1.304 12.693 1.00 98.50 334 PHE A C 1
ATOM 2655 O O . PHE A 1 334 ? -14.623 1.157 13.890 1.00 98.50 334 PHE A O 1
ATOM 2662 N N . LEU A 1 335 ? -15.279 1.035 11.740 1.00 98.56 335 LEU A N 1
ATOM 2663 C CA . LEU A 1 335 ? -16.666 0.642 12.016 1.00 98.56 335 LEU A CA 1
ATOM 2664 C C . LEU A 1 335 ? -16.749 -0.665 12.816 1.00 98.56 335 LEU A C 1
ATOM 2666 O O . LEU A 1 335 ? -17.588 -0.791 13.705 1.00 98.56 335 LEU A O 1
ATOM 2670 N N . LEU A 1 336 ? -15.856 -1.626 12.556 1.00 98.56 336 LEU A N 1
ATOM 2671 C CA . LEU A 1 336 ? -15.785 -2.866 13.331 1.00 98.56 336 LEU A CA 1
ATOM 2672 C C . LEU A 1 336 ? -15.384 -2.610 14.794 1.00 98.56 336 LEU A C 1
ATOM 2674 O O . LEU A 1 336 ? -15.944 -3.237 15.693 1.00 98.56 336 LEU A O 1
ATOM 2678 N N . LYS A 1 337 ? -14.452 -1.682 15.054 1.00 98.44 337 LYS A N 1
ATOM 2679 C CA . LYS A 1 337 ? -14.083 -1.286 16.426 1.00 98.44 337 LYS A CA 1
ATOM 2680 C C . LYS A 1 337 ? -15.236 -0.574 17.123 1.00 98.44 337 LYS A C 1
ATOM 2682 O O . LYS A 1 337 ? -15.583 -0.963 18.232 1.00 98.44 337 LYS A O 1
ATOM 2687 N N . GLU A 1 338 ? -15.865 0.395 16.461 1.00 98.31 338 GLU A N 1
ATOM 2688 C CA . GLU A 1 338 ? -17.011 1.131 17.007 1.00 98.31 338 GLU A CA 1
ATOM 2689 C C . GLU A 1 338 ? -18.188 0.193 17.329 1.00 98.31 338 GLU A C 1
ATOM 2691 O O . GLU A 1 338 ? -18.779 0.285 18.406 1.00 98.31 338 GLU A O 1
ATOM 2696 N N . ALA A 1 339 ? -18.476 -0.783 16.461 1.00 98.19 339 ALA A N 1
ATOM 2697 C CA . ALA A 1 339 ? -19.490 -1.806 16.710 1.00 98.19 339 ALA A CA 1
ATOM 2698 C C . ALA A 1 339 ? -19.161 -2.681 17.936 1.00 98.19 339 ALA A C 1
ATOM 2700 O O . ALA A 1 339 ? -20.037 -2.915 18.771 1.00 98.19 339 ALA A O 1
ATOM 2701 N N . VAL A 1 340 ? -17.907 -3.125 18.086 1.00 98.56 340 VAL A N 1
ATOM 2702 C CA . VAL A 1 340 ? -17.453 -3.924 19.243 1.00 98.56 340 VAL A CA 1
ATOM 2703 C C . VAL A 1 340 ? -17.472 -3.107 20.542 1.00 98.56 340 VAL A C 1
ATOM 2705 O O . VAL A 1 340 ? -17.887 -3.615 21.586 1.00 98.56 340 VAL A O 1
ATOM 2708 N N . GLU A 1 341 ? -17.065 -1.838 20.503 1.00 98.12 341 GLU A N 1
ATOM 2709 C CA . GLU A 1 341 ? -17.109 -0.935 21.658 1.00 98.12 341 GLU A CA 1
ATOM 2710 C C . GLU A 1 341 ? -18.554 -0.627 22.080 1.00 98.12 341 GLU A C 1
ATOM 2712 O O . GLU A 1 341 ? -18.883 -0.720 23.267 1.00 98.12 341 GLU A O 1
ATOM 2717 N N . SER A 1 342 ? -19.439 -0.362 21.116 1.00 97.50 342 SER A N 1
ATOM 2718 C CA . SER A 1 342 ? -20.877 -0.178 21.336 1.00 97.50 342 SER A CA 1
ATOM 2719 C C . SER A 1 342 ? -21.529 -1.433 21.930 1.00 97.50 342 SER A C 1
ATOM 2721 O O . SER A 1 342 ? -22.195 -1.352 22.966 1.00 97.50 342 SER A O 1
ATOM 2723 N N . GLN A 1 343 ? -21.252 -2.618 21.368 1.00 98.38 343 GLN A N 1
ATOM 2724 C CA . GLN A 1 343 ? -21.718 -3.897 21.913 1.00 98.38 343 GLN A CA 1
ATOM 2725 C C . GLN A 1 343 ? -21.274 -4.075 23.371 1.00 98.38 343 GLN A C 1
ATOM 2727 O O . GLN A 1 343 ? -22.103 -4.375 24.234 1.00 98.38 343 GLN A O 1
ATOM 2732 N N . ARG A 1 344 ? -19.992 -3.833 23.672 1.00 98.56 344 ARG A N 1
ATOM 2733 C CA . ARG A 1 344 ? -19.442 -3.936 25.031 1.00 98.56 344 ARG A CA 1
ATOM 2734 C C . ARG A 1 344 ? -20.123 -2.971 26.008 1.00 98.56 344 ARG A C 1
ATOM 2736 O O . ARG A 1 344 ? -20.376 -3.340 27.156 1.00 98.56 344 ARG A O 1
ATOM 2743 N N . MET A 1 345 ? -20.450 -1.755 25.570 1.00 98.00 345 MET A N 1
ATOM 2744 C CA . MET A 1 345 ? -21.212 -0.797 26.378 1.00 98.00 345 MET A CA 1
ATOM 2745 C C . MET A 1 345 ? -22.652 -1.267 26.621 1.00 98.00 345 MET A C 1
ATOM 2747 O O . MET A 1 345 ? -23.133 -1.184 27.753 1.00 98.00 345 MET A O 1
ATOM 2751 N N . CYS A 1 346 ? -23.327 -1.827 25.614 1.00 97.81 346 CYS A N 1
ATOM 2752 C CA . CYS A 1 346 ? -24.650 -2.431 25.780 1.00 97.81 346 CYS A CA 1
ATOM 2753 C C . CYS A 1 346 ? -24.633 -3.637 26.735 1.00 97.81 346 CYS A C 1
ATOM 2755 O O . CYS A 1 346 ? -25.541 -3.782 27.552 1.00 97.81 346 CYS A O 1
ATOM 2757 N N . GLU A 1 347 ? -23.611 -4.493 26.670 1.00 98.25 347 GLU A N 1
ATOM 2758 C CA . GLU A 1 347 ? -23.433 -5.624 27.588 1.00 98.25 347 GLU A CA 1
ATOM 2759 C C . GLU A 1 347 ? -23.217 -5.160 29.034 1.00 98.25 347 GLU A C 1
ATOM 2761 O O . GLU A 1 347 ? -23.862 -5.681 29.946 1.00 98.25 347 GLU A O 1
ATOM 2766 N N . LEU A 1 348 ? -22.391 -4.130 29.250 1.00 98.50 348 LEU A N 1
ATOM 2767 C CA . LEU A 1 348 ? -22.189 -3.528 30.571 1.00 98.50 348 LEU A CA 1
ATOM 2768 C C . LEU A 1 348 ? -23.489 -2.927 31.133 1.00 98.50 348 LEU A C 1
ATOM 2770 O O . LEU A 1 348 ? -23.810 -3.140 32.302 1.00 98.50 348 LEU A O 1
ATOM 2774 N N . MET A 1 349 ? -24.264 -2.219 30.306 1.00 97.94 349 MET A N 1
ATOM 2775 C CA . MET A 1 349 ? -25.555 -1.653 30.717 1.00 97.94 349 MET A CA 1
ATOM 2776 C C . MET A 1 349 ? -26.578 -2.745 31.054 1.00 97.94 349 MET A C 1
ATOM 2778 O O . MET A 1 349 ? -27.261 -2.638 32.071 1.00 97.94 349 MET A O 1
ATOM 2782 N N . LYS A 1 350 ? -26.628 -3.842 30.284 1.00 98.50 350 LYS A N 1
ATOM 2783 C CA . LYS A 1 350 ? -27.448 -5.023 30.616 1.00 98.50 350 LYS A CA 1
ATOM 2784 C C . LYS A 1 350 ? -27.038 -5.643 31.955 1.00 98.50 350 LYS A C 1
ATOM 2786 O O . LYS A 1 350 ? -27.905 -5.975 32.759 1.00 98.50 350 LYS A O 1
ATOM 2791 N N . GLN A 1 351 ? -25.739 -5.764 32.237 1.00 98.50 351 GLN A N 1
ATOM 2792 C CA . GLN A 1 351 ? -25.262 -6.256 33.537 1.00 98.50 351 GLN A CA 1
ATOM 2793 C C . GLN A 1 351 ? -25.723 -5.341 34.686 1.00 98.50 351 GLN A C 1
ATOM 2795 O O . GLN A 1 351 ? -26.283 -5.834 35.668 1.00 98.50 351 GLN A O 1
ATOM 2800 N N . GLN A 1 352 ? -25.587 -4.019 34.542 1.00 98.31 352 GLN A N 1
ATOM 2801 C CA . GLN A 1 352 ? -26.081 -3.049 35.531 1.00 98.31 352 GLN A CA 1
ATOM 2802 C C . GLN A 1 352 ? -27.604 -3.138 35.726 1.00 98.31 352 GLN A C 1
ATOM 2804 O O . GLN A 1 352 ? -28.073 -3.176 36.864 1.00 98.31 352 GLN A O 1
ATOM 2809 N N . GLU A 1 353 ? -28.376 -3.248 34.642 1.00 98.12 353 GLU A N 1
ATOM 2810 C CA . GLU A 1 353 ? -29.829 -3.440 34.688 1.00 98.12 353 GLU A CA 1
ATOM 2811 C C . GLU A 1 353 ? -30.206 -4.722 35.450 1.00 98.12 353 GLU A C 1
ATOM 2813 O O . GLU A 1 353 ? -31.070 -4.689 36.329 1.00 98.12 353 GLU A O 1
ATOM 2818 N N . THR A 1 354 ? -29.540 -5.851 35.169 1.00 98.44 354 THR A N 1
ATOM 2819 C CA . THR A 1 354 ? -29.800 -7.113 35.884 1.00 98.44 354 THR A CA 1
ATOM 2820 C C . THR A 1 354 ? -29.468 -7.017 37.372 1.00 98.44 354 THR A C 1
ATOM 2822 O O . THR A 1 354 ? -30.242 -7.514 38.190 1.00 98.44 354 THR A O 1
ATOM 2825 N N . HIS A 1 355 ? -28.389 -6.323 37.743 1.00 98.50 355 HIS A N 1
ATOM 2826 C CA . HIS A 1 355 ? -28.023 -6.113 39.142 1.00 98.50 355 HIS A CA 1
ATOM 2827 C C . HIS A 1 355 ? -29.053 -5.244 39.884 1.00 98.50 355 HIS A C 1
ATOM 2829 O O . HIS A 1 355 ? -29.486 -5.598 40.981 1.00 98.50 355 HIS A O 1
ATOM 2835 N N . LEU A 1 356 ? -29.524 -4.156 39.265 1.00 98.44 356 LEU A N 1
ATOM 2836 C CA . LEU A 1 356 ? -30.578 -3.312 39.837 1.00 98.44 356 LEU A CA 1
ATOM 2837 C C . LEU A 1 356 ? -31.911 -4.064 39.968 1.00 98.44 356 LEU A C 1
ATOM 2839 O O . LEU A 1 356 ? -32.584 -3.933 40.988 1.00 98.44 356 LEU A O 1
ATOM 2843 N N . LYS A 1 357 ? -32.277 -4.912 38.995 1.00 98.38 357 LYS A N 1
ATOM 2844 C CA . LYS A 1 357 ? -33.459 -5.789 39.098 1.00 98.38 357 LYS A CA 1
ATOM 2845 C C . LYS A 1 357 ? -33.340 -6.791 40.250 1.00 98.38 357 LYS A C 1
ATOM 2847 O O . LYS A 1 357 ? -34.311 -6.979 40.977 1.00 98.38 357 LYS A O 1
ATOM 2852 N N . GLN A 1 358 ? -32.165 -7.391 40.456 1.00 98.50 358 GLN A N 1
ATOM 2853 C CA . GLN A 1 358 ? -31.902 -8.265 41.609 1.00 98.50 358 GLN A CA 1
ATOM 2854 C C . GLN A 1 358 ? -32.022 -7.504 42.938 1.00 98.50 358 GLN A C 1
ATOM 2856 O O . GLN A 1 358 ? -32.635 -8.006 43.877 1.00 98.50 358 GLN A O 1
ATOM 2861 N N . GLN A 1 359 ? -31.491 -6.280 43.013 1.00 98.19 359 GLN A N 1
ATOM 2862 C CA . GLN A 1 359 ? -31.593 -5.440 44.208 1.00 98.19 359 GLN A CA 1
ATOM 2863 C C . GLN A 1 359 ? -33.048 -5.046 44.514 1.00 98.19 359 GLN A C 1
ATOM 2865 O O . GLN A 1 359 ? -33.465 -5.103 45.670 1.00 98.19 359 GLN A O 1
ATOM 2870 N N . LEU A 1 360 ? -33.833 -4.689 43.491 1.00 98.00 360 LEU A N 1
ATOM 2871 C CA . LEU A 1 360 ? -35.265 -4.417 43.633 1.00 98.00 360 LEU A CA 1
ATOM 2872 C C . LEU A 1 360 ? -36.022 -5.653 44.133 1.00 98.00 360 LEU A C 1
ATOM 2874 O O . LEU A 1 360 ? -36.755 -5.539 45.109 1.00 98.00 360 LEU A O 1
ATOM 2878 N N . ALA A 1 361 ? -35.795 -6.826 43.533 1.00 98.25 361 ALA A N 1
ATOM 2879 C CA . ALA A 1 361 ? -36.430 -8.075 43.958 1.00 98.25 361 ALA A CA 1
ATOM 2880 C C . ALA A 1 361 ? -36.126 -8.415 45.430 1.00 98.25 361 ALA A C 1
ATOM 2882 O O . ALA A 1 361 ? -37.039 -8.751 46.180 1.00 98.25 361 ALA A O 1
ATOM 2883 N N . LEU A 1 362 ? -34.872 -8.243 45.867 1.00 98.44 362 LEU A N 1
ATOM 2884 C CA . LEU A 1 362 ? -34.470 -8.438 47.264 1.00 98.44 362 LEU A CA 1
ATOM 2885 C C . LEU A 1 362 ? -35.179 -7.460 48.213 1.00 98.44 362 LEU A C 1
ATOM 2887 O O . LEU A 1 362 ? -35.607 -7.855 49.297 1.00 98.44 362 LEU A O 1
ATOM 2891 N N . TYR A 1 363 ? -35.333 -6.188 47.830 1.00 98.44 363 TYR A N 1
ATOM 2892 C CA . TYR A 1 363 ? -36.089 -5.229 48.642 1.00 98.44 363 TYR A CA 1
ATOM 2893 C C . TYR A 1 363 ? -37.596 -5.515 48.656 1.00 98.44 363 TYR A C 1
ATOM 2895 O O . TYR A 1 363 ? -38.219 -5.323 49.699 1.00 98.44 363 TYR A O 1
ATOM 2903 N N . THR A 1 364 ? -38.173 -6.010 47.557 1.00 98.25 364 THR A N 1
ATOM 2904 C CA . THR A 1 364 ? -39.566 -6.480 47.511 1.00 98.25 364 THR A CA 1
ATOM 2905 C C . THR A 1 364 ? -39.775 -7.659 48.461 1.00 98.25 364 THR A C 1
ATOM 2907 O O . THR A 1 364 ? -40.640 -7.573 49.327 1.00 98.25 364 THR A O 1
ATOM 2910 N N . GLU A 1 365 ? -38.934 -8.696 48.396 1.00 98.06 365 GLU A N 1
ATOM 2911 C CA . GLU A 1 365 ? -38.988 -9.851 49.308 1.00 98.06 365 GLU A CA 1
ATOM 2912 C C . GLU A 1 365 ? -38.868 -9.413 50.779 1.00 98.06 365 GLU A C 1
ATOM 2914 O O . GLU A 1 365 ? -39.669 -9.806 51.625 1.00 98.06 365 GLU A O 1
ATOM 2919 N N . LYS A 1 366 ? -37.918 -8.522 51.094 1.00 98.00 366 LYS A N 1
ATOM 2920 C CA . LYS A 1 366 ? -37.765 -7.962 52.448 1.00 98.00 366 LYS A CA 1
ATOM 2921 C C . LYS A 1 366 ? -38.998 -7.168 52.889 1.00 98.00 366 LYS A C 1
ATOM 2923 O O . LYS A 1 366 ? -39.389 -7.251 54.051 1.00 98.00 366 LYS A O 1
ATOM 2928 N N . PHE A 1 367 ? -39.632 -6.412 51.993 1.00 97.94 367 PHE A N 1
ATOM 2929 C CA . PHE A 1 367 ? -40.867 -5.692 52.306 1.00 97.94 367 PHE A CA 1
ATOM 2930 C C . PHE A 1 367 ? -42.037 -6.654 52.561 1.00 97.94 367 PHE A C 1
ATOM 2932 O O . PHE A 1 367 ? -42.778 -6.464 53.524 1.00 97.94 367 PHE A O 1
ATOM 2939 N N . GLU A 1 368 ? -42.161 -7.722 51.771 1.00 97.69 368 GLU A N 1
ATOM 2940 C CA . GLU A 1 368 ? -43.148 -8.786 51.982 1.00 97.69 368 GLU A CA 1
ATOM 2941 C C . GLU A 1 368 ? -42.919 -9.527 53.311 1.00 97.69 368 GLU A C 1
ATOM 2943 O O . GLU A 1 368 ? -43.875 -9.769 54.048 1.00 97.69 368 GLU A O 1
ATOM 2948 N N . GLU A 1 369 ? -41.673 -9.832 53.692 1.00 97.31 369 GLU A N 1
ATOM 2949 C CA . GLU A 1 369 ? -41.331 -10.371 55.021 1.00 97.31 369 GLU A CA 1
ATOM 2950 C C . GLU A 1 369 ? -41.787 -9.438 56.157 1.00 97.31 369 GLU A C 1
ATOM 2952 O O . GLU A 1 369 ? -42.419 -9.889 57.123 1.00 97.31 369 GLU A O 1
ATOM 2957 N N . PHE A 1 370 ? -41.505 -8.134 56.044 1.00 97.56 370 PHE A N 1
ATOM 2958 C CA . PHE A 1 370 ? -41.940 -7.132 57.021 1.00 97.56 370 PHE A CA 1
ATOM 2959 C C . PHE A 1 370 ? -43.466 -7.027 57.088 1.00 97.56 370 PHE A C 1
ATOM 2961 O O . PHE A 1 370 ? -44.025 -7.022 58.186 1.00 97.56 370 PHE A O 1
ATOM 2968 N N . GLN A 1 371 ? -44.151 -6.992 55.944 1.00 97.38 371 GLN A N 1
ATOM 2969 C CA . GLN A 1 371 ? -45.607 -6.903 55.875 1.00 97.38 371 GLN A CA 1
ATOM 2970 C C . GLN A 1 371 ? -46.272 -8.159 56.455 1.00 97.38 371 GLN A C 1
ATOM 2972 O O . GLN A 1 371 ? -47.187 -8.047 57.269 1.00 97.38 371 GLN A O 1
ATOM 2977 N N . ASN A 1 372 ? -45.762 -9.351 56.137 1.00 97.06 372 ASN A N 1
ATOM 2978 C CA . ASN A 1 372 ? -46.212 -10.614 56.727 1.00 97.06 372 ASN A CA 1
ATOM 2979 C C . ASN A 1 372 ? -46.006 -10.649 58.250 1.00 97.06 372 ASN A C 1
ATOM 2981 O O . ASN A 1 372 ? -46.868 -11.131 58.987 1.00 97.06 372 ASN A O 1
ATOM 2985 N N . THR A 1 373 ? -44.880 -10.125 58.739 1.00 96.88 373 THR A N 1
ATOM 2986 C CA . THR A 1 373 ? -44.590 -10.033 60.179 1.00 96.88 373 THR A CA 1
ATOM 2987 C C . THR A 1 373 ? -45.516 -9.031 60.874 1.00 96.88 373 THR A C 1
ATOM 2989 O O . THR A 1 373 ? -46.028 -9.315 61.958 1.00 96.88 373 THR A O 1
ATOM 2992 N N . LEU A 1 374 ? -45.798 -7.892 60.235 1.00 96.94 374 LEU A N 1
ATOM 2993 C CA . LEU A 1 374 ? -46.728 -6.879 60.730 1.00 96.94 374 LEU A CA 1
ATOM 2994 C C . LEU A 1 374 ? -48.167 -7.412 60.803 1.00 96.94 374 LEU A C 1
ATOM 2996 O O . LEU A 1 374 ? -48.829 -7.213 61.820 1.00 96.94 374 LEU A O 1
ATOM 3000 N N . SER A 1 375 ? -48.628 -8.137 59.780 1.00 96.94 375 SER A N 1
ATOM 3001 C CA . SER A 1 375 ? -49.948 -8.782 59.766 1.00 96.94 375 SER A CA 1
ATOM 3002 C C . SER A 1 375 ? -50.092 -9.798 60.901 1.00 96.94 375 SER A C 1
ATOM 3004 O O . SER A 1 375 ? -51.013 -9.676 61.707 1.00 96.94 375 SER A O 1
ATOM 3006 N N . LYS A 1 376 ? -49.126 -10.716 61.059 1.00 96.75 376 LYS A N 1
ATOM 3007 C CA . LYS A 1 376 ? -49.094 -11.681 62.179 1.00 96.75 376 LYS A CA 1
ATOM 3008 C C . LYS A 1 376 ? -49.084 -10.986 63.544 1.00 96.75 376 LYS A C 1
ATOM 3010 O O . LYS A 1 376 ? -49.778 -11.410 64.463 1.00 96.75 376 LYS A O 1
ATOM 3015 N N . SER A 1 377 ? -48.327 -9.896 63.682 1.00 96.31 377 SER A N 1
ATOM 3016 C CA . SER A 1 377 ? -48.309 -9.080 64.901 1.00 96.31 377 SER A CA 1
ATOM 3017 C C . SER A 1 377 ? -49.683 -8.454 65.183 1.00 96.31 377 SER A C 1
ATOM 3019 O O . SER A 1 377 ? -50.191 -8.551 66.298 1.00 96.31 377 SER A O 1
ATOM 3021 N N . SER A 1 378 ? -50.339 -7.888 64.164 1.00 96.75 378 SER A N 1
ATOM 3022 C CA . SER A 1 378 ? -51.690 -7.314 64.258 1.00 96.75 378 SER A CA 1
ATOM 3023 C C . SER A 1 378 ? -52.752 -8.352 64.653 1.00 96.75 378 SER A C 1
ATOM 3025 O O . SER A 1 378 ? -53.609 -8.081 65.501 1.00 96.75 378 SER A O 1
ATOM 3027 N N . GLU A 1 379 ? -52.665 -9.569 64.109 1.00 96.50 379 GLU A N 1
ATOM 3028 C CA . GLU A 1 379 ? -53.499 -10.707 64.515 1.00 96.50 379 GLU A CA 1
ATOM 3029 C C . GLU A 1 379 ? -53.291 -11.052 65.995 1.00 96.50 379 GLU A C 1
ATOM 3031 O O . GLU A 1 379 ? -54.266 -11.135 66.742 1.00 96.50 379 GLU A O 1
ATOM 3036 N N . VAL A 1 380 ? -52.037 -11.161 66.451 1.00 97.19 380 VAL A N 1
ATOM 3037 C CA . VAL A 1 380 ? -51.689 -11.434 67.859 1.00 97.19 380 VAL A CA 1
ATOM 3038 C C . VAL A 1 380 ? -52.165 -10.319 68.800 1.00 97.19 380 VAL A C 1
ATOM 3040 O O . VAL A 1 380 ? -52.718 -10.601 69.862 1.00 97.19 380 VAL A O 1
ATOM 3043 N N . PHE A 1 381 ? -52.040 -9.044 68.420 1.00 96.44 381 PHE A N 1
ATOM 3044 C CA . PHE A 1 381 ? -52.629 -7.939 69.189 1.00 96.44 381 PHE A CA 1
ATOM 3045 C C . PHE A 1 381 ? -54.159 -8.031 69.253 1.00 96.44 381 PHE A C 1
ATOM 3047 O O . PHE A 1 381 ? -54.761 -7.751 70.293 1.00 96.44 381 PHE A O 1
ATOM 3054 N N . THR A 1 382 ? -54.799 -8.453 68.161 1.00 97.06 382 THR A N 1
ATOM 3055 C CA . THR A 1 382 ? -56.254 -8.615 68.089 1.00 97.06 382 THR A CA 1
ATOM 3056 C C . THR A 1 382 ? -56.736 -9.772 68.967 1.00 97.06 382 THR A C 1
ATOM 3058 O O . THR A 1 382 ? -57.717 -9.603 69.698 1.00 97.06 382 THR A O 1
ATOM 3061 N N . THR A 1 383 ? -56.045 -10.917 68.973 1.00 96.38 383 THR A N 1
ATOM 3062 C CA . THR A 1 383 ? -56.379 -12.043 69.860 1.00 96.38 383 THR A CA 1
ATOM 3063 C C . THR A 1 383 ? -56.147 -11.682 71.325 1.00 96.38 383 THR A C 1
ATOM 3065 O O . THR A 1 383 ? -57.073 -11.845 72.121 1.00 96.38 383 THR A O 1
ATOM 3068 N N . PHE A 1 384 ? -55.005 -11.079 71.683 1.00 96.38 384 PHE A N 1
ATOM 3069 C CA . PHE A 1 384 ? -54.756 -10.608 73.052 1.00 96.38 384 PHE A CA 1
ATOM 3070 C C . PHE A 1 384 ? -55.815 -9.612 73.529 1.00 96.38 384 PHE A C 1
ATOM 3072 O O . PHE A 1 384 ? -56.301 -9.730 74.653 1.00 96.38 384 PHE A O 1
ATOM 3079 N N . LYS A 1 385 ? -56.241 -8.665 72.683 1.00 96.88 385 LYS A N 1
ATOM 3080 C CA . LYS A 1 385 ? -57.331 -7.739 73.022 1.00 96.88 385 LYS A CA 1
ATOM 3081 C C . LYS A 1 385 ? -58.634 -8.489 73.318 1.00 96.88 385 LYS A C 1
ATOM 3083 O O . LYS A 1 385 ? -59.267 -8.233 74.342 1.00 96.88 385 LYS A O 1
ATOM 3088 N N . GLN A 1 386 ? -59.018 -9.448 72.472 1.00 97.19 386 GLN A N 1
ATOM 3089 C CA . GLN A 1 386 ? -60.206 -10.277 72.706 1.00 97.19 386 GLN A CA 1
ATOM 3090 C C . GLN A 1 386 ? -60.092 -11.114 73.990 1.00 97.19 386 GLN A C 1
ATOM 3092 O O . GLN A 1 386 ? -61.083 -11.281 74.705 1.00 97.19 386 GLN A O 1
ATOM 3097 N N . GLU A 1 387 ? -58.909 -11.640 74.309 1.00 95.88 387 GLU A N 1
ATOM 3098 C CA . GLU A 1 387 ? -58.659 -12.378 75.550 1.00 95.88 387 GLU A CA 1
ATOM 3099 C C . GLU A 1 387 ? -58.708 -11.480 76.786 1.00 95.88 387 GLU A C 1
ATOM 3101 O O . GLU A 1 387 ? -59.377 -11.840 77.756 1.00 95.88 387 GLU A O 1
ATOM 3106 N N . MET A 1 388 ? -58.117 -10.282 76.745 1.00 95.69 388 MET A N 1
ATOM 3107 C CA . MET A 1 388 ? -58.247 -9.289 77.816 1.00 95.69 388 MET A CA 1
ATOM 3108 C C . MET A 1 388 ? -59.705 -8.869 78.025 1.00 95.69 388 MET A C 1
ATOM 3110 O O . MET A 1 388 ? -60.155 -8.761 79.167 1.00 95.69 388 MET A O 1
ATOM 3114 N N . GLU A 1 389 ? -60.488 -8.687 76.958 1.00 96.88 389 GLU A N 1
ATOM 3115 C CA . GLU A 1 389 ? -61.922 -8.403 77.067 1.00 96.88 389 GLU A CA 1
ATOM 3116 C C . GLU A 1 389 ? -62.704 -9.574 77.688 1.00 96.88 389 GLU A C 1
ATOM 3118 O O . GLU A 1 389 ? -63.557 -9.353 78.554 1.00 96.88 389 GLU A O 1
ATOM 3123 N N . LYS A 1 390 ? -62.416 -10.823 77.290 1.00 97.19 390 LYS A N 1
ATOM 3124 C CA . LYS A 1 390 ? -62.994 -12.037 77.902 1.00 97.19 390 LYS A CA 1
ATOM 3125 C C . LYS A 1 390 ? -62.608 -12.146 79.382 1.00 97.19 390 LYS A C 1
ATOM 3127 O O . LYS A 1 390 ? -63.473 -12.409 80.218 1.00 97.19 390 LYS A O 1
ATOM 3132 N N . MET A 1 391 ? -61.345 -11.891 79.720 1.00 96.56 391 MET A N 1
ATOM 3133 C CA . MET A 1 391 ? -60.833 -11.922 81.090 1.00 96.56 391 MET A CA 1
ATOM 3134 C C . MET A 1 391 ? -61.473 -10.825 81.947 1.00 96.56 391 MET A C 1
ATOM 3136 O O . MET A 1 391 ? -61.974 -11.121 83.026 1.00 96.56 391 MET A O 1
ATOM 3140 N N . THR A 1 392 ? -61.590 -9.599 81.435 1.00 96.94 392 THR A N 1
ATOM 3141 C CA . THR A 1 392 ? -62.291 -8.487 82.103 1.00 96.94 392 THR A CA 1
ATOM 3142 C C . THR A 1 392 ? -63.768 -8.811 82.343 1.00 96.94 392 THR A C 1
ATOM 3144 O O . THR A 1 392 ? -64.297 -8.544 83.422 1.00 96.94 392 THR A O 1
ATOM 3147 N N . LYS A 1 393 ? -64.451 -9.433 81.370 1.00 97.44 393 LYS A N 1
ATOM 3148 C CA . LYS A 1 393 ? -65.835 -9.921 81.536 1.00 97.44 393 LYS A CA 1
ATOM 3149 C C . LYS A 1 393 ? -65.925 -11.007 82.621 1.00 97.44 393 LYS A C 1
ATOM 3151 O O . LYS A 1 393 ? -66.862 -10.981 83.417 1.00 97.44 393 LYS A O 1
ATOM 3156 N N . LYS A 1 394 ? -64.948 -11.922 82.694 1.00 96.69 394 LYS A N 1
ATOM 3157 C CA . LYS A 1 394 ? -64.865 -12.970 83.729 1.00 96.69 394 LYS A CA 1
ATOM 3158 C C . LYS A 1 394 ? -64.595 -12.389 85.122 1.00 96.69 394 LYS A C 1
ATOM 3160 O O . LYS A 1 394 ? -65.284 -12.780 86.057 1.00 96.69 394 LYS A O 1
ATOM 3165 N N . ILE A 1 395 ? -63.679 -11.426 85.248 1.00 95.56 395 ILE A N 1
ATOM 3166 C CA . ILE A 1 395 ? -63.407 -10.690 86.496 1.00 95.56 395 ILE A CA 1
ATOM 3167 C C . ILE A 1 395 ? -64.691 -10.008 86.984 1.00 95.56 395 ILE A C 1
ATOM 3169 O O . ILE A 1 395 ? -65.161 -10.328 88.069 1.00 95.56 395 ILE A O 1
ATOM 3173 N N . LYS A 1 396 ? -65.356 -9.208 86.138 1.00 96.94 396 LYS A N 1
ATOM 3174 C CA . LYS A 1 396 ? -66.631 -8.545 86.482 1.00 96.94 396 LYS A CA 1
ATOM 3175 C C . LYS A 1 396 ? -67.753 -9.511 86.878 1.00 96.94 396 LYS A C 1
ATOM 3177 O O . LYS A 1 396 ? -68.649 -9.135 87.633 1.00 96.94 396 LYS A O 1
ATOM 3182 N N . LYS A 1 397 ? -67.748 -10.745 86.360 1.00 96.69 397 LYS A N 1
ATOM 3183 C CA . LYS A 1 397 ? -68.684 -11.799 86.779 1.00 96.69 397 LYS A CA 1
ATOM 3184 C C . LYS A 1 397 ? -68.324 -12.336 88.170 1.00 96.69 397 LYS A C 1
ATOM 3186 O O . LYS A 1 397 ? -69.193 -12.362 89.035 1.00 96.69 397 LYS A O 1
ATOM 3191 N N . LEU A 1 398 ? -67.058 -12.688 88.397 1.00 95.81 398 LEU A N 1
ATOM 3192 C CA . LEU A 1 398 ? -66.565 -13.176 89.690 1.00 95.81 398 LEU A CA 1
ATOM 3193 C C . LEU A 1 398 ? -66.701 -12.123 90.801 1.00 95.81 398 LEU A C 1
ATOM 3195 O O . LEU A 1 398 ? -67.048 -12.471 91.924 1.00 95.81 398 LEU A O 1
ATOM 3199 N N . GLU A 1 399 ? -66.508 -10.838 90.501 1.00 95.44 399 GLU A N 1
ATOM 3200 C CA . GLU A 1 399 ? -66.747 -9.729 91.435 1.00 95.44 399 GLU A CA 1
ATOM 3201 C C . GLU A 1 399 ? -68.217 -9.665 91.878 1.00 95.44 399 GLU A C 1
ATOM 3203 O O . GLU A 1 399 ? -68.489 -9.562 93.074 1.00 95.44 399 GLU A O 1
ATOM 3208 N N . LYS A 1 400 ? -69.167 -9.793 90.937 1.00 96.56 400 LYS A N 1
ATOM 3209 C CA . LYS A 1 400 ? -70.614 -9.845 91.229 1.00 96.56 400 LYS A CA 1
ATOM 3210 C C . LYS A 1 400 ? -71.016 -11.090 92.018 1.00 96.56 400 LYS A C 1
ATOM 3212 O O . LYS A 1 400 ? -71.865 -11.011 92.901 1.00 96.56 400 LYS A O 1
ATOM 3217 N N . GLU A 1 401 ? -70.423 -12.239 91.710 1.00 95.56 401 GLU A N 1
ATOM 3218 C CA . GLU A 1 401 ? -70.629 -13.467 92.483 1.00 95.56 401 GLU A CA 1
ATOM 3219 C C . GLU A 1 401 ? -70.058 -13.307 93.901 1.00 95.56 401 GLU A C 1
ATOM 3221 O O . GLU A 1 401 ? -70.728 -13.634 94.876 1.00 95.56 401 GLU A O 1
ATOM 3226 N N . THR A 1 402 ? -68.881 -12.692 94.044 1.00 96.12 402 THR A N 1
ATOM 3227 C CA . THR A 1 402 ? -68.243 -12.419 95.342 1.00 96.12 402 THR A CA 1
ATOM 3228 C C . THR A 1 402 ? -69.065 -11.453 96.198 1.00 96.12 402 THR A C 1
ATOM 3230 O O . THR A 1 402 ? -69.249 -11.707 97.388 1.00 96.12 402 THR A O 1
ATOM 3233 N N . THR A 1 403 ? -69.598 -10.363 95.632 1.00 95.44 403 THR A N 1
ATOM 3234 C CA . THR A 1 403 ? -70.484 -9.450 96.377 1.00 95.44 403 THR A CA 1
ATOM 3235 C C . THR A 1 403 ? -71.811 -10.112 96.744 1.00 95.44 403 THR A C 1
ATOM 3237 O O . THR A 1 403 ? -72.280 -9.917 97.864 1.00 95.44 403 THR A O 1
ATOM 3240 N N . MET A 1 404 ? -72.380 -10.951 95.869 1.00 96.88 404 MET A N 1
ATOM 3241 C CA . MET A 1 404 ? -73.576 -11.745 96.174 1.00 96.88 404 MET A CA 1
ATOM 3242 C C . MET A 1 404 ? -73.335 -12.721 97.335 1.00 96.88 404 MET A C 1
ATOM 3244 O O . MET A 1 404 ? -74.133 -12.759 98.272 1.00 96.88 404 MET A O 1
ATOM 3248 N N . TYR A 1 405 ? -72.247 -13.498 97.301 1.00 96.44 405 TYR A N 1
ATOM 3249 C CA . TYR A 1 405 ? -71.910 -14.430 98.381 1.00 96.44 405 TYR A CA 1
ATOM 3250 C C . TYR A 1 405 ? -71.634 -13.699 99.695 1.00 96.44 405 TYR A C 1
ATOM 3252 O O . TYR A 1 405 ? -72.119 -14.143 100.734 1.00 96.44 405 TYR A O 1
ATOM 3260 N N . ARG A 1 406 ? -70.939 -12.553 99.654 1.00 96.31 406 ARG A N 1
ATOM 3261 C CA . ARG A 1 406 ? -70.713 -11.716 100.838 1.00 96.31 406 ARG A CA 1
ATOM 3262 C C . ARG A 1 406 ? -72.030 -11.224 101.439 1.00 96.31 406 ARG A C 1
ATOM 3264 O O . ARG A 1 406 ? -72.256 -11.447 102.618 1.00 96.31 406 ARG A O 1
ATOM 3271 N N . SER A 1 407 ? -72.929 -10.665 100.627 1.00 95.19 407 SER A N 1
ATOM 3272 C CA . SER A 1 407 ? -74.243 -10.191 101.086 1.00 95.19 407 SER A CA 1
ATOM 3273 C C . SER A 1 407 ? -75.118 -11.322 101.650 1.00 95.19 407 SER A C 1
ATOM 3275 O O . SER A 1 407 ? -75.769 -11.147 102.680 1.00 95.19 407 SER A O 1
ATOM 3277 N N . ARG A 1 408 ? -75.093 -12.518 101.040 1.00 95.50 408 ARG A N 1
ATOM 3278 C CA . ARG A 1 408 ? -75.764 -13.711 101.590 1.00 95.50 408 ARG A CA 1
ATOM 3279 C C . ARG A 1 408 ? -75.176 -14.137 102.935 1.00 95.50 408 ARG A C 1
ATOM 3281 O O . ARG A 1 408 ? -75.936 -14.455 103.845 1.00 95.50 408 ARG A O 1
ATOM 3288 N N . TRP A 1 409 ? -73.850 -14.138 103.064 1.00 96.44 409 TRP A N 1
ATOM 3289 C CA . TRP A 1 409 ? -73.170 -14.461 104.316 1.00 96.44 409 TRP A CA 1
ATOM 3290 C C . TRP A 1 409 ? -73.473 -13.422 105.405 1.00 96.44 409 TRP A C 1
ATOM 3292 O O . TRP A 1 409 ? -73.874 -13.808 106.496 1.00 96.44 409 TRP A O 1
ATOM 3302 N N . GLU A 1 410 ? -73.397 -12.125 105.095 1.00 95.00 410 GLU A N 1
ATOM 3303 C CA . GLU A 1 410 ? -73.770 -11.023 105.997 1.00 95.00 410 GLU A CA 1
ATOM 3304 C C . GLU A 1 410 ? -75.224 -11.157 106.471 1.00 95.00 410 GLU A C 1
ATOM 3306 O O . GLU A 1 410 ? -75.488 -11.084 107.669 1.00 95.00 410 GLU A O 1
ATOM 3311 N N . SER A 1 411 ? -76.163 -11.430 105.558 1.00 95.31 411 SER A N 1
ATOM 3312 C CA . SER A 1 411 ? -77.576 -11.641 105.893 1.00 95.31 411 SER A CA 1
ATOM 3313 C C . SER A 1 411 ? -77.797 -12.883 106.761 1.00 95.31 411 SER A C 1
ATOM 3315 O O . SER A 1 411 ? -78.593 -12.833 107.695 1.00 95.31 411 SER A O 1
ATOM 3317 N N . SER A 1 412 ? -77.107 -13.992 106.475 1.00 94.44 412 SER A N 1
ATOM 3318 C CA . SER A 1 412 ? -77.202 -15.219 107.274 1.00 94.44 412 SER A CA 1
ATOM 3319 C C . SER A 1 412 ? -76.577 -15.044 108.658 1.00 94.44 412 SER A C 1
ATOM 3321 O O . SER A 1 412 ? -77.101 -15.572 109.633 1.00 94.44 412 SER A O 1
ATOM 3323 N N . ASN A 1 413 ? -75.472 -14.303 108.752 1.00 95.81 413 ASN A N 1
ATOM 3324 C CA . ASN A 1 413 ? -74.797 -14.003 110.008 1.00 95.81 413 ASN A CA 1
ATOM 3325 C C . ASN A 1 413 ? -75.624 -13.026 110.860 1.00 95.81 413 ASN A C 1
ATOM 3327 O O . ASN A 1 413 ? -75.723 -13.209 112.067 1.00 95.81 413 ASN A O 1
ATOM 3331 N N . LYS A 1 414 ? -76.291 -12.044 110.234 1.00 96.00 414 LYS A N 1
ATOM 3332 C CA . LYS A 1 414 ? -77.255 -11.155 110.901 1.00 96.00 414 LYS A CA 1
ATOM 3333 C C . LYS A 1 414 ? -78.447 -11.929 111.464 1.00 96.00 414 LYS A C 1
ATOM 3335 O O . LYS A 1 414 ? -78.738 -11.777 112.641 1.00 96.00 414 LYS A O 1
ATOM 3340 N N . ALA A 1 415 ? -79.067 -12.806 110.672 1.00 94.88 415 ALA A N 1
ATOM 3341 C CA . ALA A 1 415 ? -80.162 -13.654 111.150 1.00 94.88 415 ALA A CA 1
ATOM 3342 C C . ALA A 1 415 ? -79.719 -14.587 112.296 1.00 94.88 415 ALA A C 1
ATOM 3344 O O . ALA A 1 415 ? -80.464 -14.804 113.247 1.00 94.88 415 ALA A O 1
ATOM 3345 N N . LEU A 1 416 ? -78.487 -15.108 112.247 1.00 94.75 416 LEU A N 1
ATOM 3346 C CA . LEU A 1 416 ? -77.920 -15.929 113.320 1.00 94.75 416 LEU A CA 1
ATOM 3347 C C . LEU A 1 416 ? -77.654 -15.120 114.602 1.00 94.75 416 LEU A C 1
ATOM 3349 O O . LEU A 1 416 ? -77.883 -15.638 115.694 1.00 94.75 416 LEU A O 1
ATOM 3353 N N . LEU A 1 417 ? -77.219 -13.861 114.485 1.00 94.25 417 LEU A N 1
ATOM 3354 C CA . LEU A 1 417 ? -77.103 -12.936 115.618 1.00 94.25 417 LEU A CA 1
ATOM 3355 C C . LEU A 1 417 ? -78.477 -12.593 116.209 1.00 94.25 417 LEU A C 1
ATOM 3357 O O . LEU A 1 417 ? -78.638 -12.699 117.418 1.00 94.25 417 LEU A O 1
ATOM 3361 N N . GLU A 1 418 ? -79.475 -12.281 115.379 1.00 94.00 418 GLU A N 1
ATOM 3362 C CA . GLU A 1 418 ? -80.859 -12.029 115.814 1.00 94.00 418 GLU A CA 1
ATOM 3363 C C . GLU A 1 418 ? -81.435 -13.246 116.563 1.00 94.00 418 GLU A C 1
ATOM 3365 O O . GLU A 1 418 ? -81.931 -13.106 117.679 1.00 94.00 418 GLU A O 1
ATOM 3370 N N . MET A 1 419 ? -81.266 -14.465 116.032 1.00 93.19 419 MET A N 1
ATOM 3371 C CA . MET A 1 419 ? -81.656 -15.703 116.726 1.00 93.19 419 MET A CA 1
ATOM 3372 C C . MET A 1 419 ? -80.899 -15.920 118.047 1.00 93.19 419 MET A C 1
ATOM 3374 O O . MET A 1 419 ? -81.466 -16.452 119.005 1.00 93.19 419 MET A O 1
ATOM 3378 N N . ALA A 1 420 ? -79.621 -15.537 118.124 1.00 93.38 420 ALA A N 1
ATOM 3379 C CA . ALA A 1 420 ? -78.845 -15.621 119.359 1.00 93.38 420 ALA A CA 1
ATOM 3380 C C . ALA A 1 420 ? -79.325 -14.593 120.398 1.00 93.38 420 ALA A C 1
ATOM 3382 O O . ALA A 1 420 ? -79.487 -14.942 121.568 1.00 93.38 420 ALA A O 1
ATOM 3383 N N . GLU A 1 421 ? -79.615 -13.358 119.984 1.00 93.25 421 GLU A N 1
ATOM 3384 C CA . GLU A 1 421 ? -80.192 -12.312 120.832 1.00 93.25 421 GLU A CA 1
ATOM 3385 C C . GLU A 1 421 ? -81.568 -12.733 121.367 1.00 93.25 421 GLU A C 1
ATOM 3387 O O . GLU A 1 421 ? -81.759 -12.739 122.587 1.00 93.25 421 GLU A O 1
ATOM 3392 N N . GLU A 1 422 ? -82.475 -13.200 120.498 1.00 93.12 422 GLU A N 1
ATOM 3393 C CA . GLU A 1 422 ? -83.775 -13.767 120.883 1.00 93.12 422 GLU A CA 1
ATOM 3394 C C . GLU A 1 422 ? -83.626 -14.915 121.889 1.00 93.12 422 GLU A C 1
ATOM 3396 O O . GLU A 1 422 ? -84.340 -14.948 122.896 1.00 93.12 422 GLU A O 1
ATOM 3401 N N . LYS A 1 423 ? -82.668 -15.831 121.672 1.00 93.62 423 LYS A N 1
ATOM 3402 C CA . LYS A 1 423 ? -82.378 -16.910 122.625 1.00 93.62 423 LYS A CA 1
ATOM 3403 C C . LYS A 1 423 ? -81.938 -16.352 123.978 1.00 93.62 423 LYS A C 1
ATOM 3405 O O . LYS A 1 423 ? -82.487 -16.769 124.991 1.00 93.62 423 LYS A O 1
ATOM 3410 N N . THR A 1 424 ? -81.002 -15.399 124.028 1.00 93.38 424 THR A N 1
ATOM 3411 C CA . THR A 1 424 ? -80.563 -14.821 125.317 1.00 93.38 424 THR A CA 1
ATOM 3412 C C . THR A 1 424 ? -81.676 -14.057 126.034 1.00 93.38 424 THR A C 1
ATOM 3414 O O . THR A 1 424 ? -81.698 -14.024 127.264 1.00 93.38 424 THR A O 1
ATOM 3417 N N . LEU A 1 425 ? -82.608 -13.451 125.294 1.00 93.19 425 LEU A N 1
ATOM 3418 C CA . LEU A 1 425 ? -83.785 -12.801 125.863 1.00 93.19 425 LEU A CA 1
ATOM 3419 C C . LEU A 1 425 ? -84.749 -13.844 126.447 1.00 93.19 425 LEU A C 1
ATOM 3421 O O . LEU A 1 425 ? -85.183 -13.689 127.585 1.00 93.19 425 LEU A O 1
ATOM 3425 N N . ARG A 1 426 ? -84.994 -14.950 125.733 1.00 90.94 426 ARG A N 1
ATOM 3426 C CA . ARG A 1 426 ? -85.793 -16.083 126.229 1.00 90.94 426 ARG A CA 1
ATOM 3427 C C . ARG A 1 426 ? -85.162 -16.783 127.426 1.00 90.94 426 ARG A C 1
ATOM 3429 O O . ARG A 1 426 ? -85.880 -17.103 128.366 1.00 90.94 426 ARG A O 1
ATOM 3436 N N . ASP A 1 427 ? -83.845 -16.972 127.436 1.00 92.25 427 ASP A N 1
ATOM 3437 C CA . ASP A 1 427 ? -83.126 -17.542 128.579 1.00 92.25 427 ASP A CA 1
ATOM 3438 C C . ASP A 1 427 ? -83.297 -16.637 129.822 1.00 92.25 427 ASP A C 1
ATOM 3440 O O . ASP A 1 427 ? -83.656 -17.130 130.889 1.00 92.25 427 ASP A O 1
ATOM 3444 N N . LYS A 1 428 ? -83.190 -15.304 129.680 1.00 92.50 428 LYS A N 1
ATOM 3445 C CA . LYS A 1 428 ? -83.475 -14.334 130.764 1.00 92.50 428 LYS A CA 1
ATOM 3446 C C . LYS A 1 428 ? -84.940 -14.336 131.217 1.00 92.50 428 LYS A C 1
ATOM 3448 O O . LYS A 1 428 ? -85.218 -14.196 132.409 1.00 92.50 428 LYS A O 1
ATOM 3453 N N . GLU A 1 429 ? -85.893 -14.472 130.294 1.00 91.25 429 GLU A N 1
ATOM 3454 C CA . GLU A 1 429 ? -87.319 -14.610 130.625 1.00 91.25 429 GLU A CA 1
ATOM 3455 C C . GLU A 1 429 ? -87.586 -15.903 131.409 1.00 91.25 429 GLU A C 1
ATOM 3457 O O . GLU A 1 429 ? -88.305 -15.872 132.412 1.00 91.25 429 GLU A O 1
ATOM 3462 N N . LEU A 1 430 ? -86.969 -17.018 131.001 1.00 90.31 430 LEU A N 1
ATOM 3463 C CA . LEU A 1 430 ? -87.042 -18.306 131.689 1.00 90.31 430 LEU A CA 1
ATOM 3464 C C . LEU A 1 430 ? -86.405 -18.239 133.080 1.00 90.31 430 LEU A C 1
ATOM 3466 O O . LEU A 1 430 ? -87.058 -18.639 134.040 1.00 90.31 430 LEU A O 1
ATOM 3470 N N . GLU A 1 431 ? -85.209 -17.663 133.229 1.00 91.12 431 GLU A N 1
ATOM 3471 C CA . GLU A 1 431 ? -84.591 -17.396 134.537 1.00 91.12 431 GLU A CA 1
ATOM 3472 C C . GLU A 1 431 ? -85.518 -16.552 135.428 1.00 91.12 431 GLU A C 1
ATOM 3474 O O . GLU A 1 431 ? -85.767 -16.892 136.588 1.00 91.12 431 GLU A O 1
ATOM 3479 N N . GLY A 1 432 ? -86.108 -15.484 134.880 1.00 89.75 432 GLY A N 1
ATOM 3480 C CA . GLY A 1 432 ? -87.061 -14.627 135.588 1.00 89.75 432 GLY A CA 1
ATOM 3481 C C . GLY A 1 432 ? -88.340 -15.356 136.022 1.00 89.75 432 GLY A C 1
ATOM 3482 O O . GLY A 1 432 ? -88.844 -15.124 137.126 1.00 89.75 432 GLY A O 1
ATOM 3483 N N . LEU A 1 433 ? -88.864 -16.262 135.192 1.00 89.31 433 LEU A N 1
ATOM 3484 C CA . LEU A 1 433 ? -89.974 -17.153 135.546 1.00 89.31 433 LEU A CA 1
ATOM 3485 C C . LEU A 1 433 ? -89.556 -18.181 136.601 1.00 89.31 433 LEU A C 1
ATOM 3487 O O . LEU A 1 433 ? -90.303 -18.415 137.547 1.00 89.31 433 LEU A O 1
ATOM 3491 N N . GLN A 1 434 ? -88.353 -18.739 136.506 1.00 89.44 434 GLN A N 1
ATOM 3492 C CA . GLN A 1 434 ? -87.830 -19.730 137.441 1.00 89.44 434 GLN A CA 1
ATOM 3493 C C . GLN A 1 434 ? -87.587 -19.120 138.832 1.00 89.44 434 GLN A C 1
ATOM 3495 O O . GLN A 1 434 ? -87.931 -19.736 139.838 1.00 89.44 434 GLN A O 1
ATOM 3500 N N . VAL A 1 435 ? -87.138 -17.861 138.914 1.00 90.62 435 VAL A N 1
ATOM 3501 C CA . VAL A 1 435 ? -87.086 -17.086 140.170 1.00 90.62 435 VAL A CA 1
ATOM 3502 C C . VAL A 1 435 ? -88.488 -16.830 140.743 1.00 90.62 435 VAL A C 1
ATOM 3504 O O . VAL A 1 435 ? -88.678 -16.916 141.961 1.00 90.62 435 VAL A O 1
ATOM 3507 N N . LYS A 1 436 ? -89.499 -16.551 139.904 1.00 89.19 436 LYS A N 1
ATOM 3508 C CA . LYS A 1 436 ? -90.902 -16.433 140.355 1.00 89.19 436 LYS A CA 1
ATOM 3509 C C . LYS A 1 436 ? -91.436 -17.768 140.882 1.00 89.19 436 LYS A C 1
ATOM 3511 O O . LYS A 1 436 ? -92.037 -17.775 141.953 1.00 89.19 436 LYS A O 1
ATOM 3516 N N . ILE A 1 437 ? -91.164 -18.880 140.196 1.00 87.88 437 ILE A N 1
ATOM 3517 C CA . ILE A 1 437 ? -91.520 -20.236 140.643 1.00 87.88 437 ILE A CA 1
ATOM 3518 C C . ILE A 1 437 ? -90.845 -20.539 141.983 1.00 87.88 437 ILE A C 1
ATOM 3520 O O . ILE A 1 437 ? -91.538 -20.900 142.922 1.00 87.88 437 ILE A O 1
ATOM 3524 N N . GLN A 1 438 ? -89.544 -20.278 142.146 1.00 88.06 438 GLN A N 1
ATOM 3525 C CA . GLN A 1 438 ? -88.854 -20.461 143.431 1.00 88.06 438 GLN A CA 1
ATOM 3526 C C . GLN A 1 438 ? -89.441 -19.600 144.563 1.00 88.06 438 GLN A C 1
ATOM 3528 O O . GLN A 1 438 ? -89.485 -20.042 145.713 1.00 88.06 438 GLN A O 1
ATOM 3533 N N . ARG A 1 439 ? -89.901 -18.371 144.277 1.00 87.94 439 ARG A N 1
ATOM 3534 C CA . ARG A 1 439 ? -90.622 -17.539 145.260 1.00 87.94 439 ARG A CA 1
ATOM 3535 C C . ARG A 1 439 ? -91.986 -18.129 145.615 1.00 87.94 439 ARG A C 1
ATOM 3537 O O . ARG A 1 439 ? -92.309 -18.184 146.797 1.00 87.94 439 ARG A O 1
ATOM 3544 N N . LEU A 1 440 ? -92.752 -18.590 144.627 1.00 86.75 440 LEU A N 1
ATOM 3545 C CA . LEU A 1 440 ? -94.043 -19.249 144.840 1.00 86.75 440 LEU A CA 1
ATOM 3546 C C . LEU A 1 440 ? -93.882 -20.574 145.590 1.00 86.75 440 LEU A C 1
ATOM 3548 O O . LEU A 1 440 ? -94.625 -20.815 146.527 1.00 86.75 440 LEU A O 1
ATOM 3552 N N . GLU A 1 441 ? -92.870 -21.383 145.282 1.00 85.19 441 GLU A N 1
ATOM 3553 C CA . GLU A 1 441 ? -92.532 -22.584 146.049 1.00 85.19 441 GLU A CA 1
ATOM 3554 C C . GLU A 1 441 ? -92.167 -22.255 147.495 1.00 85.19 441 GLU A C 1
ATOM 3556 O O . GLU A 1 441 ? -92.632 -22.935 148.404 1.00 85.19 441 GLU A O 1
ATOM 3561 N N . LYS A 1 442 ? -91.347 -21.223 147.738 1.00 86.44 442 LYS A N 1
ATOM 3562 C CA . LYS A 1 442 ? -91.029 -20.775 149.103 1.00 86.44 442 LYS A CA 1
ATOM 3563 C C . LYS A 1 442 ? -92.285 -20.316 149.845 1.00 86.44 442 LYS A C 1
ATOM 3565 O O . LYS A 1 442 ? -92.434 -20.656 151.013 1.00 86.44 442 LYS A O 1
ATOM 3570 N N . LEU A 1 443 ? -93.198 -19.617 149.167 1.00 84.44 443 LEU A N 1
ATOM 3571 C CA . LEU A 1 443 ? -94.485 -19.205 149.726 1.00 84.44 443 LEU A CA 1
ATOM 3572 C C . LEU A 1 443 ? -95.397 -20.411 150.008 1.00 84.44 443 LEU A C 1
ATOM 3574 O O . LEU A 1 443 ? -95.934 -20.511 151.102 1.00 84.44 443 LEU A O 1
ATOM 3578 N N . CYS A 1 444 ? -95.526 -21.364 149.082 1.00 81.06 444 CYS A N 1
ATOM 3579 C CA . CYS A 1 444 ? -96.293 -22.595 149.277 1.00 81.06 444 CYS A CA 1
ATOM 3580 C C . CYS A 1 444 ? -95.723 -23.452 150.411 1.00 81.06 444 CYS A C 1
ATOM 3582 O O . CYS A 1 444 ? -96.495 -23.959 151.218 1.00 81.06 444 CYS A O 1
ATOM 3584 N N . ARG A 1 445 ? -94.391 -23.568 150.522 1.00 81.69 445 ARG A N 1
ATOM 3585 C CA . ARG A 1 445 ? -93.727 -24.236 151.651 1.00 81.69 445 ARG A CA 1
ATOM 3586 C C . ARG A 1 445 ? -94.009 -23.499 152.962 1.00 81.69 445 ARG A C 1
ATOM 3588 O O . ARG A 1 445 ? -94.374 -24.154 153.925 1.00 81.69 445 ARG A O 1
ATOM 3595 N N . ALA A 1 446 ? -93.917 -22.167 152.997 1.00 78.88 446 ALA A N 1
ATOM 3596 C CA . ALA A 1 446 ? -94.237 -21.371 154.187 1.00 78.88 446 ALA A CA 1
ATOM 3597 C C . ALA A 1 446 ? -95.709 -21.522 154.616 1.00 78.88 446 ALA A C 1
ATOM 3599 O O . ALA A 1 446 ? -95.972 -21.806 155.780 1.00 78.88 446 ALA A O 1
ATOM 3600 N N . LEU A 1 447 ? -96.651 -21.439 153.672 1.00 79.69 447 LEU A N 1
ATOM 3601 C CA . LEU A 1 447 ? -98.081 -21.671 153.905 1.00 79.69 447 LEU A CA 1
ATOM 3602 C C . LEU A 1 447 ? -98.374 -23.120 154.325 1.00 79.69 447 LEU A C 1
ATOM 3604 O O . LEU A 1 447 ? -99.272 -23.357 155.126 1.00 79.69 447 LEU A O 1
ATOM 3608 N N . GLN A 1 448 ? -97.622 -24.106 153.823 1.00 76.00 448 GLN A N 1
ATOM 3609 C CA . GLN A 1 448 ? -97.703 -25.490 154.298 1.00 76.00 448 GLN A CA 1
ATOM 3610 C C . GLN A 1 448 ? -97.143 -25.642 155.715 1.00 76.00 448 GLN A C 1
ATOM 3612 O O . GLN A 1 448 ? -97.740 -26.376 156.497 1.00 76.00 448 GLN A O 1
ATOM 3617 N N . THR A 1 449 ? -96.063 -24.943 156.073 1.00 77.06 449 THR A N 1
ATOM 3618 C CA . THR A 1 449 ? -95.559 -24.894 157.453 1.00 77.06 449 THR A CA 1
ATOM 3619 C C . THR A 1 449 ? -96.599 -24.269 158.379 1.00 77.06 449 THR A C 1
ATOM 3621 O O . THR A 1 449 ? -96.997 -24.927 159.331 1.00 77.06 449 THR A O 1
ATOM 3624 N N . GLU A 1 450 ? -97.151 -23.092 158.055 1.00 76.25 450 GLU A N 1
ATOM 3625 C CA . GLU A 1 450 ? -98.241 -22.480 158.835 1.00 76.25 450 GLU A CA 1
ATOM 3626 C C . GLU A 1 450 ? -99.463 -23.398 158.942 1.00 76.25 450 GLU A C 1
ATOM 3628 O O . GLU A 1 450 ? -100.008 -23.570 160.029 1.00 76.25 450 GLU A O 1
ATOM 3633 N N . ARG A 1 451 ? -99.882 -24.039 157.842 1.00 76.81 451 ARG A N 1
ATOM 3634 C CA . ARG A 1 451 ? -100.999 -24.994 157.842 1.00 76.81 451 ARG A CA 1
ATOM 3635 C C . ARG A 1 451 ? -100.711 -26.209 158.720 1.00 76.81 451 ARG A C 1
ATOM 3637 O O . ARG A 1 451 ? -101.629 -26.694 159.372 1.00 76.81 451 ARG A O 1
ATOM 3644 N N . ASN A 1 452 ? -99.475 -26.703 158.746 1.00 75.56 452 ASN A N 1
ATOM 3645 C CA . ASN A 1 452 ? -99.063 -27.824 159.592 1.00 75.56 452 ASN A CA 1
ATOM 3646 C C . ASN A 1 452 ? -98.954 -27.414 161.071 1.00 75.56 452 ASN A C 1
ATOM 3648 O O . ASN A 1 452 ? -99.389 -28.173 161.933 1.00 75.56 452 ASN A O 1
ATOM 3652 N N . ASP A 1 453 ? -98.451 -26.214 161.363 1.00 76.00 453 ASP A N 1
ATOM 3653 C CA . ASP A 1 453 ? -98.361 -25.653 162.717 1.00 76.00 453 ASP A CA 1
ATOM 3654 C C . ASP A 1 453 ? -99.748 -25.313 163.287 1.00 76.00 453 ASP A C 1
ATOM 3656 O O . ASP A 1 453 ? -100.010 -25.542 164.468 1.00 76.00 453 ASP A O 1
ATOM 3660 N N . LEU A 1 454 ? -100.673 -24.836 162.446 1.00 71.12 454 LEU A N 1
ATOM 3661 C CA . LEU A 1 454 ? -102.097 -24.716 162.772 1.00 71.12 454 LEU A CA 1
ATOM 3662 C C . LEU A 1 454 ? -102.725 -26.089 163.032 1.00 71.12 454 LEU A C 1
ATOM 3664 O O . LEU A 1 454 ? -103.429 -26.242 164.024 1.00 71.12 454 LEU A O 1
ATOM 3668 N N . ASN A 1 455 ? -102.437 -27.099 162.203 1.00 66.88 455 ASN A N 1
ATOM 3669 C CA . ASN A 1 455 ? -102.931 -28.463 162.424 1.00 66.88 455 ASN A CA 1
ATOM 3670 C C . ASN A 1 455 ? -102.425 -29.044 163.757 1.00 66.88 455 ASN A C 1
ATOM 3672 O O . ASN A 1 455 ? -103.199 -29.670 164.474 1.00 66.88 455 ASN A O 1
ATOM 3676 N N . LYS A 1 456 ? -101.156 -28.790 164.113 1.00 70.31 456 LYS A N 1
ATOM 3677 C CA . LYS A 1 456 ? -100.588 -29.128 165.427 1.00 70.31 456 LYS A CA 1
ATOM 3678 C C . LYS A 1 456 ? -101.333 -28.430 166.561 1.00 70.31 456 LYS A C 1
ATOM 3680 O O . LYS A 1 456 ? -101.845 -29.106 167.438 1.00 70.31 456 LYS A O 1
ATOM 3685 N N . LYS A 1 457 ? -101.501 -27.105 166.488 1.00 65.69 457 LYS A N 1
ATOM 3686 C CA . LYS A 1 457 ? -102.263 -26.336 167.490 1.00 65.69 457 LYS A CA 1
ATOM 3687 C C . LYS A 1 457 ? -103.715 -26.804 167.642 1.00 65.69 457 LYS A C 1
ATOM 3689 O O . LYS A 1 457 ? -104.268 -26.686 168.726 1.00 65.69 457 LYS A O 1
ATOM 3694 N N . VAL A 1 458 ? -104.335 -27.324 166.580 1.00 61.12 458 VAL A N 1
ATOM 3695 C CA . VAL A 1 458 ? -105.676 -27.933 166.639 1.00 61.12 458 VAL A CA 1
ATOM 3696 C C . VAL A 1 458 ? -105.643 -29.313 167.311 1.00 61.12 458 VAL A C 1
ATOM 3698 O O . VAL A 1 458 ? -106.556 -29.626 168.069 1.00 61.12 458 VAL A O 1
ATOM 3701 N N . GLN A 1 459 ? -104.598 -30.119 167.089 1.00 57.53 459 GLN A N 1
ATOM 3702 C CA . GLN A 1 459 ? -104.401 -31.394 167.795 1.00 57.53 459 GLN A CA 1
ATOM 3703 C C . GLN A 1 459 ? -104.113 -31.186 169.292 1.00 57.53 459 GLN A C 1
ATOM 3705 O O . GLN A 1 459 ? -104.735 -31.848 170.118 1.00 57.53 459 GLN A O 1
ATOM 3710 N N . ASP A 1 460 ? -103.260 -30.219 169.636 1.00 59.06 460 ASP A N 1
ATOM 3711 C CA . ASP A 1 460 ? -102.864 -29.884 171.015 1.00 59.06 460 ASP A CA 1
ATOM 3712 C C . ASP A 1 460 ? -104.007 -29.259 171.854 1.00 59.06 460 ASP A C 1
ATOM 3714 O O . ASP A 1 460 ? -103.852 -29.056 173.054 1.00 59.06 460 ASP A O 1
ATOM 3718 N N . LEU A 1 461 ? -105.155 -28.938 171.239 1.00 56.94 461 LEU A N 1
ATOM 3719 C CA . LEU A 1 461 ? -106.372 -28.449 171.912 1.00 56.94 461 LEU A CA 1
ATOM 3720 C C . LEU A 1 461 ? -107.438 -29.543 172.124 1.00 56.94 461 LEU A C 1
ATOM 3722 O O . LEU A 1 461 ? -108.516 -29.247 172.639 1.00 56.94 461 LEU A O 1
ATOM 3726 N N . CYS A 1 462 ? -107.172 -30.783 171.699 1.00 52.44 462 CYS A N 1
ATOM 3727 C CA . CYS A 1 462 ? -108.108 -31.915 171.768 1.00 52.44 462 CYS A CA 1
ATOM 3728 C C . CYS A 1 462 ? -107.564 -33.121 172.563 1.00 52.44 462 CYS A C 1
ATOM 3730 O O . CYS A 1 462 ? -108.109 -34.221 172.438 1.00 52.44 462 CYS A O 1
ATOM 3732 N N . ALA A 1 463 ? -106.511 -32.920 173.363 1.00 46.94 463 ALA A N 1
ATOM 3733 C CA . ALA A 1 463 ? -105.907 -33.895 174.275 1.00 46.94 463 ALA A CA 1
ATOM 3734 C C . ALA A 1 463 ? -105.539 -33.221 175.608 1.00 46.94 463 ALA A C 1
ATOM 3736 O O . ALA A 1 463 ? -105.635 -33.917 176.642 1.00 46.94 463 ALA A O 1
#

Organism: NCBI:txid419690

Sequence (463 aa):
MKNQGVEPKAAPRASGASKASSGMGLEEGDPPEAAAPPEATLPRDDPKCSRDVSEELSRQLEDILSTYCVDASQEGTGEEGGHGEPPEPEEPPRNGPELNGEKESPRGPEEGGERDQKKAQEKRKAKGLGKEITLLMQTLNTLSTSEEKLAALCKKYAELLEEHRNSQKQMKILQKKQTQLVQEKDHLQSEHSKAILARSKLESLCRELQRHNRTLKAVCPVPDCPSLQEEGVQRAREEEEKRKEVTSHFQVTLNDIQLQMEQHNERNSKLRQENMELAERLKKLIEQYELREEHIDKVFKHKELQQQLVDAKLQQAQEMLKEAEERHQREKDFLLKEAVESQRMCELMKQQETHLKQQLALYTEKFEEFQNTLSKSSEVFTTFKQEMEKMTKKIKKLEKETTMYRSRWESSNKALLEMAEEKTLRDKELEGLQVKIQRLEKLCRALQTERNDLNKKVQDLCA

pLDDT: mean 76.84, std 23.36, range [28.94, 98.62]